Protein AF-0000000085159562 (afdb_homodimer)

Organism: Gracilinema caldarium (strain ATCC 51460 / DSM 7334 / H1) (NCBI:txid744872)

Secondary structure (DSSP, 8-state):
--------------HHHHHHHHHHHHHHHHHHHHHHH-HHHHS-HHHHHHHHHHTHHHHHHHHHHHHHHHTT---TTHHHHHHHHHHHHHHHHHTTS--HHHHHHHHHHHHHHHHHHHHHHHHHH---HHHHHHHHHHHHHHHHHHH-SS-EE---HHHHHHHT-EEEEEEEEEE-TTS-EEEEEEEHHHHHHHHHHHHHHHHHHHSHHHHHHHHHHH-HHHHHHTT--HHHHHHHHHHHHHHHHHHHHHHHHHHH-EE-TTTTTTHHHHHHHHHHHTT--TTSS---TTHHHHHHHHHHHHHHHHHHTT--HHHHHHHHHHHHHHHHHHHHHHHHHHHTTHHHHHHHT-/--------------HHHHHHHHHHHHHHHHHHHHHHH-HHHHS-HHHHHHHHHHTHHHHHHHHHHHHHHHTT---TTHHHHHHHHHHHHHHHHHTTS--HHHHHHHHHHHHHHHHHHHHHHHHHS---HHHHHHHHHHHHHHHHHHH-SS-EE---HHHHHHHT-EEEEEEEEEE-TTS-EEEEEEEHHHHHHHHHHHHHHHHHHHSHHHHHHHHHHH-HHHHHHTT--HHHHHHHHHHHHHHHHHHHHHHHHHHH-EE-TTTTTTHHHHHHHHHHHTT--TTSS---TTHHHHHHHHHHHHHHHHHHTT--HHHHHHHHHHHHHHHHHHHHHHHHHHHTTHHHHHHHT-

Foldseek 3Di:
DDPPVPPPPPPPPDLAVVLQVVLLVVLCVLLVVLCVLQVVQSVAPLNVLCLCLLCLLLLLLLLLQLLLLQLQAGALQLLLLLLLLLQVLLLQQQVVPDDPVNSLVSLQCSLLVLLQVLLQCCLPVVDHSVVSNVVNNVVSLVNNCVSDADKGFRPRPVLLCLLPDWDFPPVRFDQPPVRDTGTRTHRPSSVVSVVCLVVSLCCLPPHPLNVLSLVSLVPVVVSVVVVRSSSVSSSVSSSSSSSSSSVSSSSQCSNPRMRHSCGSPCSSVLSVLLQLSLSRDNSHNHHRSVSNSSSSSSLSSLLVSLVSSVPDPVCSVVSSVVVSVCSNVVSVVVSVCVVVVNVVVVVVVD/DDPPPPPPPPPPPDLAVVLQVVLLVVLCVLLVVLCVVQVVQRVAPLNVLCLCLLCLLLLLLLLLQLLLLQLQAGALQLLLLLLLLLQVLLLQQQVVPDDPVNSLVSLQCSLLVLLQVLLQCCLPVVDHSVVSNVVNNVVSLVNNCVSDADKGFRPRPVLLCLLPDWDFPPVRFDQPPVRDTGTRTHRPSSVVSVVCLVVSLCCLPPHPLNVLSLVNLVPVVVSVVVVRSSSVSSSVSSSSSSSSSSVSSSSQCSNPRMRHSCGSPCSSVLSVLLQLSLSRDNSHNHHRSVSNSSSSSSLSSLLVSLVSSVPDPVCSVVSSVVVSVCSNVVSVVVSVCVVVVNVVVVVVVD

pLDDT: mean 81.41, std 17.66, range [30.0, 98.69]

Solvent-accessible surface area (backbone atoms only — not comparable to full-atom values): 32880 Å² total; per-residue (Å²): 136,78,82,71,74,72,73,71,69,75,72,75,70,51,69,23,56,48,31,24,49,51,33,47,48,50,38,48,53,51,49,49,49,34,28,70,76,36,40,85,61,53,59,31,66,53,43,57,51,46,54,40,34,77,39,23,31,54,33,37,37,9,46,23,43,39,53,23,14,19,39,44,40,50,60,55,18,45,13,31,43,17,18,25,26,18,34,53,33,26,50,38,34,57,67,70,76,40,47,67,67,55,32,51,51,47,15,39,47,54,15,33,48,52,8,47,54,47,12,45,44,30,32,73,63,63,43,62,37,60,59,50,21,46,24,43,22,41,28,26,43,8,45,33,40,26,74,44,71,62,70,37,73,47,71,38,59,73,51,47,52,57,45,68,41,57,48,66,40,73,87,51,47,40,60,42,97,84,62,50,72,40,49,29,66,43,39,63,39,35,54,52,41,53,53,49,50,55,52,51,45,50,40,45,73,73,34,70,62,25,53,47,29,35,38,32,6,60,36,49,68,60,25,43,73,73,68,44,61,56,44,60,50,48,22,49,33,31,29,48,28,16,34,31,18,7,52,18,7,48,41,40,26,47,72,66,41,40,12,34,74,68,39,48,67,62,40,29,58,52,20,50,50,13,15,39,39,4,19,32,38,74,75,19,34,32,47,36,71,75,15,15,52,50,14,36,46,40,60,50,45,47,52,49,46,31,58,67,67,58,43,55,76,41,51,32,33,30,52,38,10,45,49,49,26,50,49,46,49,49,55,50,47,54,52,48,35,53,70,69,54,54,41,59,54,57,55,68,68,97,138,79,82,74,75,72,73,72,69,76,73,75,70,50,70,24,55,49,30,25,49,52,32,48,48,52,38,48,52,53,50,48,49,35,28,71,75,36,41,85,62,53,61,31,66,55,45,58,51,44,53,41,35,76,38,22,32,53,34,36,37,7,46,22,43,39,50,23,13,20,40,43,40,50,58,56,18,46,14,32,43,16,18,25,27,18,34,52,32,26,51,40,35,57,67,69,78,38,48,68,68,54,32,51,50,46,15,39,48,54,15,34,47,51,8,47,55,47,13,45,45,31,33,74,63,63,42,62,38,60,60,50,20,45,23,44,21,41,27,27,44,9,45,33,40,26,76,42,71,64,70,37,70,47,71,38,60,74,51,47,52,59,45,68,42,56,51,66,38,73,85,52,47,42,58,44,98,83,63,50,73,39,50,28,66,42,40,62,40,34,53,54,41,54,53,48,49,55,52,52,45,49,39,46,73,72,34,70,64,25,53,48,28,34,39,32,6,60,35,50,67,61,25,43,73,73,68,45,61,55,43,59,52,49,22,50,34,31,30,47,27,17,33,31,18,6,50,20,7,48,41,41,24,47,70,68,40,40,13,35,75,68,38,49,66,63,39,29,60,51,19,50,50,13,15,38,39,3,20,31,38,74,73,19,35,33,48,35,72,75,14,15,51,51,13,37,47,37,60,50,45,46,53,48,46,32,56,69,66,59,42,54,76,42,49,33,33,29,51,36,9,46,51,48,25,51,49,48,49,48,54,49,48,53,52,47,34,54,68,67,53,52,41,60,55,59,55,69,71,96

Nearest PDB structures (foldseek):
  5b57-assembly1_A  TM=4.483E-01  e=2.493E-02  Burkholderia cenocepacia J2315
  8tth-assembly1_A  TM=2.654E-01  e=2.505E+00  Staphylococcus aureus
  8tth-assembly1_A  TM=2.653E-01  e=2.993E+00  Staphylococcus aureus

Sequence (700 aa):
MQSQNKKKTKEAISNSNLLFIIATIIFIVMYGFAILRFPGSFLQFQTFFDLFSLNAPLIILTLGMSIVMIGGGIDISVGAVTGLVTMGCAVLLESKTGTVGSAMLLALAIGLGFGLLQGFIIAYLEIQPFIITLAGMFLANGLLTTIHKDPINVTYEPFVALRDYNIVIPFLGNHNRLGNFMPLQIKIGAVVVFVLIVILVIMMNWSRLGRNLYAVGGNSQSALMLGINVKKTKFISYLISGLLSGIAGFVYLMTTGAGNVGNAAGFEMKAIAASIIGGTMLTGGVGNLLGSPVGALTLLTINELIRAAGVNSNYQAILSGFLLYIFIVMQSAVVWLRSSGKFKLAILRHMQSQNKKKTKEAISNSNLLFIIATIIFIVMYGFAILRFPGSFLQFQTFFDLFSLNAPLIILTLGMSIVMIGGGIDISVGAVTGLVTMGCAVLLESKTGTVGSAMLLALAIGLGFGLLQGFIIAYLEIQPFIITLAGMFLANGLLTTIHKDPINVTYEPFVALRDYNIVIPFLGNHNRLGNFMPLQIKIGAVVVFVLIVILVIMMNWSRLGRNLYAVGGNSQSALMLGINVKKTKFISYLISGLLSGIAGFVYLMTTGAGNVGNAAGFEMKAIAASIIGGTMLTGGVGNLLGSPVGALTLLTINELIRAAGVNSNYQAILSGFLLYIFIVMQSAVVWLRSSGKFKLAILRH

InterPro domains:
  IPR001851 ABC transporter, permease [PF02653] (50-327)

Structure (mmCIF, N/CA/C/O backbone):
data_AF-0000000085159562-model_v1
#
loop_
_entity.id
_entity.type
_entity.pdbx_description
1 polymer 'ABC-type transporter, integral membrane subunit'
#
loop_
_atom_site.group_PDB
_atom_site.id
_atom_site.type_symbol
_atom_site.label_atom_id
_atom_site.label_alt_id
_atom_site.label_comp_id
_atom_site.label_asym_id
_atom_site.label_entity_id
_atom_site.label_seq_id
_atom_site.pdbx_PDB_ins_code
_atom_site.Cartn_x
_atom_site.Cartn_y
_atom_site.Cartn_z
_atom_site.occupancy
_atom_site.B_iso_or_equiv
_atom_site.auth_seq_id
_atom_site.auth_comp_id
_atom_site.auth_asym_id
_atom_site.auth_atom_id
_atom_site.pdbx_PDB_model_num
ATOM 1 N N . MET A 1 1 ? -48 42.344 4.094 1 30 1 MET A N 1
ATOM 2 C CA . MET A 1 1 ? -47.719 40.938 4.266 1 30 1 MET A CA 1
ATOM 3 C C . MET A 1 1 ? -46.938 40.375 3.076 1 30 1 MET A C 1
ATOM 5 O O . MET A 1 1 ? -47.531 39.875 2.117 1 30 1 MET A O 1
ATOM 9 N N . GLN A 1 2 ? -45.938 41.031 2.543 1 34.12 2 GLN A N 1
ATOM 10 C CA . GLN A 1 2 ? -45.125 40.906 1.352 1 34.12 2 GLN A CA 1
ATOM 11 C C . GLN A 1 2 ? -44.406 39.562 1.316 1 34.12 2 GLN A C 1
ATOM 13 O O . GLN A 1 2 ? -43.812 39.125 2.316 1 34.12 2 GLN A O 1
ATOM 18 N N . SER A 1 3 ? -44.875 38.531 0.499 1 36.22 3 SER A N 1
ATOM 19 C CA . SER A 1 3 ? -44.375 37.188 0.171 1 36.22 3 SER A CA 1
ATOM 20 C C . SER A 1 3 ? -42.875 37.219 -0.082 1 36.22 3 SER A C 1
ATOM 22 O O . SER A 1 3 ? -42.406 37.719 -1.102 1 36.22 3 SER A O 1
ATOM 24 N N . GLN A 1 4 ? -42.031 37.688 0.807 1 32.88 4 GLN A N 1
ATOM 25 C CA . GLN A 1 4 ? -40.562 37.625 0.712 1 32.88 4 GLN A CA 1
ATOM 26 C C . GLN A 1 4 ? -40.125 36.25 0.234 1 32.88 4 GLN A C 1
ATOM 28 O O . GLN A 1 4 ? -40.344 35.25 0.904 1 32.88 4 GLN A O 1
ATOM 33 N N . ASN A 1 5 ? -40.25 36 -1.056 1 35.16 5 ASN A N 1
ATOM 34 C CA . ASN A 1 5 ? -39.719 34.844 -1.774 1 35.16 5 ASN A CA 1
ATOM 35 C C . ASN A 1 5 ? -38.375 34.406 -1.211 1 35.16 5 ASN A C 1
ATOM 37 O O . ASN A 1 5 ? -37.375 35.125 -1.32 1 35.16 5 ASN A O 1
ATOM 41 N N . LYS A 1 6 ? -38.344 33.906 -0.014 1 36.5 6 LYS A N 1
ATOM 42 C CA . LYS A 1 6 ? -37.188 33.219 0.56 1 36.5 6 LYS A CA 1
ATOM 43 C C . LYS A 1 6 ? -36.406 32.5 -0.516 1 36.5 6 LY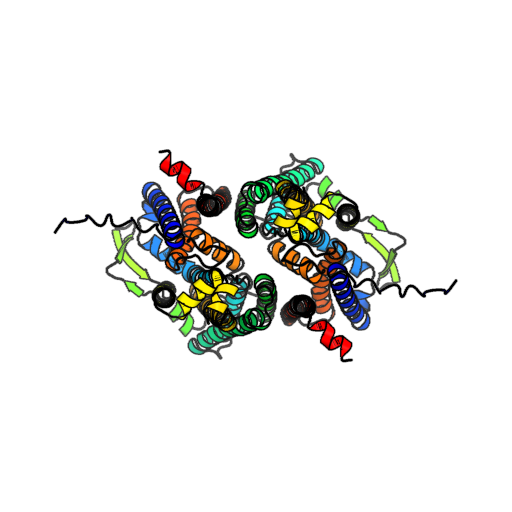S A C 1
ATOM 45 O O . LYS A 1 6 ? -36.875 31.484 -1.063 1 36.5 6 LYS A O 1
ATOM 50 N N . LYS A 1 7 ? -35.781 33.188 -1.397 1 36.56 7 LYS A N 1
ATOM 51 C CA . LYS A 1 7 ? -34.75 32.594 -2.252 1 36.56 7 LYS A CA 1
ATOM 52 C C . LYS A 1 7 ? -33.969 31.5 -1.523 1 36.56 7 LYS A C 1
ATOM 54 O O . LYS A 1 7 ? -33.25 31.766 -0.558 1 36.56 7 LYS A O 1
ATOM 59 N N . LYS A 1 8 ? -34.594 30.422 -1.292 1 38.75 8 LYS A N 1
ATOM 60 C CA . LYS A 1 8 ? -33.969 29.188 -0.816 1 38.75 8 LYS A CA 1
ATOM 61 C C . LYS A 1 8 ? -32.531 29.062 -1.338 1 38.75 8 LYS A C 1
ATOM 63 O O . LYS A 1 8 ? -32.312 28.969 -2.547 1 38.75 8 LYS A O 1
ATOM 68 N N . THR A 1 9 ? -31.578 29.766 -0.862 1 35.31 9 THR A N 1
ATOM 69 C CA . THR A 1 9 ? -30.141 29.609 -1.115 1 35.31 9 THR A CA 1
ATOM 70 C C . THR A 1 9 ? -29.812 28.141 -1.422 1 35.31 9 THR A C 1
ATOM 72 O O . THR A 1 9 ? -30.125 27.25 -0.63 1 35.31 9 THR A O 1
ATOM 75 N N . LYS A 1 10 ? -29.938 27.75 -2.598 1 38.81 10 LYS A N 1
ATOM 76 C CA . LYS A 1 10 ? -29.422 26.469 -3.08 1 38.81 10 LYS A CA 1
ATOM 77 C C . LYS A 1 10 ? -28.297 25.969 -2.186 1 38.81 10 LYS A C 1
ATOM 79 O O . LYS A 1 10 ? -27.234 26.578 -2.109 1 38.81 10 LYS A O 1
ATOM 84 N N . GLU A 1 11 ? -28.547 25.484 -1.052 1 43.12 11 GLU A N 1
ATOM 85 C CA . GLU A 1 11 ? -27.594 24.922 -0.091 1 43.12 11 GLU A CA 1
ATOM 86 C C . GLU A 1 11 ? -26.438 24.234 -0.799 1 43.12 11 GLU A C 1
ATOM 88 O O . GLU A 1 11 ? -26.641 23.422 -1.711 1 43.12 11 GLU A O 1
ATOM 93 N N . ALA A 1 12 ? -25.328 24.891 -1.038 1 47.47 12 ALA A N 1
ATOM 94 C CA . ALA A 1 12 ? -24.047 24.422 -1.568 1 47.47 12 ALA A CA 1
ATOM 95 C C . ALA A 1 12 ? -23.812 22.953 -1.212 1 47.47 12 ALA A C 1
ATOM 97 O O . ALA A 1 12 ? -23.969 22.562 -0.053 1 47.47 12 ALA A O 1
ATOM 98 N N . ILE A 1 13 ? -24.031 22.078 -2.104 1 53.94 13 ILE A N 1
ATOM 99 C CA . ILE A 1 13 ? -23.766 20.641 -1.96 1 53.94 13 ILE A CA 1
ATOM 100 C C . ILE A 1 13 ? -22.453 20.438 -1.206 1 53.94 13 ILE A C 1
ATOM 102 O O . ILE A 1 13 ? -21.438 21.031 -1.562 1 53.94 13 ILE A O 1
ATOM 106 N N . SER A 1 14 ? -22.625 19.766 -0.064 1 69.5 14 SER A N 1
ATOM 107 C CA . SER A 1 14 ? -21.438 19.469 0.747 1 69.5 14 SER A CA 1
ATOM 108 C C . SER A 1 14 ? -20.359 18.766 -0.077 1 69.5 14 SER A C 1
ATOM 110 O O . SER A 1 14 ? -20.656 18.141 -1.096 1 69.5 14 SER A O 1
ATOM 112 N N . ASN A 1 15 ? -19.219 19.047 -0.002 1 71.44 15 ASN A N 1
ATOM 113 C CA . ASN A 1 15 ? -18.094 18.422 -0.679 1 71.44 15 ASN A CA 1
ATOM 114 C C . ASN A 1 15 ? -18.25 16.906 -0.742 1 71.44 15 ASN A C 1
ATOM 116 O O . ASN A 1 15 ? -17.922 16.281 -1.757 1 71.44 15 ASN A O 1
ATOM 120 N N . SER A 1 16 ? -18.906 16.391 0.234 1 75.31 16 SER A N 1
ATOM 121 C CA . SER A 1 16 ? -19.094 14.938 0.278 1 75.31 16 SER A CA 1
ATOM 122 C C . SER A 1 16 ? -20.094 14.477 -0.773 1 75.31 16 SER A C 1
ATOM 124 O O . SER A 1 16 ? -19.859 13.484 -1.467 1 75.31 16 SER A O 1
ATOM 126 N N . ASN A 1 17 ? -21.125 15.18 -0.915 1 77.5 17 ASN A N 1
ATOM 127 C CA . ASN A 1 17 ? -22.172 14.82 -1.869 1 77.5 17 ASN A CA 1
ATOM 128 C C . ASN A 1 17 ? -21.719 15.047 -3.309 1 77.5 17 ASN A C 1
ATOM 130 O O . ASN A 1 17 ? -22.062 14.273 -4.203 1 77.5 17 ASN A O 1
ATOM 134 N N . LEU A 1 18 ? -20.984 16.125 -3.451 1 75.5 18 LEU A N 1
ATOM 135 C CA . LEU A 1 18 ? -20.484 16.422 -4.789 1 75.5 18 LEU A CA 1
ATOM 136 C C . LEU A 1 18 ? -19.578 15.297 -5.289 1 75.5 18 LEU A C 1
ATOM 138 O O . LEU A 1 18 ? -19.734 14.828 -6.422 1 75.5 18 LEU A O 1
ATOM 142 N N . LEU A 1 19 ? -18.719 14.883 -4.441 1 74.06 19 LEU A N 1
ATOM 143 C CA . LEU A 1 19 ? -17.781 13.828 -4.82 1 74.06 19 LEU A CA 1
ATOM 144 C C . LEU A 1 19 ? -18.531 12.523 -5.098 1 74.06 19 LEU A C 1
ATOM 146 O O . LEU A 1 19 ? -18.172 11.789 -6.027 1 74.06 19 LEU A O 1
ATOM 150 N N . PHE A 1 20 ? -19.469 12.312 -4.301 1 76.69 20 PHE A N 1
ATOM 151 C CA . PHE A 1 20 ? -20.297 11.133 -4.5 1 76.69 20 PHE A CA 1
ATOM 152 C C . PHE A 1 20 ? -21.031 11.203 -5.84 1 76.69 20 PHE A C 1
ATOM 154 O O . PHE A 1 20 ? -21.078 10.211 -6.574 1 76.69 20 PHE A O 1
ATOM 161 N N . ILE A 1 21 ? -21.547 12.344 -6.141 1 78.75 21 ILE A N 1
ATOM 162 C CA . ILE A 1 21 ? -22.297 12.523 -7.371 1 78.75 21 ILE A CA 1
ATOM 163 C C . ILE A 1 21 ? -21.391 12.344 -8.578 1 78.75 21 ILE A C 1
ATOM 165 O O . ILE A 1 21 ? -21.75 11.68 -9.547 1 78.75 21 ILE A O 1
ATOM 169 N N . ILE A 1 22 ? -20.266 12.898 -8.477 1 76.38 22 ILE A N 1
ATOM 170 C CA . ILE A 1 22 ? -19.312 12.773 -9.57 1 76.38 22 ILE A CA 1
ATOM 171 C C . ILE A 1 22 ? -18.953 11.305 -9.773 1 76.38 22 ILE A C 1
ATOM 173 O O . ILE A 1 22 ? -18.906 10.82 -10.906 1 76.38 22 ILE A O 1
ATOM 177 N N . ALA A 1 23 ? -18.719 10.617 -8.688 1 76.44 23 ALA A N 1
ATOM 178 C CA . ALA A 1 23 ? -18.391 9.195 -8.766 1 76.44 23 ALA A CA 1
ATOM 179 C C . ALA A 1 23 ? -19.516 8.398 -9.406 1 76.44 23 ALA A C 1
ATOM 181 O O . ALA A 1 23 ? -19.281 7.539 -10.258 1 76.44 23 ALA A O 1
ATOM 182 N N . THR A 1 24 ? -20.688 8.758 -9.039 1 79.19 24 THR A N 1
ATOM 183 C CA . THR A 1 24 ? -21.859 8.047 -9.539 1 79.19 24 THR A CA 1
ATOM 184 C C . THR A 1 24 ? -22.062 8.32 -11.031 1 79.19 24 THR A C 1
ATOM 186 O O . THR A 1 24 ? -22.344 7.406 -11.805 1 79.19 24 THR A O 1
ATOM 189 N N . ILE A 1 25 ? -21.844 9.516 -11.375 1 79.62 25 ILE A N 1
ATOM 190 C CA . ILE A 1 25 ? -22.016 9.891 -12.781 1 79.62 25 ILE A CA 1
ATOM 191 C C . ILE A 1 25 ? -20.969 9.164 -13.633 1 79.62 25 ILE A C 1
ATOM 193 O O . ILE A 1 25 ? -21.297 8.609 -14.68 1 79.62 25 ILE A O 1
ATOM 197 N N . ILE A 1 26 ? -19.797 9.188 -13.148 1 73.19 26 ILE A N 1
ATOM 198 C CA . ILE A 1 26 ? -18.734 8.508 -13.883 1 73.19 26 ILE A CA 1
ATOM 199 C C . ILE A 1 26 ? -19.062 7.023 -14.016 1 73.19 26 ILE A C 1
ATOM 201 O O . ILE A 1 26 ? -18.891 6.438 -15.086 1 73.19 26 ILE A O 1
ATOM 205 N N . PHE A 1 27 ? -19.531 6.453 -12.977 1 76.06 27 PHE A N 1
ATOM 206 C CA . PHE A 1 27 ? -19.906 5.043 -13 1 76.06 27 PHE A CA 1
ATOM 207 C C . PHE A 1 27 ? -21.016 4.785 -14 1 76.06 27 PHE A C 1
ATOM 209 O O . PHE A 1 27 ? -20.953 3.838 -14.789 1 76.06 27 PHE A O 1
ATOM 216 N N . ILE A 1 28 ? -21.984 5.66 -13.945 1 77.31 28 ILE A N 1
ATOM 217 C CA . ILE A 1 28 ? -23.141 5.508 -14.828 1 77.31 28 ILE A CA 1
ATOM 218 C C . ILE A 1 28 ? -22.703 5.664 -16.281 1 77.31 28 ILE A C 1
ATOM 220 O O . ILE A 1 28 ? -23.094 4.883 -17.141 1 77.31 28 ILE A O 1
ATOM 224 N N . VAL A 1 29 ? -21.922 6.656 -16.547 1 75 29 VAL A N 1
ATOM 225 C CA . VAL A 1 29 ? -21.438 6.914 -17.891 1 75 29 VAL A CA 1
ATOM 226 C C . VAL A 1 29 ? -20.609 5.727 -18.391 1 75 29 VAL A C 1
ATOM 228 O O . VAL A 1 29 ? -20.797 5.266 -19.516 1 75 29 VAL A O 1
ATOM 231 N N . MET A 1 30 ? -19.781 5.273 -17.531 1 74.38 30 MET A N 1
ATOM 232 C CA . MET A 1 30 ? -18.938 4.141 -17.906 1 74.38 30 MET A CA 1
ATOM 233 C C . MET A 1 30 ? -19.781 2.889 -18.141 1 74.38 30 MET A C 1
ATOM 235 O O . MET A 1 30 ? -19.578 2.174 -19.125 1 74.38 30 MET A O 1
ATOM 239 N N . TYR A 1 31 ? -20.688 2.645 -17.219 1 72.44 31 TYR A N 1
ATOM 240 C CA . TYR A 1 31 ? -21.547 1.47 -17.344 1 72.44 31 TYR A CA 1
ATOM 241 C C . TYR A 1 31 ? -22.469 1.592 -18.547 1 72.44 31 TYR A C 1
ATOM 243 O O . TYR A 1 31 ? -22.719 0.609 -19.234 1 72.44 31 TYR A O 1
ATOM 251 N N . GLY A 1 32 ? -23 2.779 -18.703 1 73.56 32 GLY A N 1
ATOM 252 C CA . GLY A 1 32 ? -23.812 3.027 -19.891 1 73.56 32 GLY A CA 1
ATOM 253 C C . GLY A 1 32 ? -23.062 2.775 -21.188 1 73.56 32 GLY A C 1
ATOM 254 O O . GLY A 1 32 ? -23.609 2.168 -22.109 1 73.56 32 GLY A O 1
ATOM 255 N N . PHE A 1 33 ? -21.891 3.232 -21.219 1 72.56 33 PHE A N 1
ATOM 256 C CA . PHE A 1 33 ? -21.031 2.979 -22.375 1 72.56 33 PHE A CA 1
ATOM 257 C C . PHE A 1 33 ? -20.828 1.483 -22.578 1 72.56 33 PHE A C 1
ATOM 259 O O . PHE A 1 33 ? -20.844 1.002 -23.719 1 72.56 33 PHE A O 1
ATOM 266 N N . ALA A 1 34 ? -20.656 0.834 -21.469 1 70.88 34 ALA A N 1
ATOM 267 C CA . ALA A 1 34 ? -20.469 -0.611 -21.547 1 70.88 34 ALA A CA 1
ATOM 268 C C . ALA A 1 34 ? -21.703 -1.308 -22.094 1 70.88 34 ALA A C 1
ATOM 270 O O . ALA A 1 34 ? -21.594 -2.256 -22.875 1 70.88 34 ALA A O 1
ATOM 271 N N . ILE A 1 35 ? -22.859 -0.887 -21.719 1 70.69 35 ILE A N 1
ATOM 272 C CA . ILE A 1 35 ? -24.125 -1.456 -22.188 1 70.69 35 ILE A CA 1
ATOM 273 C C . ILE A 1 35 ? -24.297 -1.188 -23.672 1 70.69 35 ILE A C 1
ATOM 275 O O . ILE A 1 35 ? -24.734 -2.064 -24.422 1 70.69 35 ILE A O 1
ATOM 279 N N . LEU A 1 36 ? -23.938 -0.008 -24.047 1 72.06 36 LEU A N 1
ATOM 280 C CA . LEU A 1 36 ? -24.1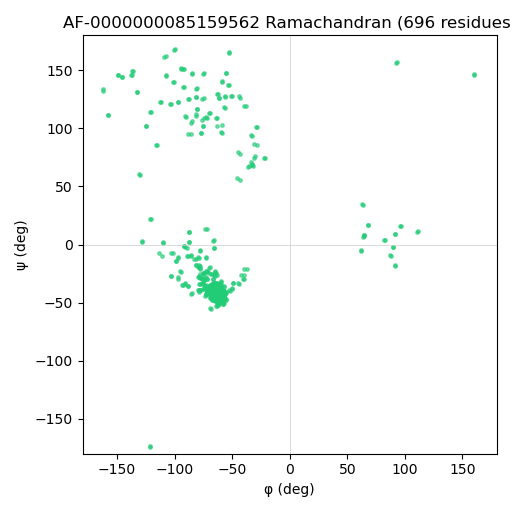25 0.39 -25.438 1 72.06 36 LEU A CA 1
ATOM 281 C C . LEU A 1 36 ? -23.172 -0.371 -26.359 1 72.06 36 LEU A C 1
ATOM 283 O O . LEU A 1 36 ? -23.562 -0.796 -27.453 1 72.06 36 LEU A O 1
ATOM 287 N N . ARG A 1 37 ? -22.031 -0.593 -25.906 1 68.06 37 ARG A N 1
ATOM 288 C CA . ARG A 1 37 ? -21.016 -1.203 -26.766 1 68.06 37 ARG A CA 1
ATOM 289 C C . ARG A 1 37 ? -21.047 -2.723 -26.641 1 68.06 37 ARG A C 1
ATOM 291 O O . ARG A 1 37 ? -20.75 -3.434 -27.609 1 68.06 37 ARG A O 1
ATOM 298 N N . PHE A 1 38 ? -21.359 -3.15 -25.438 1 67 38 PHE A N 1
ATOM 299 C CA . PHE A 1 38 ? -21.344 -4.59 -25.203 1 67 38 PHE A CA 1
ATOM 300 C C . PHE A 1 38 ? -22.641 -5.047 -24.547 1 67 38 PHE A C 1
ATOM 302 O O . PHE A 1 38 ? -22.625 -5.617 -23.453 1 67 38 PHE A O 1
ATOM 309 N N . PRO A 1 39 ? -23.734 -4.828 -25.203 1 61.06 39 PRO A N 1
ATOM 310 C CA . PRO A 1 39 ? -25.047 -5.102 -24.609 1 61.06 39 PRO A CA 1
ATOM 311 C C . PRO A 1 39 ? -25.188 -6.551 -24.156 1 61.06 39 PRO A C 1
ATOM 313 O O . PRO A 1 39 ? -25.891 -6.82 -23.188 1 61.06 39 PRO A O 1
ATOM 316 N N . GLY A 1 40 ? -24.656 -7.434 -24.844 1 57.94 40 GLY A N 1
ATOM 317 C CA . GLY A 1 40 ? -24.797 -8.844 -24.5 1 57.94 40 GLY A CA 1
ATOM 318 C C . GLY A 1 40 ? -24.234 -9.172 -23.125 1 57.94 40 GLY A C 1
ATOM 319 O O . GLY A 1 40 ? -24.766 -10.031 -22.422 1 57.94 40 GLY A O 1
ATOM 320 N N . SER A 1 41 ? -23.188 -8.453 -22.781 1 58.84 41 SER A N 1
ATOM 321 C CA . SER A 1 41 ? -22.5 -8.805 -21.547 1 58.84 41 SER A CA 1
ATOM 322 C C . SER A 1 41 ? -22.969 -7.934 -20.375 1 58.84 41 SER A C 1
ATOM 324 O O . SER A 1 41 ? -23.141 -8.422 -19.266 1 58.84 41 SER A O 1
ATOM 326 N N . PHE A 1 42 ? -23.406 -6.652 -20.688 1 56.31 42 PHE A N 1
ATOM 327 C CA . PHE A 1 42 ? -23.594 -5.727 -19.578 1 56.31 42 PHE A CA 1
ATOM 328 C C . PHE A 1 42 ? -25.062 -5.414 -19.375 1 56.31 42 PHE A C 1
ATOM 330 O O . PHE A 1 42 ? -25.453 -4.82 -18.359 1 56.31 42 PHE A O 1
ATOM 337 N N . LEU A 1 43 ? -25.844 -5.84 -20.312 1 54 43 LEU A N 1
ATOM 338 C CA . LEU A 1 43 ? -27.281 -5.637 -20.125 1 54 43 LEU A CA 1
ATOM 339 C C . LEU A 1 43 ? -27.875 -6.715 -19.219 1 54 43 LEU A C 1
ATOM 341 O O . LEU A 1 43 ? -28.984 -6.562 -18.703 1 54 43 LEU A O 1
ATOM 345 N N . GLN A 1 44 ? -27.078 -7.742 -19 1 54.38 44 GLN A N 1
ATOM 346 C CA . GLN A 1 44 ? -27.625 -8.797 -18.141 1 54.38 44 GLN A CA 1
ATOM 347 C C . GLN A 1 44 ? -27.5 -8.445 -16.672 1 54.38 44 GLN A C 1
ATOM 349 O O . GLN A 1 44 ? -26.422 -8.078 -16.203 1 54.38 44 GLN A O 1
ATOM 354 N N . PHE A 1 45 ? -28.688 -8.188 -16.078 1 56.94 45 PHE A N 1
ATOM 355 C CA . PHE A 1 45 ? -28.75 -7.934 -14.648 1 56.94 45 PHE A CA 1
ATOM 356 C C . PHE A 1 45 ? -27.797 -8.859 -13.898 1 56.94 45 PHE A C 1
ATOM 358 O O . PHE A 1 45 ? -27.234 -8.477 -12.867 1 56.94 45 PHE A O 1
ATOM 365 N N . GLN A 1 46 ? -27.609 -9.906 -14.531 1 58.97 46 GLN A N 1
ATOM 366 C CA . GLN A 1 46 ? -26.766 -10.906 -13.898 1 58.97 46 GLN A CA 1
ATOM 367 C C . GLN A 1 46 ? -25.328 -10.43 -13.805 1 58.97 46 GLN A C 1
ATOM 369 O O . GLN A 1 46 ? -24.641 -10.695 -12.812 1 58.97 46 GLN A O 1
ATOM 374 N N . THR A 1 47 ? -25.016 -9.672 -14.867 1 62.62 47 THR A N 1
ATOM 375 C CA . THR A 1 47 ? -23.641 -9.195 -14.859 1 62.62 47 THR A CA 1
ATOM 376 C C . THR A 1 47 ? -23.406 -8.227 -13.703 1 62.62 47 THR A C 1
ATOM 378 O O . THR A 1 47 ? -22.391 -8.297 -13.016 1 62.62 47 THR A O 1
ATOM 381 N N . PHE A 1 48 ? -24.344 -7.441 -13.469 1 64 48 PHE A N 1
ATOM 382 C CA . PHE A 1 48 ? -24.234 -6.484 -12.375 1 64 48 PHE A CA 1
ATOM 383 C C . PHE A 1 48 ? -24.172 -7.203 -11.031 1 64 48 PHE A C 1
ATOM 385 O O . PHE A 1 48 ? -23.344 -6.863 -10.18 1 64 48 PHE A O 1
ATOM 392 N N . PHE A 1 49 ? -25 -8.148 -10.891 1 64.56 49 PHE A N 1
ATOM 393 C CA . PHE A 1 49 ? -25.031 -8.859 -9.625 1 64.56 49 PHE A CA 1
ATOM 394 C C . PHE A 1 49 ? -23.797 -9.734 -9.461 1 64.56 49 PHE A C 1
ATOM 396 O O . PHE A 1 49 ? -23.297 -9.938 -8.352 1 64.56 49 PHE A O 1
ATOM 403 N N . ASP A 1 50 ? -23.344 -10.141 -10.555 1 66 50 ASP A N 1
ATOM 404 C CA . ASP A 1 50 ? -22.094 -10.906 -10.516 1 66 50 ASP A CA 1
ATOM 405 C C . ASP A 1 50 ? -20.938 -10.031 -10.047 1 66 50 ASP A C 1
ATOM 407 O O . ASP A 1 50 ? -20.062 -10.5 -9.32 1 66 50 ASP A O 1
ATOM 411 N N . LEU A 1 51 ? -21.047 -8.82 -10.43 1 67.69 51 LEU A N 1
ATOM 412 C CA . LEU A 1 51 ? -20.016 -7.891 -9.992 1 67.69 51 LEU A CA 1
ATOM 413 C C . LEU A 1 51 ? -20.031 -7.715 -8.477 1 67.69 51 LEU A C 1
ATOM 415 O O . LEU A 1 51 ? -18.984 -7.66 -7.836 1 67.69 51 LEU A O 1
ATOM 419 N N . PHE A 1 52 ? -21.234 -7.711 -7.934 1 71.56 52 PHE A N 1
ATOM 420 C CA . PHE A 1 52 ? -21.375 -7.555 -6.492 1 71.56 52 PHE A CA 1
ATOM 421 C C . PHE A 1 52 ? -20.953 -8.82 -5.762 1 71.56 52 PHE A C 1
ATOM 423 O O . PHE A 1 52 ? -20.219 -8.766 -4.77 1 71.56 52 PHE A O 1
ATOM 430 N N . SER A 1 53 ? -21.406 -9.898 -6.328 1 67.62 53 SER A N 1
ATOM 431 C CA . SER A 1 53 ? -21.172 -11.164 -5.637 1 67.62 53 SER A CA 1
ATOM 432 C C . SER A 1 53 ? -19.688 -11.531 -5.648 1 67.62 53 SER A C 1
ATOM 434 O O . SER A 1 53 ? -19.125 -11.914 -4.621 1 67.62 53 SER A O 1
ATOM 436 N N . LEU A 1 54 ? -19.094 -11.289 -6.766 1 72.62 54 LEU A N 1
ATOM 437 C CA . LEU A 1 54 ? -17.719 -11.719 -6.918 1 72.62 54 LEU A CA 1
ATOM 438 C C . LEU A 1 54 ? -16.766 -10.75 -6.219 1 72.62 54 LEU A C 1
ATOM 440 O O . LEU A 1 54 ? -15.664 -11.133 -5.812 1 72.62 54 LEU A O 1
ATOM 444 N N . ASN A 1 55 ? -17.281 -9.523 -5.926 1 84.25 55 ASN A N 1
ATOM 445 C CA . ASN A 1 55 ? -16.375 -8.523 -5.355 1 84.25 55 ASN A CA 1
ATOM 446 C C . ASN A 1 55 ? -16.859 -8.047 -3.994 1 84.25 55 ASN A C 1
ATOM 448 O O . ASN A 1 55 ? -16.5 -6.961 -3.545 1 84.25 55 ASN A O 1
ATOM 452 N N . ALA A 1 56 ? -17.672 -8.883 -3.396 1 91.31 56 ALA A N 1
ATOM 453 C CA . ALA A 1 56 ? -18.266 -8.555 -2.102 1 91.31 56 ALA A CA 1
ATOM 454 C C . ALA A 1 56 ? -17.188 -8.258 -1.066 1 91.31 56 ALA A C 1
ATOM 456 O O . ALA A 1 56 ? -17.266 -7.25 -0.354 1 91.31 56 ALA A O 1
ATOM 457 N N . PRO A 1 57 ? -16.109 -9.078 -1.053 1 94 57 PRO A N 1
ATOM 458 C CA . PRO A 1 57 ? -15.094 -8.797 -0.037 1 94 57 PRO A CA 1
ATOM 459 C C . PRO A 1 57 ? -14.461 -7.414 -0.199 1 94 57 PRO A C 1
ATOM 461 O O . PRO A 1 57 ? -14.258 -6.707 0.79 1 94 57 PRO A O 1
ATOM 464 N N . LEU A 1 58 ? -14.234 -7.004 -1.384 1 94.56 58 LEU A N 1
ATOM 465 C CA . LEU A 1 58 ? -13.617 -5.703 -1.633 1 94.56 58 LEU A CA 1
ATOM 466 C C . LEU A 1 58 ? -14.57 -4.57 -1.247 1 94.56 58 LEU A C 1
ATOM 468 O O . LEU A 1 58 ? -14.141 -3.559 -0.691 1 94.56 58 LEU A O 1
ATOM 472 N N . ILE A 1 59 ? -15.805 -4.734 -1.555 1 95.06 59 ILE A N 1
ATOM 473 C CA . ILE A 1 59 ? -16.797 -3.717 -1.211 1 95.06 59 ILE A CA 1
ATOM 474 C C . ILE A 1 59 ? -16.859 -3.561 0.307 1 95.06 59 ILE A C 1
ATOM 476 O O . ILE A 1 59 ? -16.891 -2.439 0.82 1 95.06 59 ILE A O 1
ATOM 480 N N . ILE A 1 60 ? -16.875 -4.664 1.02 1 97.25 60 ILE A N 1
ATOM 481 C CA . ILE A 1 60 ? -16.922 -4.641 2.477 1 97.25 60 ILE A CA 1
ATOM 482 C C . ILE A 1 60 ? -15.688 -3.934 3.027 1 97.25 60 ILE A C 1
ATOM 484 O O . ILE A 1 60 ? -15.797 -3.068 3.9 1 97.25 60 ILE A O 1
ATOM 488 N N . LEU A 1 61 ? -14.539 -4.273 2.461 1 97.75 61 LEU A N 1
ATOM 489 C CA . LEU A 1 61 ? -13.297 -3.645 2.895 1 97.75 61 LEU A CA 1
ATOM 490 C C . LEU A 1 61 ? -13.312 -2.148 2.604 1 97.75 61 LEU A C 1
ATOM 492 O O . LEU A 1 61 ? -12.805 -1.352 3.393 1 97.75 61 LEU A O 1
ATOM 496 N N . THR A 1 62 ? -13.883 -1.788 1.479 1 97.38 62 THR A N 1
ATOM 497 C CA . THR A 1 62 ? -13.945 -0.383 1.093 1 97.38 62 THR A CA 1
ATOM 498 C C . THR A 1 62 ? -14.812 0.406 2.072 1 97.38 62 THR A C 1
ATOM 500 O O . THR A 1 62 ? -14.492 1.55 2.406 1 97.38 62 THR A O 1
ATOM 503 N N . LEU A 1 63 ? -15.883 -0.225 2.531 1 97.75 63 LEU A N 1
ATOM 504 C CA . LEU A 1 63 ? -16.734 0.414 3.535 1 97.75 63 LEU A CA 1
ATOM 505 C C . LEU A 1 63 ? -15.938 0.705 4.805 1 97.75 63 LEU A C 1
ATOM 507 O O . LEU A 1 63 ? -15.992 1.816 5.336 1 97.75 63 LEU A O 1
ATOM 511 N N . GLY A 1 64 ? -15.219 -0.291 5.27 1 98.19 64 GLY A N 1
ATOM 512 C CA . GLY A 1 64 ? -14.391 -0.103 6.449 1 98.19 64 GLY A CA 1
ATOM 513 C C . GLY A 1 64 ? -13.312 0.944 6.258 1 98.19 64 GLY A C 1
ATOM 514 O O . GLY A 1 64 ? -13.094 1.783 7.133 1 98.19 64 GLY A O 1
ATOM 515 N N . MET A 1 65 ? -12.664 0.923 5.141 1 97.94 65 MET A N 1
ATOM 516 C CA . MET A 1 65 ? -11.617 1.886 4.812 1 97.94 65 MET A CA 1
ATOM 517 C C . MET A 1 65 ? -12.172 3.307 4.785 1 97.94 65 MET A C 1
ATOM 519 O O . MET A 1 65 ? -11.539 4.234 5.289 1 97.94 65 MET A O 1
ATOM 523 N N . SER A 1 66 ? -13.352 3.461 4.215 1 97.19 66 SER A N 1
ATOM 524 C CA . SER A 1 66 ? -13.977 4.773 4.133 1 97.19 66 SER A CA 1
ATOM 525 C C . SER A 1 66 ? -14.242 5.348 5.52 1 97.19 66 SER A C 1
ATOM 527 O O . SER A 1 66 ? -14.047 6.543 5.75 1 97.19 66 SER A O 1
ATOM 529 N N . ILE A 1 67 ? -14.648 4.512 6.402 1 98.06 67 ILE A N 1
ATOM 530 C CA . ILE A 1 67 ? -14.953 4.961 7.758 1 98.06 67 ILE A CA 1
ATOM 531 C C . ILE A 1 67 ? -13.68 5.465 8.43 1 98.06 67 ILE A C 1
ATOM 533 O O . ILE A 1 67 ? -13.672 6.535 9.039 1 98.06 67 ILE A O 1
ATOM 537 N N . VAL A 1 68 ? -12.617 4.699 8.289 1 98.19 68 VAL A N 1
ATOM 538 C CA . VAL A 1 68 ? -11.352 5.094 8.891 1 98.19 68 VAL A CA 1
ATOM 539 C C . VAL A 1 68 ? -10.828 6.363 8.219 1 98.19 68 VAL A C 1
ATOM 541 O O . VAL A 1 68 ? -10.32 7.262 8.891 1 98.19 68 VAL A O 1
ATOM 544 N N . MET A 1 69 ? -10.992 6.457 6.949 1 96.81 69 MET A N 1
ATOM 545 C CA . MET A 1 69 ? -10.523 7.617 6.203 1 96.81 69 MET A CA 1
ATOM 546 C C . MET A 1 69 ? -11.32 8.867 6.574 1 96.81 69 MET A C 1
ATOM 548 O O . MET A 1 69 ? -10.75 9.953 6.715 1 96.81 69 MET A O 1
ATOM 552 N N . ILE A 1 70 ? -12.578 8.742 6.738 1 96.19 70 ILE A N 1
ATOM 553 C CA . ILE A 1 70 ? -13.414 9.867 7.164 1 96.19 70 ILE A CA 1
ATOM 554 C C . ILE A 1 70 ? -12.93 10.375 8.523 1 96.19 70 ILE A C 1
ATOM 556 O O . ILE A 1 70 ? -12.953 11.586 8.781 1 96.19 70 ILE A O 1
ATOM 560 N N . GLY A 1 71 ? -12.477 9.469 9.352 1 96.81 71 GLY A N 1
ATOM 561 C CA . GLY A 1 71 ? -11.961 9.828 10.656 1 96.81 71 GLY A CA 1
ATOM 562 C C . GLY A 1 71 ? -10.555 10.391 10.602 1 96.81 71 GLY A C 1
ATOM 563 O O . GLY A 1 71 ? -10 10.805 11.633 1 96.81 71 GLY A O 1
ATOM 564 N N . GLY A 1 72 ? -9.977 10.391 9.445 1 95.12 72 GLY A N 1
ATOM 565 C CA . GLY A 1 72 ? -8.656 10.977 9.273 1 95.12 72 GLY A CA 1
ATOM 566 C C . GLY A 1 72 ? -7.539 9.953 9.359 1 95.12 72 GLY A C 1
ATOM 567 O O . GLY A 1 72 ? -6.379 10.305 9.578 1 95.12 72 GLY A O 1
ATOM 568 N N . GLY A 1 73 ? -7.875 8.703 9.25 1 95.69 73 GLY A N 1
ATOM 569 C CA . GLY A 1 73 ? -6.883 7.641 9.328 1 95.69 73 GLY A CA 1
ATOM 570 C C . GLY A 1 73 ? -6.836 6.777 8.086 1 95.69 73 GLY A C 1
ATOM 571 O O . GLY A 1 73 ? -7.383 7.148 7.039 1 95.69 73 GLY A O 1
ATOM 572 N N . ILE A 1 74 ? -6.102 5.75 8.078 1 95.88 74 ILE A N 1
ATOM 573 C CA . ILE A 1 74 ? -5.965 4.762 7.02 1 95.88 74 ILE A CA 1
ATOM 574 C C . ILE A 1 74 ? -5.637 3.396 7.621 1 95.88 74 ILE A C 1
ATOM 576 O O . ILE A 1 74 ? -5.062 3.314 8.711 1 95.88 74 ILE A O 1
ATOM 580 N N . ASP A 1 75 ? -6.086 2.42 7.059 1 97.81 75 ASP A N 1
ATOM 581 C CA . ASP A 1 75 ? -5.785 1.066 7.512 1 97.81 75 ASP A CA 1
ATOM 582 C C . ASP A 1 75 ? -5.199 0.224 6.383 1 97.81 75 ASP A C 1
ATOM 584 O O . ASP A 1 75 ? -5.938 -0.355 5.586 1 97.81 75 ASP A O 1
ATOM 588 N N . ILE A 1 76 ? -3.914 0.037 6.398 1 96.31 76 ILE A N 1
ATOM 589 C CA . ILE A 1 76 ? -3.203 -0.648 5.328 1 96.31 76 ILE A CA 1
ATOM 590 C C . ILE A 1 76 ? -3.225 -2.154 5.574 1 96.31 76 ILE A C 1
ATOM 592 O O . ILE A 1 76 ? -2.953 -2.943 4.664 1 96.31 76 ILE A O 1
ATOM 596 N N . SER A 1 77 ? -3.639 -2.594 6.656 1 97.88 77 SER A N 1
ATOM 597 C CA . SER A 1 77 ? -3.512 -3.996 7.035 1 97.88 77 SER A CA 1
ATOM 598 C C . SER A 1 77 ? -4.711 -4.809 6.559 1 97.88 77 SER A C 1
ATOM 600 O O . SER A 1 77 ? -4.684 -6.039 6.59 1 97.88 77 SER A O 1
ATOM 602 N N . VAL A 1 78 ? -5.738 -4.148 6.082 1 98 78 VAL A N 1
ATOM 603 C CA . VAL A 1 78 ? -7.031 -4.793 5.879 1 98 78 VAL A CA 1
ATOM 604 C C . VAL A 1 78 ? -6.883 -5.945 4.887 1 98 78 VAL A C 1
ATOM 606 O O . VAL A 1 78 ? -7.516 -6.992 5.047 1 98 78 VAL A O 1
ATOM 609 N N . GLY A 1 79 ? -6.109 -5.777 3.863 1 96.88 79 GLY A N 1
ATOM 610 C CA . GLY A 1 79 ? -5.898 -6.863 2.918 1 96.88 79 GLY A CA 1
ATOM 611 C C . GLY A 1 79 ? -5.25 -8.086 3.545 1 96.88 79 GLY A C 1
ATOM 612 O O . GLY A 1 79 ? -5.73 -9.203 3.377 1 96.88 79 GLY A O 1
ATOM 613 N N . ALA A 1 80 ? -4.164 -7.871 4.227 1 96.62 80 ALA A N 1
ATOM 614 C CA . ALA A 1 80 ? -3.434 -8.953 4.879 1 96.62 80 ALA A CA 1
ATOM 615 C C . ALA A 1 80 ? -4.301 -9.648 5.93 1 96.62 80 ALA A C 1
ATOM 617 O O . ALA A 1 80 ? -4.25 -10.867 6.07 1 96.62 80 ALA A O 1
ATOM 618 N N . VAL A 1 81 ? -5.094 -8.875 6.668 1 97.94 81 VAL A N 1
ATOM 619 C CA . VAL A 1 81 ? -5.977 -9.438 7.684 1 97.94 81 VAL A CA 1
ATOM 620 C C . VAL A 1 81 ? -7.035 -10.32 7.023 1 97.94 81 VAL A C 1
ATOM 622 O O . VAL A 1 81 ? -7.34 -11.406 7.512 1 97.94 81 VAL A O 1
ATOM 625 N N . THR A 1 82 ? -7.574 -9.836 5.93 1 97.94 82 THR A N 1
ATOM 626 C CA . THR A 1 82 ? -8.531 -10.633 5.164 1 97.94 82 THR A CA 1
ATOM 627 C C . THR A 1 82 ? -7.902 -11.945 4.719 1 97.94 82 THR A C 1
ATOM 629 O O . THR A 1 82 ? -8.523 -13.008 4.84 1 97.94 82 THR A O 1
ATOM 632 N N . GLY A 1 83 ? -6.691 -11.836 4.188 1 96.38 83 GLY A N 1
ATOM 633 C CA . GLY A 1 83 ? -5.984 -13.047 3.811 1 96.38 83 GLY A CA 1
ATOM 634 C C . GLY A 1 83 ? -5.781 -14 4.969 1 96.38 83 GLY A C 1
ATOM 635 O O . GLY A 1 83 ? -5.961 -15.211 4.824 1 96.38 83 GLY A O 1
ATOM 636 N N . LEU A 1 84 ? -5.402 -13.484 6.074 1 96.12 84 LEU A N 1
ATOM 637 C CA . LEU A 1 84 ? -5.199 -14.281 7.281 1 96.12 84 LEU A CA 1
ATOM 638 C C . LEU A 1 84 ? -6.484 -14.992 7.684 1 96.12 84 LEU A C 1
ATOM 640 O O . LEU A 1 84 ? -6.461 -16.172 8.047 1 96.12 84 LEU A O 1
ATOM 644 N N . VAL A 1 85 ? -7.578 -14.281 7.629 1 97.69 85 VAL A N 1
ATOM 645 C CA . VAL A 1 85 ? -8.875 -14.844 7.984 1 97.69 85 VAL A CA 1
ATOM 646 C C . VAL A 1 85 ? -9.211 -16 7.043 1 97.69 85 VAL A C 1
ATOM 648 O O . VAL A 1 85 ? -9.664 -17.062 7.484 1 97.69 85 VAL A O 1
ATOM 651 N N . THR A 1 86 ? -9 -15.82 5.715 1 96 86 THR A N 1
ATOM 652 C CA . THR A 1 86 ? -9.305 -16.875 4.758 1 96 86 THR A CA 1
ATOM 653 C C . THR A 1 86 ? -8.508 -18.141 5.082 1 96 86 THR A C 1
ATOM 655 O O . THR A 1 86 ? -9.07 -19.234 5.145 1 96 86 THR A O 1
ATOM 658 N N . MET A 1 87 ? -7.238 -17.969 5.316 1 93.75 87 MET A N 1
ATOM 659 C CA . MET A 1 87 ? -6.379 -19.109 5.602 1 93.75 87 MET A CA 1
ATOM 660 C C . MET A 1 87 ? -6.73 -19.734 6.945 1 93.75 87 MET A C 1
ATOM 662 O O . MET A 1 87 ? -6.844 -20.969 7.059 1 93.75 87 MET A O 1
ATOM 666 N N . GLY A 1 88 ? -6.898 -18.938 7.969 1 94.12 88 GLY A N 1
ATOM 667 C CA . GLY A 1 88 ? -7.258 -19.453 9.281 1 94.12 88 GLY A CA 1
ATOM 668 C C . GLY A 1 88 ? -8.547 -20.234 9.289 1 94.12 88 GLY A C 1
ATOM 669 O O . GLY A 1 88 ? -8.625 -21.312 9.883 1 94.12 88 GLY A O 1
ATOM 670 N N . CYS A 1 89 ? -9.523 -19.734 8.648 1 95.06 89 CYS A N 1
ATOM 671 C CA . CYS A 1 89 ? -10.805 -20.422 8.57 1 95.06 89 CYS A CA 1
ATOM 672 C C . CYS A 1 89 ? -10.688 -21.703 7.754 1 95.06 89 CYS A C 1
ATOM 674 O O . CYS A 1 89 ? -11.289 -22.719 8.094 1 95.06 89 CYS A O 1
ATOM 676 N N . ALA A 1 90 ? -9.969 -21.625 6.641 1 93.12 90 ALA A N 1
ATOM 677 C CA . ALA A 1 90 ? -9.781 -22.812 5.812 1 93.12 90 ALA A CA 1
ATOM 678 C C . ALA A 1 90 ? -9.133 -23.953 6.609 1 93.12 90 ALA A C 1
ATOM 680 O O . ALA A 1 90 ? -9.57 -25.094 6.539 1 93.12 90 ALA A O 1
ATOM 681 N N . VAL A 1 91 ? -8.109 -23.594 7.363 1 91.12 91 VAL A N 1
ATOM 682 C CA . VAL A 1 91 ? -7.402 -24.594 8.164 1 91.12 91 VAL A CA 1
ATOM 683 C C . VAL A 1 91 ? -8.336 -25.156 9.227 1 91.12 91 VAL A C 1
ATOM 685 O O . VAL A 1 91 ? -8.375 -26.375 9.453 1 91.12 91 VAL A O 1
ATOM 688 N N . LEU A 1 92 ? -9.07 -24.266 9.883 1 92.31 92 LEU A N 1
ATOM 689 C CA . LEU A 1 92 ? -9.992 -24.703 10.922 1 92.31 92 LEU A CA 1
ATOM 690 C C . LEU A 1 92 ? -11.055 -25.641 10.359 1 92.31 92 LEU A C 1
ATOM 692 O O . LEU A 1 92 ? -11.367 -26.672 10.953 1 92.31 92 LEU A O 1
ATOM 696 N N . LEU A 1 93 ? -11.586 -25.375 9.242 1 91.75 93 LEU A N 1
ATOM 697 C CA . LEU A 1 93 ? -12.664 -26.156 8.641 1 91.75 93 LEU A CA 1
ATOM 698 C C . LEU A 1 93 ? -12.133 -27.484 8.117 1 91.75 93 LEU A C 1
ATOM 700 O O . LEU A 1 93 ? -12.844 -28.484 8.156 1 91.75 93 LEU A O 1
ATOM 704 N N . GLU A 1 94 ? -10.961 -27.453 7.609 1 89.69 94 GLU A N 1
ATOM 705 C CA . GLU A 1 94 ? -10.391 -28.688 7.055 1 89.69 94 GLU A CA 1
ATOM 706 C C . GLU A 1 94 ? -9.852 -29.594 8.156 1 89.69 94 GLU A C 1
ATOM 708 O O . GLU A 1 94 ? -9.688 -30.797 7.953 1 89.69 94 GLU A O 1
ATOM 713 N N . SER A 1 95 ? -9.438 -29.016 9.273 1 85.5 95 SER A N 1
ATOM 714 C CA . SER A 1 95 ? -8.977 -29.844 10.391 1 85.5 95 SER A CA 1
ATOM 715 C C . SER A 1 95 ? -10.109 -30.672 10.961 1 85.5 95 SER A C 1
ATOM 717 O O . SER A 1 95 ? -9.875 -31.578 11.773 1 85.5 95 SER A O 1
ATOM 719 N N . LYS A 1 96 ? -11.344 -30.609 10.547 1 76.75 96 LYS A N 1
ATOM 720 C CA . LYS A 1 96 ? -12.531 -31.359 10.938 1 76.75 96 LYS A CA 1
ATOM 721 C C . LYS A 1 96 ? -12.906 -31.094 12.383 1 76.75 96 LYS A C 1
ATOM 723 O O . LYS A 1 96 ? -13.711 -31.812 12.977 1 76.75 96 LYS A O 1
ATOM 728 N N . THR A 1 97 ? -12.273 -30.188 12.977 1 82.19 97 THR A N 1
ATOM 729 C CA . THR A 1 97 ? -12.641 -29.812 14.336 1 82.19 97 THR A CA 1
ATOM 730 C C . THR A 1 97 ? -13.523 -28.562 14.336 1 82.19 97 THR A C 1
ATOM 732 O O . THR A 1 97 ? -14.18 -28.266 15.336 1 82.19 97 THR A O 1
ATOM 735 N N . GLY A 1 98 ? -13.531 -27.953 13.258 1 83.19 98 GLY A N 1
ATOM 736 C CA . GLY A 1 98 ? -14.258 -26.688 13.258 1 83.19 98 GLY A CA 1
ATOM 737 C C . GLY A 1 98 ? -15.57 -26.75 12.5 1 83.19 98 GLY A C 1
ATOM 738 O O . GLY A 1 98 ? -15.797 -27.688 11.727 1 83.19 98 GLY A O 1
ATOM 739 N N . THR A 1 99 ? -16.562 -26.031 12.969 1 91.12 99 THR A N 1
ATOM 740 C CA . THR A 1 99 ? -17.828 -25.844 12.273 1 91.12 99 THR A CA 1
ATOM 741 C C . THR A 1 99 ? -17.859 -24.5 11.555 1 91.12 99 THR A C 1
ATOM 743 O O . THR A 1 99 ? -16.922 -23.703 11.688 1 91.12 99 THR A O 1
ATOM 746 N N . VAL A 1 100 ? -18.844 -24.359 10.711 1 91.62 100 VAL A N 1
ATOM 747 C CA . VAL A 1 100 ? -19.016 -23.094 10.008 1 91.62 100 VAL A CA 1
ATOM 748 C C . VAL A 1 100 ? -19.156 -21.953 11.016 1 91.62 100 VAL A C 1
ATOM 750 O O . VAL A 1 100 ? -18.594 -20.875 10.828 1 91.62 100 VAL A O 1
ATOM 753 N N . GLY A 1 101 ? -19.875 -22.203 12.086 1 93.88 101 GLY A N 1
ATOM 754 C CA . GLY A 1 101 ? -20.047 -21.203 13.141 1 93.88 101 GLY A CA 1
ATOM 755 C C . GLY A 1 101 ? -18.734 -20.828 13.805 1 93.88 101 GLY A C 1
ATOM 756 O O . GLY A 1 101 ? -18.484 -19.641 14.055 1 93.88 101 GLY A O 1
ATOM 757 N N . SER A 1 102 ? -17.953 -21.875 14.125 1 94.88 102 SER A N 1
ATOM 758 C CA . SER A 1 102 ? -16.656 -21.594 14.742 1 94.88 102 SER A CA 1
ATOM 759 C C . SER A 1 102 ? -15.75 -20.812 13.789 1 94.88 102 SER A C 1
ATOM 761 O O . SER A 1 102 ? -14.945 -19.984 14.227 1 94.88 102 SER A O 1
ATOM 763 N N . ALA A 1 103 ? -15.836 -21.109 12.484 1 95 103 ALA A N 1
ATOM 764 C CA . ALA A 1 103 ? -15.047 -20.375 11.5 1 95 103 ALA A CA 1
ATOM 765 C C . ALA A 1 103 ? -15.469 -18.906 11.43 1 95 103 ALA A C 1
ATOM 767 O O . ALA A 1 103 ? -14.617 -18.016 11.32 1 95 103 ALA A O 1
ATOM 768 N N . MET A 1 104 ? -16.75 -18.719 11.492 1 96.25 104 MET A N 1
ATOM 769 C CA . MET A 1 104 ? -17.266 -17.344 11.508 1 96.25 104 MET A CA 1
ATOM 770 C C . MET A 1 104 ? -16.781 -16.594 12.742 1 96.25 104 MET A C 1
ATOM 772 O O . MET A 1 104 ? -16.375 -15.438 12.648 1 96.25 104 MET A O 1
ATOM 776 N N . LEU A 1 105 ? -16.797 -17.234 13.875 1 97.44 105 LEU A N 1
ATOM 777 C CA . LEU A 1 105 ? -16.328 -16.625 15.109 1 97.44 105 LEU A CA 1
ATOM 778 C C . LEU A 1 105 ? -14.828 -16.328 15.039 1 97.44 105 LEU A C 1
ATOM 780 O O . LEU A 1 105 ? -14.367 -15.305 15.555 1 97.44 105 LEU A O 1
ATOM 784 N N . LEU A 1 106 ? -14.125 -17.266 14.445 1 97.06 106 LEU A N 1
ATOM 785 C CA . LEU A 1 106 ? -12.688 -17.062 14.273 1 97.06 106 LEU A CA 1
ATOM 786 C C . LEU A 1 106 ? -12.422 -15.844 13.391 1 97.06 106 LEU A C 1
ATOM 788 O O . LEU A 1 106 ? -11.523 -15.047 13.672 1 97.06 106 LEU A O 1
ATOM 792 N N . ALA A 1 107 ? -13.156 -15.797 12.305 1 98.06 107 ALA A N 1
ATOM 793 C CA . ALA A 1 107 ? -13.023 -14.664 11.391 1 98.06 107 ALA A CA 1
ATOM 794 C C . ALA A 1 107 ? -13.234 -13.344 12.117 1 98.06 107 ALA A C 1
ATOM 796 O O . ALA A 1 107 ? -12.422 -12.414 11.984 1 98.06 107 ALA A O 1
ATOM 797 N N . LEU A 1 108 ? -14.281 -13.289 12.906 1 98.44 108 LEU A N 1
ATOM 798 C CA . LEU A 1 108 ? -14.594 -12.078 13.664 1 98.44 108 LEU A CA 1
ATOM 799 C C . LEU A 1 108 ? -13.523 -11.812 14.719 1 98.44 108 LEU A C 1
ATOM 801 O O . LEU A 1 108 ? -13.148 -10.656 14.953 1 98.44 108 LEU A O 1
ATOM 805 N N . ALA A 1 109 ? -13.047 -12.82 15.336 1 98.5 109 ALA A N 1
ATOM 806 C CA . ALA A 1 109 ? -12.039 -12.688 16.391 1 98.5 109 ALA A CA 1
ATOM 807 C C . ALA A 1 109 ? -10.734 -12.117 15.828 1 98.5 109 ALA A C 1
ATOM 809 O O . ALA A 1 109 ? -10.125 -11.234 16.438 1 98.5 109 ALA A O 1
ATOM 810 N N . ILE A 1 110 ? -10.312 -12.648 14.695 1 98.19 110 ILE A N 1
ATOM 811 C CA . ILE A 1 110 ? -9.086 -12.172 14.07 1 98.19 110 ILE A CA 1
ATOM 812 C C . ILE A 1 110 ? -9.242 -10.703 13.688 1 98.19 110 ILE A C 1
ATOM 814 O O . ILE A 1 110 ? -8.391 -9.875 14.008 1 98.19 110 ILE A O 1
ATOM 818 N N . GLY A 1 111 ? -10.352 -10.406 12.961 1 98.62 111 GLY A N 1
ATOM 819 C CA . GLY A 1 111 ? -10.609 -9.031 12.562 1 98.62 111 GLY A CA 1
ATOM 820 C C . GLY A 1 111 ? -10.68 -8.07 13.734 1 98.62 111 GLY A C 1
ATOM 821 O O . GLY A 1 111 ? -10.031 -7.023 13.727 1 98.62 111 GLY A O 1
ATOM 822 N N . LEU A 1 112 ? -11.422 -8.445 14.734 1 98.5 112 LEU A N 1
ATOM 823 C CA . LEU A 1 112 ? -11.562 -7.617 15.93 1 98.5 112 LEU A CA 1
ATOM 824 C C . LEU A 1 112 ? -10.242 -7.508 16.688 1 98.5 112 LEU A C 1
ATOM 826 O O . LEU A 1 112 ? -9.945 -6.465 17.266 1 98.5 112 LEU A O 1
ATOM 830 N N . GLY A 1 113 ? -9.516 -8.57 16.734 1 98.5 113 GLY A N 1
ATOM 831 C CA . GLY A 1 113 ? -8.211 -8.539 17.391 1 98.5 113 GLY A CA 1
ATOM 832 C C . GLY A 1 113 ? -7.277 -7.5 16.781 1 98.5 113 GLY A C 1
ATOM 833 O O . GLY A 1 113 ? -6.672 -6.707 17.516 1 98.5 113 GLY A O 1
ATOM 834 N N . PHE A 1 114 ? -7.141 -7.516 15.508 1 98.31 114 PHE A N 1
ATOM 835 C CA . PHE A 1 114 ? -6.289 -6.539 14.836 1 98.31 114 PHE A CA 1
ATOM 836 C C . PHE A 1 114 ? -6.852 -5.133 14.992 1 98.31 114 PHE A C 1
ATOM 838 O O . PHE A 1 114 ? -6.094 -4.176 15.188 1 98.31 114 PHE A O 1
ATOM 845 N N . GLY A 1 115 ? -8.203 -5.023 14.867 1 98.44 115 GLY A N 1
ATOM 846 C CA . GLY A 1 115 ? -8.812 -3.723 15.094 1 98.44 115 GLY A CA 1
ATOM 847 C C . GLY A 1 115 ? -8.555 -3.172 16.484 1 98.44 115 GLY A C 1
ATOM 848 O O . GLY A 1 115 ? -8.281 -1.98 16.641 1 98.44 115 GLY A O 1
ATOM 849 N N . LEU A 1 116 ? -8.633 -4.02 17.438 1 98.31 116 LEU A N 1
ATOM 850 C CA . LEU A 1 116 ? -8.391 -3.637 18.828 1 98.31 116 LEU A CA 1
ATOM 851 C C . LEU A 1 116 ? -6.938 -3.232 19.031 1 98.31 116 LEU A C 1
ATOM 853 O O . LEU A 1 116 ? -6.66 -2.195 19.641 1 98.31 116 LEU A O 1
ATOM 857 N N . LEU A 1 117 ? -6.09 -4.016 18.562 1 96.88 117 LEU A N 1
ATOM 858 C CA . LEU A 1 117 ? -4.66 -3.777 18.75 1 96.88 117 LEU A CA 1
ATOM 859 C C . LEU A 1 117 ? -4.234 -2.486 18.062 1 96.88 117 LEU A C 1
ATOM 861 O O . LEU A 1 117 ? -3.639 -1.607 18.688 1 96.88 117 LEU A O 1
ATOM 865 N N . GLN A 1 118 ? -4.555 -2.379 16.828 1 97.31 118 GLN A N 1
ATOM 866 C CA . GLN A 1 118 ? -4.133 -1.222 16.047 1 97.31 118 GLN A CA 1
ATOM 867 C C . GLN A 1 118 ? -4.883 0.036 16.469 1 97.31 118 GLN A C 1
ATOM 869 O O . GLN A 1 118 ? -4.289 1.111 16.578 1 97.31 118 GLN A O 1
ATOM 874 N N . GLY A 1 119 ? -6.184 -0.178 16.719 1 98 119 GLY A N 1
ATOM 875 C CA . GLY A 1 119 ? -6.965 0.96 17.172 1 98 119 GLY A CA 1
ATOM 876 C C . GLY A 1 119 ? -6.477 1.532 18.5 1 98 119 GLY A C 1
ATOM 877 O O . GLY A 1 119 ? -6.426 2.752 18.672 1 98 119 GLY A O 1
ATOM 878 N N . PHE A 1 120 ? -6.078 0.699 19.359 1 97.25 120 PHE A N 1
ATOM 879 C CA . PHE A 1 120 ? -5.605 1.145 20.656 1 97.25 120 PHE A CA 1
ATOM 880 C C . PHE A 1 120 ? -4.297 1.913 20.531 1 97.25 120 PHE A C 1
ATOM 882 O O . PHE A 1 120 ? -4.152 3.008 21.078 1 97.25 120 PHE A O 1
ATOM 889 N N . ILE A 1 121 ? -3.387 1.41 19.812 1 95.38 121 ILE A N 1
ATOM 890 C CA . ILE A 1 121 ? -2.07 2.025 19.672 1 95.38 121 ILE A CA 1
ATOM 891 C C . ILE A 1 121 ? -2.197 3.363 18.953 1 95.38 121 ILE A C 1
ATOM 893 O O . ILE A 1 121 ? -1.589 4.355 19.359 1 95.38 121 ILE A O 1
ATOM 897 N N . ILE A 1 122 ? -3.037 3.396 17.922 1 96.25 122 ILE A N 1
ATOM 898 C CA . ILE A 1 122 ? -3.203 4.605 17.109 1 96.25 122 ILE A CA 1
ATOM 899 C C . ILE A 1 122 ? -3.908 5.68 17.938 1 96.25 122 ILE A C 1
ATOM 901 O O . ILE A 1 122 ? -3.473 6.832 17.969 1 96.25 122 ILE A O 1
ATOM 905 N N . ALA A 1 123 ? -4.957 5.289 18.625 1 96.38 123 ALA A N 1
ATOM 906 C CA . ALA A 1 123 ? -5.805 6.262 19.312 1 96.38 123 ALA A CA 1
ATOM 907 C C . ALA A 1 123 ? -5.172 6.719 20.625 1 96.38 123 ALA A C 1
ATOM 909 O O . ALA A 1 123 ? -5.148 7.914 20.922 1 96.38 123 ALA A O 1
ATOM 910 N N . TYR A 1 124 ? -4.578 5.859 21.328 1 93.25 124 TYR A N 1
ATOM 911 C CA . TYR A 1 124 ? -4.188 6.207 22.688 1 93.25 124 TYR A CA 1
ATOM 912 C C . TYR A 1 124 ? -2.693 6.5 22.766 1 93.25 124 TYR A C 1
ATOM 914 O O . TYR A 1 124 ? -2.25 7.281 23.609 1 93.25 124 TYR A O 1
ATOM 922 N N . LEU A 1 125 ? -1.942 5.91 21.875 1 89.75 125 LEU A N 1
ATOM 923 C CA . LEU A 1 125 ? -0.517 6.219 21.875 1 89.75 125 LEU A CA 1
ATOM 924 C C . LEU A 1 125 ? -0.2 7.293 20.828 1 89.75 125 LEU A C 1
ATOM 926 O O . LEU A 1 125 ? 0.935 7.77 20.75 1 89.75 125 LEU A O 1
ATOM 930 N N . GLU A 1 126 ? -1.218 7.539 20 1 91.12 126 GLU A N 1
ATOM 931 C CA . GLU A 1 126 ? -1.16 8.648 19.047 1 91.12 126 GLU A CA 1
ATOM 932 C C . GLU A 1 126 ? -0.026 8.453 18.047 1 91.12 126 GLU A C 1
ATOM 934 O O . GLU A 1 126 ? 0.723 9.391 17.766 1 91.12 126 GLU A O 1
ATOM 939 N N . ILE A 1 127 ? 0.196 7.203 17.719 1 89.88 127 ILE A N 1
ATOM 940 C CA . ILE A 1 127 ? 1.147 6.898 16.656 1 89.88 127 ILE A CA 1
ATOM 941 C C . ILE A 1 127 ? 0.449 6.977 15.297 1 89.88 127 ILE A C 1
ATOM 943 O O . ILE A 1 127 ? -0.744 6.684 15.188 1 89.88 127 ILE A O 1
ATOM 947 N N . GLN A 1 128 ? 1.137 7.387 14.273 1 90.38 128 GLN A N 1
ATOM 948 C CA . GLN A 1 128 ? 0.581 7.582 12.938 1 90.38 128 GLN A CA 1
ATOM 949 C C . GLN A 1 128 ? -0.076 6.301 12.43 1 90.38 128 GLN A C 1
ATOM 951 O O . GLN A 1 128 ? 0.535 5.23 12.445 1 90.38 128 GLN A O 1
ATOM 956 N N . PRO A 1 129 ? -1.318 6.395 11.992 1 95.12 129 PRO A N 1
ATOM 957 C CA . PRO A 1 129 ? -2.082 5.223 11.555 1 95.12 129 PRO A CA 1
ATOM 958 C C . PRO A 1 129 ? -1.37 4.426 10.469 1 95.12 129 PRO A C 1
ATOM 960 O O . PRO A 1 129 ? -1.371 3.193 10.5 1 95.12 129 PRO A O 1
ATOM 963 N N . PHE A 1 130 ? -0.809 5.16 9.57 1 93.25 130 PHE A N 1
ATOM 964 C CA . PHE A 1 130 ? -0.153 4.492 8.453 1 93.25 130 PHE A CA 1
ATOM 965 C C . PHE A 1 130 ? 0.925 3.535 8.945 1 93.25 130 PHE A C 1
ATOM 967 O O . PHE A 1 130 ? 1.008 2.393 8.492 1 93.25 130 PHE A O 1
ATOM 974 N N . ILE A 1 131 ? 1.725 3.875 9.852 1 91.88 131 ILE A N 1
ATOM 975 C CA . ILE A 1 131 ? 2.859 3.115 10.359 1 91.88 131 ILE A CA 1
ATOM 976 C C . ILE A 1 131 ? 2.359 1.876 11.102 1 91.88 131 ILE A C 1
ATOM 978 O O . ILE A 1 131 ? 2.838 0.765 10.859 1 91.88 131 ILE A O 1
ATOM 982 N N . ILE A 1 132 ? 1.381 2.068 11.961 1 94.44 132 ILE A N 1
ATOM 983 C CA . ILE A 1 132 ? 0.884 0.987 12.805 1 94.44 132 ILE A CA 1
ATOM 984 C C . ILE A 1 132 ? 0.192 -0.065 11.938 1 94.44 132 ILE A C 1
ATOM 986 O O . ILE A 1 132 ? 0.377 -1.267 12.148 1 94.44 132 ILE A O 1
ATOM 990 N N . THR A 1 133 ? -0.556 0.396 10.992 1 97.06 133 THR A N 1
ATOM 991 C CA . THR A 1 133 ? -1.298 -0.562 10.18 1 97.06 133 THR A CA 1
ATOM 992 C C . THR A 1 133 ? -0.38 -1.234 9.164 1 97.06 133 THR A C 1
ATOM 994 O O . THR A 1 133 ? -0.633 -2.365 8.742 1 97.06 133 THR A O 1
ATOM 997 N N . LEU A 1 134 ? 0.666 -0.512 8.75 1 93.94 134 LEU A N 1
ATOM 998 C CA . LEU A 1 134 ? 1.706 -1.165 7.957 1 93.94 134 LEU A CA 1
ATOM 999 C C . LEU A 1 134 ? 2.354 -2.299 8.742 1 93.94 134 LEU A C 1
ATOM 1001 O O . LEU A 1 134 ? 2.52 -3.404 8.227 1 93.94 134 LEU A O 1
ATOM 1005 N N . ALA A 1 135 ? 2.723 -1.983 9.969 1 93.31 135 ALA A N 1
ATOM 1006 C CA . ALA A 1 135 ? 3.254 -3.021 10.852 1 93.31 135 ALA A CA 1
ATOM 1007 C C . ALA A 1 135 ? 2.266 -4.176 11 1 93.31 135 ALA A C 1
ATOM 1009 O O . ALA A 1 135 ? 2.66 -5.344 10.992 1 93.31 135 ALA A O 1
ATOM 1010 N N . GLY A 1 136 ? 1.002 -3.832 11.141 1 95.81 136 GLY A N 1
ATOM 1011 C CA . GLY A 1 136 ? -0.044 -4.84 11.234 1 95.81 136 GLY A CA 1
ATOM 1012 C C . GLY A 1 136 ? -0.133 -5.719 10 1 95.81 136 GLY A C 1
ATOM 1013 O O . GLY A 1 136 ? -0.414 -6.914 10.102 1 95.81 136 GLY A O 1
ATOM 1014 N N . MET A 1 137 ? 0.079 -5.094 8.852 1 95.56 137 MET A N 1
ATOM 1015 C CA . MET A 1 137 ? 0.095 -5.852 7.602 1 95.56 137 MET A CA 1
ATOM 1016 C C . MET A 1 137 ? 1.191 -6.91 7.617 1 95.56 137 MET A C 1
ATOM 1018 O O . MET A 1 137 ? 0.962 -8.055 7.223 1 95.56 137 MET A O 1
ATOM 1022 N N . PHE A 1 138 ? 2.373 -6.535 8.086 1 90.62 138 PHE A N 1
ATOM 1023 C CA . PHE A 1 138 ? 3.477 -7.484 8.156 1 90.62 138 PHE A CA 1
ATOM 1024 C C . PHE A 1 138 ? 3.164 -8.602 9.148 1 90.62 138 PHE A C 1
ATOM 1026 O O . PHE A 1 138 ? 3.469 -9.766 8.898 1 90.62 138 PHE A O 1
ATOM 1033 N N . LEU A 1 139 ? 2.584 -8.203 10.242 1 92.25 139 LEU A N 1
ATOM 1034 C CA . LEU A 1 139 ? 2.213 -9.188 11.242 1 92.25 139 LEU A CA 1
ATOM 1035 C C . LEU A 1 139 ? 1.189 -10.172 10.688 1 92.25 139 LEU A C 1
ATOM 1037 O O . LEU A 1 139 ? 1.349 -11.391 10.836 1 92.25 139 LEU A O 1
ATOM 1041 N N . ALA A 1 140 ? 0.167 -9.641 10.094 1 94.81 140 ALA A N 1
ATOM 1042 C CA . ALA A 1 140 ? -0.875 -10.492 9.523 1 94.81 140 ALA A CA 1
ATOM 1043 C C . ALA A 1 140 ? -0.303 -11.414 8.453 1 94.81 140 ALA A C 1
ATOM 1045 O O . ALA A 1 140 ? -0.646 -12.602 8.398 1 94.81 140 ALA A O 1
ATOM 1046 N N . ASN A 1 141 ? 0.533 -10.898 7.602 1 90.62 141 ASN A N 1
ATOM 1047 C CA . ASN A 1 141 ? 1.159 -11.719 6.566 1 90.62 141 ASN A CA 1
ATOM 1048 C C . ASN A 1 141 ? 2.043 -12.805 7.172 1 90.62 141 ASN A C 1
ATOM 1050 O O . ASN A 1 141 ? 2.08 -13.93 6.672 1 90.62 141 ASN A O 1
ATOM 1054 N N . GLY A 1 142 ? 2.805 -12.453 8.172 1 85.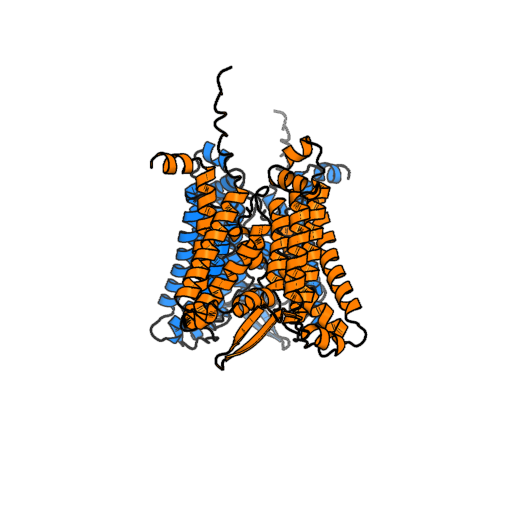81 142 GLY A N 1
ATOM 1055 C CA . GLY A 1 142 ? 3.602 -13.445 8.875 1 85.81 142 GLY A CA 1
ATOM 1056 C C . GLY A 1 142 ? 2.771 -14.57 9.461 1 85.81 142 GLY A C 1
ATOM 1057 O O . GLY A 1 142 ? 3.123 -15.742 9.336 1 85.81 142 GLY A O 1
ATOM 1058 N N . LEU A 1 143 ? 1.678 -14.219 10.078 1 89 143 LEU A N 1
ATOM 1059 C CA . LEU A 1 143 ? 0.775 -15.211 10.656 1 89 143 LEU A CA 1
ATOM 1060 C C . LEU A 1 143 ? 0.152 -16.078 9.57 1 89 143 LEU A C 1
ATOM 1062 O O . LEU A 1 143 ? 0.039 -17.297 9.734 1 89 143 LEU A O 1
ATOM 1066 N N . LEU A 1 144 ? -0.226 -15.414 8.5 1 88.62 144 LEU A N 1
ATOM 1067 C CA . LEU A 1 144 ? -0.852 -16.094 7.371 1 88.62 144 LEU A CA 1
ATOM 1068 C C . LEU A 1 144 ? 0.073 -17.156 6.797 1 88.62 144 LEU A C 1
ATOM 1070 O O . LEU A 1 144 ? -0.339 -18.312 6.605 1 88.62 144 LEU A O 1
ATOM 1074 N N . THR A 1 145 ? 1.306 -16.875 6.609 1 80.31 145 THR A N 1
ATOM 1075 C CA . THR A 1 145 ? 2.26 -17.781 5.977 1 80.31 145 THR A CA 1
ATOM 1076 C C . THR A 1 145 ? 2.66 -18.906 6.938 1 80.31 145 THR A C 1
ATOM 1078 O O . THR A 1 145 ? 3.029 -20 6.5 1 80.31 145 THR A O 1
ATOM 1081 N N . THR A 1 146 ? 2.555 -18.656 8.203 1 77.75 146 THR A N 1
ATOM 1082 C CA . THR A 1 146 ? 2.939 -19.641 9.211 1 77.75 146 THR A CA 1
ATOM 1083 C C . THR A 1 146 ? 1.858 -20.703 9.367 1 77.75 146 THR A C 1
ATOM 1085 O O . THR A 1 146 ? 2.158 -21.859 9.656 1 77.75 146 THR A O 1
ATOM 1088 N N . ILE A 1 147 ? 0.638 -20.25 9.203 1 74.5 147 ILE A N 1
ATOM 1089 C CA . ILE A 1 147 ? -0.453 -21.203 9.367 1 74.5 147 ILE A CA 1
ATOM 1090 C C . ILE A 1 147 ? -0.369 -22.266 8.281 1 74.5 147 ILE A C 1
ATOM 1092 O O . ILE A 1 147 ? -0.428 -23.469 8.57 1 74.5 147 ILE A O 1
ATOM 1096 N N . HIS A 1 148 ? -0.22 -21.844 7.031 1 72.75 148 HIS A N 1
ATOM 1097 C CA . HIS A 1 148 ? -0.1 -22.797 5.934 1 72.75 148 HIS A CA 1
ATOM 1098 C C . HIS A 1 148 ? 0.484 -22.125 4.691 1 72.75 148 HIS A C 1
ATOM 1100 O O . HIS A 1 148 ? 0.021 -21.062 4.273 1 72.75 148 HIS A O 1
ATOM 1106 N N . LYS A 1 149 ? 1.406 -22.766 4.117 1 69.5 149 LYS A N 1
ATOM 1107 C CA . LYS A 1 149 ? 2.094 -22.188 2.971 1 69.5 149 LYS A CA 1
ATOM 1108 C C . LYS A 1 149 ? 1.386 -22.531 1.667 1 69.5 149 LYS A C 1
ATOM 1110 O O . LYS A 1 149 ? 1.232 -21.688 0.785 1 69.5 149 LYS A O 1
ATOM 1115 N N . ASP A 1 150 ? 0.848 -23.75 1.658 1 76.06 150 ASP A N 1
ATOM 1116 C CA . ASP A 1 150 ? 0.201 -24.219 0.438 1 76.06 150 ASP A CA 1
ATOM 1117 C C . ASP A 1 150 ? -1.292 -23.906 0.45 1 76.06 150 ASP A C 1
ATOM 1119 O O . ASP A 1 150 ? -1.897 -23.781 1.518 1 76.06 150 ASP A O 1
ATOM 1123 N N . PRO A 1 151 ? -1.826 -23.734 -0.681 1 82.62 151 PRO A N 1
ATOM 1124 C CA . PRO A 1 151 ? -3.273 -23.516 -0.749 1 82.62 151 PRO A CA 1
ATOM 1125 C C . PRO A 1 151 ? -4.074 -24.672 -0.155 1 82.62 151 PRO A C 1
ATOM 1127 O O . PRO A 1 151 ? -3.672 -25.828 -0.273 1 82.62 151 PRO A O 1
ATOM 1130 N N . ILE A 1 152 ? -5.188 -24.312 0.568 1 85.88 152 ILE A N 1
ATOM 1131 C CA . ILE A 1 152 ? -6.07 -25.297 1.176 1 85.88 152 ILE A CA 1
ATOM 1132 C C . ILE A 1 152 ? -7.484 -25.125 0.625 1 85.88 152 ILE A C 1
ATOM 1134 O O . ILE A 1 152 ? -8.141 -24.109 0.872 1 85.88 152 ILE A O 1
ATOM 1138 N N . ASN A 1 153 ? -7.906 -26.094 -0.076 1 86.69 153 ASN A N 1
ATOM 1139 C CA . ASN A 1 153 ? -9.297 -26.109 -0.513 1 86.69 153 ASN A CA 1
ATOM 1140 C C . ASN A 1 153 ? -10.227 -26.625 0.584 1 86.69 153 ASN A C 1
ATOM 1142 O O . ASN A 1 153 ? -9.977 -27.672 1.172 1 86.69 153 ASN A O 1
ATOM 1146 N N . VAL A 1 154 ? -11.164 -25.906 0.867 1 86.44 154 VAL A N 1
ATOM 1147 C CA . VAL A 1 154 ? -12.094 -26.312 1.921 1 86.44 154 VAL A CA 1
ATOM 1148 C C . VAL A 1 154 ? -13.102 -27.328 1.366 1 86.44 154 VAL A C 1
ATOM 1150 O O . VAL A 1 154 ? -13.859 -27 0.449 1 86.44 154 VAL A O 1
ATOM 1153 N N . THR A 1 155 ? -13.047 -28.5 1.913 1 84.81 155 THR A N 1
ATOM 1154 C CA . THR A 1 155 ? -13.938 -29.547 1.441 1 84.81 155 THR A CA 1
ATOM 1155 C C . THR A 1 155 ? -14.992 -29.875 2.494 1 84.81 155 THR A C 1
ATOM 1157 O O . THR A 1 155 ? -15.797 -30.797 2.311 1 84.81 155 THR A O 1
ATOM 1160 N N . TYR A 1 156 ? -14.961 -29.172 3.596 1 84.94 156 TYR A N 1
ATOM 1161 C CA . TYR A 1 156 ? -15.938 -29.375 4.66 1 84.94 156 TYR A CA 1
ATOM 1162 C C . TYR A 1 156 ? -17.359 -29.188 4.141 1 84.94 156 TYR A C 1
ATOM 1164 O O . TYR A 1 156 ? -17.734 -28.094 3.715 1 84.94 156 TYR A O 1
ATOM 1172 N N . GLU A 1 157 ? -18.172 -30.203 4.191 1 84.19 157 GLU A N 1
ATOM 1173 C CA . GLU A 1 157 ? -19.453 -30.312 3.482 1 84.19 157 GLU A CA 1
ATOM 1174 C C . GLU A 1 157 ? -20.391 -29.172 3.857 1 84.19 157 GLU A C 1
ATOM 1176 O O . GLU A 1 157 ? -20.969 -28.531 2.98 1 84.19 157 GLU A O 1
ATOM 1181 N N . PRO A 1 158 ? -20.547 -29 5.16 1 82.19 158 PRO A N 1
ATOM 1182 C CA . PRO A 1 158 ? -21.469 -27.922 5.504 1 82.19 158 PRO A CA 1
ATOM 1183 C C . PRO A 1 158 ? -21.031 -26.562 4.957 1 82.19 158 PRO A C 1
ATOM 1185 O O . PRO A 1 158 ? -21.875 -25.734 4.602 1 82.19 158 PRO A O 1
ATOM 1188 N N . PHE A 1 159 ? -19.812 -26.328 4.852 1 85.56 159 PHE A N 1
ATOM 1189 C CA . PHE A 1 159 ? -19.297 -25.078 4.297 1 85.56 159 PHE A CA 1
ATOM 1190 C C . PHE A 1 159 ? -19.516 -25.031 2.791 1 85.56 159 PHE A C 1
ATOM 1192 O O . PHE A 1 159 ? -19.891 -23.984 2.252 1 85.56 159 PHE A O 1
ATOM 1199 N N . VAL A 1 160 ? -19.281 -26.109 2.152 1 82.94 160 VAL A N 1
ATOM 1200 C CA . VAL A 1 160 ? -19.469 -26.172 0.706 1 82.94 160 VAL A CA 1
ATOM 1201 C C . VAL A 1 160 ? -20.938 -25.938 0.361 1 82.94 160 VAL A C 1
ATOM 1203 O O . VAL A 1 160 ? -21.25 -25.25 -0.614 1 82.94 160 VAL A O 1
ATOM 1206 N N . ALA A 1 161 ? -21.781 -26.484 1.199 1 82 161 ALA A N 1
ATOM 1207 C CA . ALA A 1 161 ? -23.219 -26.281 0.996 1 82 161 ALA A CA 1
ATOM 1208 C C . ALA A 1 161 ? -23.594 -24.812 1.135 1 82 161 ALA A C 1
ATOM 1210 O O . ALA A 1 161 ? -24.406 -24.297 0.367 1 82 161 ALA A O 1
ATOM 1211 N N . LEU A 1 162 ? -23.016 -24.219 2.09 1 80.31 162 LEU A N 1
ATOM 1212 C CA . LEU A 1 162 ? -23.25 -22.797 2.309 1 80.31 162 LEU A CA 1
ATOM 1213 C C . LEU A 1 162 ? -22.688 -21.953 1.158 1 80.31 162 LEU A C 1
ATOM 1215 O O . LEU A 1 162 ? -23.344 -21.016 0.699 1 80.31 162 LEU A O 1
ATOM 1219 N N . ARG A 1 163 ? -21.547 -22.266 0.74 1 76.69 163 ARG A N 1
ATOM 1220 C CA . ARG A 1 163 ? -20.875 -21.562 -0.342 1 76.69 163 ARG A CA 1
ATOM 1221 C C . ARG A 1 163 ? -21.672 -21.641 -1.64 1 76.69 163 ARG A C 1
ATOM 1223 O O . ARG A 1 163 ? -21.797 -20.656 -2.363 1 76.69 163 ARG A O 1
ATOM 1230 N N . ASP A 1 164 ? -22.203 -22.75 -1.899 1 73.19 164 ASP A N 1
ATOM 1231 C CA . ASP A 1 164 ? -22.875 -23.016 -3.172 1 73.19 164 ASP A CA 1
ATOM 1232 C C . ASP A 1 164 ? -24.359 -22.641 -3.102 1 73.19 164 ASP A C 1
ATOM 1234 O O . ASP A 1 164 ? -25.078 -22.766 -4.094 1 73.19 164 ASP A O 1
ATOM 1238 N N . TYR A 1 165 ? -24.703 -22.234 -1.902 1 71.06 165 TYR A N 1
ATOM 1239 C CA . TYR A 1 165 ? -26.094 -21.844 -1.754 1 71.06 165 TYR A CA 1
ATOM 1240 C C . TYR A 1 165 ? -26.391 -20.547 -2.514 1 71.06 165 TYR A C 1
ATOM 1242 O O . TYR A 1 165 ? -25.656 -19.578 -2.383 1 71.06 165 TYR A O 1
ATOM 1250 N N . ASN A 1 166 ? -27.219 -20.578 -3.578 1 67.31 166 ASN A N 1
ATOM 1251 C CA . ASN A 1 166 ? -27.656 -19.422 -4.348 1 67.31 166 ASN A CA 1
ATOM 1252 C C . ASN A 1 166 ? -29.094 -19.031 -4.012 1 67.31 166 ASN A C 1
ATOM 1254 O O . ASN A 1 166 ? -29.969 -19.891 -3.922 1 67.31 166 ASN A O 1
ATOM 1258 N N . ILE A 1 167 ? -29.234 -17.797 -3.553 1 61.62 167 ILE A N 1
ATOM 1259 C CA . ILE A 1 167 ? -30.594 -17.297 -3.379 1 61.62 167 ILE A CA 1
ATOM 1260 C C . ILE A 1 167 ? -31.188 -16.953 -4.738 1 61.62 167 ILE A C 1
ATOM 1262 O O . ILE A 1 167 ? -30.656 -16.109 -5.465 1 61.62 167 ILE A O 1
ATOM 1266 N N . VAL A 1 168 ? -31.984 -17.766 -5.223 1 57.28 168 VAL A N 1
ATOM 1267 C CA . VAL A 1 168 ? -32.656 -17.578 -6.512 1 57.28 168 VAL A CA 1
ATOM 1268 C C . VAL A 1 168 ? -33.75 -16.547 -6.375 1 57.28 168 VAL A C 1
ATOM 1270 O O . VAL A 1 168 ? -34.625 -16.672 -5.5 1 57.28 168 VAL A O 1
ATOM 1273 N N . ILE A 1 169 ? -33.531 -15.367 -6.953 1 53.47 169 ILE A N 1
ATOM 1274 C CA . ILE A 1 169 ? -34.625 -14.406 -7.043 1 53.47 169 ILE A CA 1
ATOM 1275 C C . ILE A 1 169 ? -35.406 -14.641 -8.32 1 53.47 169 ILE A C 1
ATOM 1277 O O . ILE A 1 169 ? -34.938 -14.312 -9.422 1 53.47 169 ILE A O 1
ATOM 1281 N N . PRO A 1 170 ? -36.438 -15.391 -8.18 1 51 170 PRO A N 1
ATOM 1282 C CA . PRO A 1 170 ? -37.188 -15.82 -9.352 1 51 170 PRO A CA 1
ATOM 1283 C C . PRO A 1 170 ? -37.562 -14.656 -10.281 1 51 170 PRO A C 1
ATOM 1285 O O . PRO A 1 170 ? -37.656 -14.844 -11.492 1 51 170 PRO A O 1
ATOM 1288 N N . PHE A 1 171 ? -37.875 -13.586 -9.688 1 49.88 171 PHE A N 1
ATOM 1289 C CA . PHE A 1 171 ? -38.5 -12.562 -10.523 1 49.88 171 PHE A CA 1
ATOM 1290 C C . PHE A 1 171 ? -37.406 -11.781 -11.281 1 49.88 171 PHE A C 1
ATOM 1292 O O . PHE A 1 171 ? -37.719 -11.039 -12.211 1 49.88 171 PHE A O 1
ATOM 1299 N N . LEU A 1 172 ? -36.156 -11.836 -10.875 1 50.44 172 LEU A N 1
ATOM 1300 C CA . LEU A 1 172 ? -35.094 -11.055 -11.523 1 50.44 172 LEU A CA 1
ATOM 1301 C C . LEU A 1 172 ? -34.062 -11.969 -12.188 1 50.44 172 LEU A C 1
ATOM 1303 O O . LEU A 1 172 ? -33.438 -12.789 -11.516 1 50.44 172 LEU A O 1
ATOM 1307 N N . GLY A 1 173 ? -34.344 -12.414 -13.516 1 53.53 173 GLY A N 1
ATOM 1308 C CA . GLY A 1 173 ? -33.531 -13.352 -14.242 1 53.53 173 GLY A CA 1
ATOM 1309 C C . GLY A 1 173 ? -33.281 -12.953 -15.688 1 53.53 173 GLY A C 1
ATOM 1310 O O . GLY A 1 173 ? -33.719 -11.883 -16.125 1 53.53 173 GLY A O 1
ATOM 1311 N N . ASN A 1 174 ? -32.156 -13.32 -16.219 1 53.28 174 ASN A N 1
ATOM 1312 C CA . ASN A 1 174 ? -31.906 -13.047 -17.625 1 53.28 174 ASN A CA 1
ATOM 1313 C C . ASN A 1 174 ? -32.125 -14.297 -18.484 1 53.28 174 ASN A C 1
ATOM 1315 O O . ASN A 1 174 ? -32.094 -15.414 -17.969 1 53.28 174 ASN A O 1
ATOM 1319 N N . HIS A 1 175 ? -32.75 -14.008 -19.656 1 48.34 175 HIS A N 1
ATOM 1320 C CA . HIS A 1 175 ? -32.938 -15.086 -20.609 1 48.34 175 HIS A CA 1
ATOM 1321 C C . HIS A 1 175 ? -31.609 -15.461 -21.266 1 48.34 175 HIS A C 1
ATOM 1323 O O . HIS A 1 175 ? -30.844 -14.586 -21.672 1 48.34 175 HIS A O 1
ATOM 1329 N N . ASN A 1 176 ? -31.125 -16.594 -20.938 1 43.72 176 ASN A N 1
ATOM 1330 C CA . ASN A 1 176 ? -29.922 -17.078 -21.609 1 43.72 176 ASN A CA 1
ATOM 1331 C C . ASN A 1 176 ? -30.078 -17.047 -23.125 1 43.72 176 ASN A C 1
ATOM 1333 O O . ASN A 1 176 ? -31.156 -16.734 -23.641 1 43.72 176 ASN A O 1
ATOM 1337 N N . ARG A 1 177 ? -28.922 -17.172 -23.781 1 43.19 177 ARG A N 1
ATOM 1338 C CA . ARG A 1 177 ? -28.953 -17.172 -25.25 1 43.19 177 ARG A CA 1
ATOM 1339 C C . ARG A 1 177 ? -30.078 -18.062 -25.766 1 43.19 177 ARG A C 1
ATOM 1341 O O . ARG A 1 177 ? -30.562 -17.859 -26.891 1 43.19 177 ARG A O 1
ATOM 1348 N N . LEU A 1 178 ? -30.328 -19.078 -25.062 1 44.88 178 LEU A N 1
ATOM 1349 C CA . LEU A 1 178 ? -31.328 -20.016 -25.578 1 44.88 178 LEU A CA 1
ATOM 1350 C C . LEU A 1 178 ? -32.719 -19.625 -25.156 1 44.88 178 LEU A C 1
ATOM 1352 O O . LEU A 1 178 ? -33.688 -20.344 -25.422 1 44.88 178 LEU A O 1
ATOM 1356 N N . GLY A 1 179 ? -32.938 -18.422 -24.578 1 47.81 179 GLY A N 1
ATOM 1357 C CA . GLY A 1 179 ? -34.281 -17.984 -24.266 1 47.81 179 GLY A CA 1
ATOM 1358 C C . GLY A 1 179 ? -34.719 -18.359 -22.859 1 47.81 179 GLY A C 1
ATOM 1359 O O . GLY A 1 179 ? -35.844 -18.047 -22.453 1 47.81 179 GLY A O 1
ATOM 1360 N N . ASN A 1 180 ? -34 -19.344 -22.234 1 48.44 180 ASN A N 1
ATOM 1361 C CA . ASN A 1 180 ? -34.469 -19.828 -20.953 1 48.44 180 ASN A CA 1
ATOM 1362 C C . ASN A 1 180 ? -34.156 -18.828 -19.828 1 48.44 180 ASN A C 1
ATOM 1364 O O . ASN A 1 180 ? -33.094 -18.25 -19.797 1 48.44 180 ASN A O 1
ATOM 1368 N N . PHE A 1 181 ? -35.25 -18.5 -19.156 1 48.72 181 PHE A N 1
ATOM 1369 C CA . PHE A 1 181 ? -35.188 -17.562 -18.047 1 48.72 181 PHE A CA 1
ATOM 1370 C C . PHE A 1 181 ? -34.25 -18.062 -16.953 1 48.72 181 PHE A C 1
ATOM 1372 O O . PHE A 1 181 ? -34.438 -19.172 -16.422 1 48.72 181 PHE A O 1
ATOM 1379 N N . MET A 1 182 ? -33.094 -17.672 -16.938 1 51.81 182 MET A N 1
ATOM 1380 C CA . MET A 1 182 ? -32.219 -18 -15.836 1 51.81 182 MET A CA 1
ATOM 1381 C C . MET A 1 182 ? -32.375 -17.016 -14.68 1 51.81 182 MET A C 1
ATOM 1383 O O . MET A 1 182 ? -32.094 -15.82 -14.844 1 51.81 182 MET A O 1
ATOM 1387 N N . PRO A 1 183 ? -33.031 -17.453 -13.594 1 51.09 183 PRO A N 1
ATOM 1388 C CA . PRO A 1 183 ? -33.25 -16.578 -12.445 1 51.09 183 PRO A CA 1
ATOM 1389 C C . PRO A 1 183 ? -31.969 -15.984 -11.883 1 51.09 183 PRO A C 1
ATOM 1391 O O . PRO A 1 183 ? -30.891 -16.547 -12.102 1 51.09 183 PRO A O 1
ATOM 1394 N N . LEU A 1 184 ? -32.156 -14.789 -11.391 1 55.56 184 LEU A N 1
ATOM 1395 C CA . LEU A 1 184 ? -31.016 -14.086 -10.781 1 55.56 184 LEU A CA 1
ATOM 1396 C C . LEU A 1 184 ? -30.516 -14.836 -9.555 1 55.56 184 LEU A C 1
ATOM 1398 O O . LEU A 1 184 ? -31.297 -15.273 -8.719 1 55.56 184 LEU A O 1
ATOM 1402 N N . GLN A 1 185 ? -29.406 -15.453 -9.578 1 60.81 185 GLN A N 1
ATOM 1403 C CA . GLN A 1 185 ? -28.781 -16.109 -8.43 1 60.81 185 GLN A CA 1
ATOM 1404 C C . GLN A 1 185 ? -27.859 -15.148 -7.684 1 60.81 185 GLN A C 1
ATOM 1406 O O . GLN A 1 185 ? -26.969 -14.547 -8.281 1 60.81 185 GLN A O 1
ATOM 1411 N N . ILE A 1 186 ? -28.438 -14.828 -6.43 1 63.56 186 ILE A N 1
ATOM 1412 C CA . ILE A 1 186 ? -27.641 -13.945 -5.59 1 63.56 186 ILE A CA 1
ATOM 1413 C C . ILE A 1 186 ? -26.844 -14.773 -4.59 1 63.56 186 ILE A C 1
ATOM 1415 O O . ILE A 1 186 ? -27.406 -15.602 -3.869 1 63.56 186 ILE A O 1
ATOM 1419 N N . LYS A 1 187 ? -25.562 -14.625 -4.621 1 75.25 187 LYS A N 1
ATOM 1420 C CA . LYS A 1 187 ? -24.703 -15.312 -3.662 1 75.25 187 LYS A CA 1
ATOM 1421 C C . LYS A 1 187 ? -24.781 -14.664 -2.285 1 75.25 187 LYS A C 1
ATOM 1423 O O . LYS A 1 187 ? -25.156 -13.492 -2.166 1 75.25 187 LYS A O 1
ATOM 1428 N N . ILE A 1 188 ? -24.656 -15.375 -1.233 1 78.94 188 ILE A N 1
ATOM 1429 C CA . ILE A 1 188 ? -24.734 -14.961 0.162 1 78.94 188 ILE A CA 1
ATOM 1430 C C . ILE A 1 188 ? -23.844 -13.742 0.392 1 78.94 188 ILE A C 1
ATOM 1432 O O . ILE A 1 188 ? -24.188 -12.859 1.178 1 78.94 188 ILE A O 1
ATOM 1436 N N . GLY A 1 189 ? -22.766 -13.711 -0.345 1 81.06 189 GLY A N 1
ATOM 1437 C CA . GLY A 1 189 ? -21.859 -12.586 -0.208 1 81.06 189 GLY A CA 1
ATOM 1438 C C . GLY A 1 189 ? -22.5 -11.258 -0.549 1 81.06 189 GLY A C 1
ATOM 1439 O O . GLY A 1 189 ? -22.266 -10.258 0.129 1 81.06 189 GLY A O 1
ATOM 1440 N N . ALA A 1 190 ? -23.328 -11.258 -1.521 1 82.5 190 ALA A N 1
ATOM 1441 C CA . ALA A 1 190 ? -24.016 -10.039 -1.943 1 82.5 190 ALA A CA 1
ATOM 1442 C C . ALA A 1 190 ? -25.016 -9.57 -0.887 1 82.5 190 ALA A C 1
ATOM 1444 O O . ALA A 1 190 ? -25.156 -8.367 -0.647 1 82.5 190 ALA A O 1
ATOM 1445 N N . VAL A 1 191 ? -25.656 -10.461 -0.247 1 86.5 191 VAL A N 1
ATOM 1446 C CA . VAL A 1 191 ? -26.609 -10.133 0.794 1 86.5 191 VAL A CA 1
ATOM 1447 C C . VAL A 1 191 ? -25.906 -9.492 1.981 1 86.5 191 VAL A C 1
ATOM 1449 O O . VAL A 1 191 ? -26.375 -8.5 2.535 1 86.5 191 VAL A O 1
ATOM 1452 N N . VAL A 1 192 ? -24.766 -10.062 2.336 1 91.12 192 VAL A N 1
ATOM 1453 C CA . VAL A 1 192 ? -23.984 -9.531 3.451 1 91.12 192 VAL A CA 1
ATOM 1454 C C . VAL A 1 192 ? -23.578 -8.094 3.154 1 91.12 192 VAL A C 1
ATOM 1456 O O . VAL A 1 192 ? -23.672 -7.223 4.023 1 91.12 192 VAL A O 1
ATOM 1459 N N . VAL A 1 193 ? -23.203 -7.852 1.955 1 91 193 VAL A N 1
ATOM 1460 C CA . VAL A 1 193 ? -22.766 -6.516 1.551 1 91 193 VAL A CA 1
ATOM 1461 C C . VAL A 1 193 ? -23.938 -5.535 1.691 1 91 193 VAL A C 1
ATOM 1463 O O . VAL A 1 193 ? -23.766 -4.449 2.256 1 91 193 VAL A O 1
ATOM 1466 N N . PHE A 1 194 ? -25.078 -5.91 1.203 1 91 194 PHE A N 1
ATOM 1467 C CA . PHE A 1 194 ? -26.234 -5.031 1.245 1 91 194 PHE A CA 1
ATOM 1468 C C . PHE A 1 194 ? -26.641 -4.723 2.686 1 91 194 PHE A C 1
ATOM 1470 O O . PHE A 1 194 ? -26.938 -3.578 3.02 1 91 194 PHE A O 1
ATOM 1477 N N . VAL A 1 195 ? -26.641 -5.715 3.469 1 94.94 195 VAL A N 1
ATOM 1478 C CA . VAL A 1 195 ? -27 -5.543 4.871 1 94.94 195 VAL A CA 1
ATOM 1479 C C . VAL A 1 195 ? -26 -4.605 5.547 1 94.94 195 VAL A C 1
ATOM 1481 O O . VAL A 1 195 ? -26.391 -3.699 6.289 1 94.94 195 VAL A O 1
ATOM 1484 N N . LEU A 1 196 ? -24.719 -4.789 5.258 1 96.19 196 LEU A N 1
ATOM 1485 C CA . LEU A 1 196 ? -23.672 -3.967 5.859 1 96.19 196 LEU A CA 1
ATOM 1486 C C . LEU A 1 196 ? -23.766 -2.525 5.371 1 96.19 196 LEU A C 1
ATOM 1488 O O . LEU A 1 196 ? -23.547 -1.589 6.141 1 96.19 196 LEU A O 1
ATOM 1492 N N . ILE A 1 197 ? -24.094 -2.369 4.086 1 95.38 197 ILE A N 1
ATOM 1493 C CA . ILE A 1 197 ? -24.234 -1.026 3.537 1 95.38 197 ILE A CA 1
ATOM 1494 C C . ILE A 1 197 ? -25.344 -0.286 4.289 1 95.38 197 ILE A C 1
ATOM 1496 O O . ILE A 1 197 ? -25.141 0.844 4.742 1 95.38 197 ILE A O 1
ATOM 1500 N N . VAL A 1 198 ? -26.469 -0.933 4.477 1 95.56 198 VAL A N 1
ATOM 1501 C CA . VAL A 1 198 ? -27.609 -0.316 5.133 1 95.56 198 VAL A CA 1
ATOM 1502 C C . VAL A 1 198 ? -27.266 0.012 6.582 1 95.56 198 VAL A C 1
ATOM 1504 O O . VAL A 1 198 ? -27.469 1.141 7.039 1 95.56 198 VAL A O 1
ATOM 1507 N N . ILE A 1 199 ? -26.625 -0.899 7.27 1 97.19 199 ILE A N 1
ATOM 1508 C CA . ILE A 1 199 ? -26.312 -0.725 8.68 1 97.19 199 ILE A CA 1
ATOM 1509 C C . ILE A 1 199 ? -25.297 0.406 8.844 1 97.19 199 ILE A C 1
ATOM 1511 O O . ILE A 1 199 ? -25.484 1.301 9.672 1 97.19 199 ILE A O 1
ATOM 1515 N N . LEU A 1 200 ? -24.266 0.398 8.055 1 97.5 200 LEU A N 1
ATOM 1516 C CA . LEU A 1 200 ? -23.172 1.346 8.227 1 97.5 200 LEU A CA 1
ATOM 1517 C C . LEU A 1 200 ? -23.562 2.732 7.73 1 97.5 200 LEU A C 1
ATOM 1519 O O . LEU A 1 200 ? -23.141 3.742 8.297 1 97.5 200 LEU A O 1
ATOM 1523 N N . VAL A 1 201 ? -24.406 2.777 6.703 1 94.25 201 VAL A N 1
ATOM 1524 C CA . VAL A 1 201 ? -24.891 4.066 6.223 1 94.25 201 VAL A CA 1
ATOM 1525 C C . VAL A 1 201 ? -25.781 4.711 7.277 1 94.25 201 VAL A C 1
ATOM 1527 O O . VAL A 1 201 ? -25.672 5.91 7.547 1 94.25 201 VAL A O 1
ATOM 1530 N N . ILE A 1 202 ? -26.672 3.951 7.852 1 94.88 202 ILE A N 1
ATOM 1531 C CA . ILE A 1 202 ? -27.531 4.449 8.906 1 94.88 202 ILE A CA 1
ATOM 1532 C C . ILE A 1 202 ? -26.703 4.895 10.102 1 94.88 202 ILE A C 1
ATOM 1534 O O . ILE A 1 202 ? -26.938 5.965 10.672 1 94.88 202 ILE A O 1
ATOM 1538 N N . MET A 1 203 ? -25.688 4.121 10.414 1 95.69 203 MET A N 1
ATOM 1539 C CA . MET A 1 203 ? -24.812 4.453 11.531 1 95.69 203 MET A CA 1
ATOM 1540 C C . MET A 1 203 ? -24.078 5.766 11.273 1 95.69 203 MET A C 1
ATOM 1542 O O . MET A 1 203 ? -24 6.617 12.156 1 95.69 203 MET A O 1
ATOM 1546 N N . MET A 1 204 ? -23.594 5.992 10.109 1 94.69 204 MET A N 1
ATOM 1547 C CA . MET A 1 204 ? -22.781 7.164 9.781 1 94.69 204 MET A CA 1
ATOM 1548 C C . MET A 1 204 ? -23.656 8.414 9.68 1 94.69 204 MET A C 1
ATOM 1550 O O . MET A 1 204 ? -23.203 9.516 10.008 1 94.69 204 MET A O 1
ATOM 1554 N N . ASN A 1 205 ? -24.938 8.273 9.266 1 92.12 205 ASN A N 1
ATOM 1555 C CA . ASN A 1 205 ? -25.781 9.438 9.016 1 92.12 205 ASN A CA 1
ATOM 1556 C C . ASN A 1 205 ? -26.625 9.789 10.234 1 92.12 205 ASN A C 1
ATOM 1558 O O . ASN A 1 205 ? -26.984 10.953 10.422 1 92.12 205 ASN A O 1
ATOM 1562 N N . TRP A 1 206 ? -26.859 8.797 11.102 1 94.44 206 TRP A N 1
ATOM 1563 C CA . TRP A 1 206 ? -27.875 9.086 12.117 1 94.44 206 TRP A CA 1
ATOM 1564 C C . TRP A 1 206 ? -27.344 8.797 13.516 1 94.44 206 TRP A C 1
ATOM 1566 O O . TRP A 1 206 ? -28.047 9 14.508 1 94.44 206 TRP A O 1
ATOM 1576 N N . SER A 1 207 ? -26.141 8.414 13.672 1 95.56 207 SER A N 1
ATOM 1577 C CA . SER A 1 207 ? -25.625 8.109 14.992 1 95.56 207 SER A CA 1
ATOM 1578 C C . SER A 1 207 ? -24.625 9.172 15.453 1 95.56 207 SER A C 1
ATOM 1580 O O . SER A 1 207 ? -24.125 9.953 14.648 1 95.56 207 SER A O 1
ATOM 1582 N N . ARG A 1 208 ? -24.422 9.164 16.734 1 96.06 208 ARG A N 1
ATOM 1583 C CA . ARG A 1 208 ? -23.422 10.047 17.328 1 96.06 208 ARG A CA 1
ATOM 1584 C C . ARG A 1 208 ? -22.016 9.695 16.844 1 96.06 208 ARG A C 1
ATOM 1586 O O . ARG A 1 208 ? -21.188 10.578 16.656 1 96.06 208 ARG A O 1
ATOM 1593 N N . LEU A 1 209 ? -21.828 8.477 16.625 1 95.94 209 LEU A N 1
ATOM 1594 C CA . LEU A 1 209 ? -20.516 8.023 16.156 1 95.94 209 LEU A CA 1
ATOM 1595 C C . LEU A 1 209 ? -20.188 8.617 14.789 1 95.94 209 LEU A C 1
ATOM 1597 O O . LEU A 1 209 ? -19.062 9.086 14.57 1 95.94 209 LEU A O 1
ATOM 1601 N N . GLY A 1 210 ? -21.141 8.508 13.945 1 96.44 210 GLY A N 1
ATOM 1602 C CA . GLY A 1 210 ? -20.922 9.086 12.625 1 96.44 210 GLY A CA 1
ATOM 1603 C C . GLY A 1 210 ? -20.594 10.562 12.672 1 96.44 210 GLY A C 1
ATOM 1604 O O . GLY A 1 210 ? -19.609 11.008 12.062 1 96.44 210 GLY A O 1
ATOM 1605 N N . ARG A 1 211 ? -21.297 11.312 13.445 1 95.88 211 ARG A N 1
ATOM 1606 C CA . ARG A 1 211 ? -21.062 12.742 13.586 1 95.88 211 ARG A CA 1
ATOM 1607 C C . ARG A 1 211 ? -19.688 13.016 14.203 1 95.88 211 ARG A C 1
ATOM 1609 O O . ARG A 1 211 ? -18.984 13.922 13.766 1 95.88 211 ARG A O 1
ATOM 1616 N N . ASN A 1 212 ? -19.422 12.234 15.18 1 97.69 212 ASN A N 1
ATOM 1617 C CA . ASN A 1 212 ? -18.125 12.391 15.836 1 97.69 212 ASN A CA 1
ATOM 1618 C C . ASN A 1 212 ? -16.969 12.094 14.875 1 97.69 212 ASN A C 1
ATOM 1620 O O . ASN A 1 212 ? -15.938 12.758 14.914 1 97.69 212 ASN A O 1
ATOM 1624 N N . LEU A 1 213 ? -17.156 11.141 14.039 1 97.19 213 LEU A N 1
ATOM 1625 C CA . LEU A 1 213 ? -16.109 10.75 13.094 1 97.19 213 LEU A CA 1
ATOM 1626 C C . LEU A 1 213 ? -15.828 11.867 12.102 1 97.19 213 LEU A C 1
ATOM 1628 O O . LEU A 1 213 ? -14.672 12.18 11.82 1 97.19 213 LEU A O 1
ATOM 1632 N N . TYR A 1 214 ? -16.891 12.484 11.57 1 96.25 214 TYR A N 1
ATOM 1633 C CA . TYR A 1 214 ? -16.719 13.578 10.625 1 96.25 214 TYR A CA 1
ATOM 1634 C C . TYR A 1 214 ? -16.031 14.773 11.297 1 96.25 214 TYR A C 1
ATOM 1636 O O . TYR A 1 214 ? -15.164 15.406 10.695 1 96.25 214 TYR A O 1
ATOM 1644 N N . ALA A 1 215 ? -16.375 15.008 12.508 1 96.75 215 ALA A N 1
ATOM 1645 C CA . ALA A 1 215 ? -15.781 16.125 13.242 1 96.75 215 ALA A CA 1
ATOM 1646 C C . ALA A 1 215 ? -14.305 15.883 13.523 1 96.75 215 ALA A C 1
ATOM 1648 O O . ALA A 1 215 ? -13.469 16.766 13.289 1 96.75 215 ALA A O 1
ATOM 1649 N N . VAL A 1 216 ? -14.023 14.664 13.984 1 97.31 216 VAL A N 1
ATOM 1650 C CA . VAL A 1 216 ? -12.648 14.312 14.305 1 97.31 216 VAL A CA 1
ATOM 1651 C C . VAL A 1 216 ? -11.797 14.328 13.039 1 97.31 216 VAL A C 1
ATOM 1653 O O . VAL A 1 216 ? -10.656 14.805 13.055 1 97.31 216 VAL A O 1
ATOM 1656 N N . GLY A 1 217 ? -12.375 13.789 11.977 1 96.06 217 GLY A N 1
ATOM 1657 C CA . GLY A 1 217 ? -11.664 13.773 10.711 1 96.06 217 GLY A CA 1
ATOM 1658 C C . GLY A 1 217 ? -11.414 15.164 10.148 1 96.06 217 GLY A C 1
ATOM 1659 O O . GLY A 1 217 ? -10.422 15.391 9.453 1 96.06 217 GLY A O 1
ATOM 1660 N N . GLY A 1 218 ? -12.297 16.062 10.375 1 93.31 218 GLY A N 1
ATOM 1661 C CA . GLY A 1 218 ? -12.117 17.438 9.93 1 93.31 218 GLY A CA 1
ATOM 1662 C C . GLY A 1 218 ? -11.023 18.156 10.688 1 93.31 218 GLY A C 1
ATOM 1663 O O . GLY A 1 218 ? -10.086 18.688 10.078 1 93.31 218 GLY A O 1
ATOM 1664 N N . ASN A 1 219 ? -11.156 18.156 11.992 1 95.06 219 ASN A N 1
ATOM 1665 C CA . ASN A 1 219 ? -10.18 18.766 12.891 1 95.06 219 ASN A CA 1
ATOM 1666 C C . ASN A 1 219 ? -10.273 18.188 14.297 1 95.06 219 ASN A C 1
ATOM 1668 O O . ASN A 1 219 ? -11.18 18.547 15.062 1 95.06 219 ASN A O 1
ATOM 1672 N N . SER A 1 220 ? -9.234 17.469 14.625 1 94.69 220 SER A N 1
ATOM 1673 C CA . SER A 1 220 ? -9.266 16.766 15.898 1 94.69 220 SER A CA 1
ATOM 1674 C C . SER A 1 220 ? -9.242 17.734 17.078 1 94.69 220 SER A C 1
ATOM 1676 O O . SER A 1 220 ? -9.859 17.484 18.109 1 94.69 220 SER A O 1
ATOM 1678 N N . GLN A 1 221 ? -8.508 18.781 16.922 1 93.56 221 GLN A N 1
ATOM 1679 C CA . GLN A 1 221 ? -8.422 19.781 17.984 1 93.56 221 GLN A CA 1
ATOM 1680 C C . GLN A 1 221 ? -9.758 20.469 18.203 1 93.56 221 GLN A C 1
ATOM 1682 O O . GLN A 1 221 ? -10.195 20.656 19.344 1 93.56 221 GLN A O 1
ATOM 1687 N N . SER A 1 222 ? -10.328 20.859 17.109 1 94.94 222 SER A N 1
ATOM 1688 C CA . SER A 1 222 ? -11.641 21.484 17.203 1 94.94 222 SER A CA 1
ATOM 1689 C C . SER A 1 222 ? -12.68 20.531 17.766 1 94.94 222 SER A C 1
ATOM 1691 O O . SER A 1 222 ? -13.539 20.922 18.547 1 94.94 222 SER A O 1
ATOM 1693 N N . ALA A 1 223 ? -12.57 19.312 17.375 1 96.5 223 ALA A N 1
ATOM 1694 C CA . ALA A 1 223 ? -13.492 18.297 17.891 1 96.5 223 ALA A CA 1
ATOM 1695 C C . ALA A 1 223 ? -13.336 18.141 19.391 1 96.5 223 ALA A C 1
ATOM 1697 O O . ALA A 1 223 ? -14.328 18.031 20.109 1 96.5 223 ALA A O 1
ATOM 1698 N N . LEU A 1 224 ? -12.117 18.141 19.828 1 94.88 224 LEU A N 1
ATOM 1699 C CA . LEU A 1 224 ? -11.836 18.031 21.266 1 94.88 224 LEU A CA 1
ATOM 1700 C C . LEU A 1 224 ? -12.43 19.203 22.031 1 94.88 224 LEU A C 1
ATOM 1702 O O . LEU A 1 224 ? -12.977 19.031 23.125 1 94.88 224 LEU A O 1
ATOM 1706 N N . MET A 1 225 ? -12.367 20.297 21.438 1 95.75 225 MET A N 1
ATOM 1707 C CA . MET A 1 225 ? -12.898 21.516 22.062 1 95.75 225 MET A CA 1
ATOM 1708 C C . MET A 1 225 ? -14.414 21.453 22.156 1 95.75 225 MET A C 1
ATOM 1710 O O . MET A 1 225 ? -15.016 22.094 23.031 1 95.75 225 MET A O 1
ATOM 1714 N N . LEU A 1 226 ? -15.062 20.719 21.328 1 95.69 226 LEU A N 1
ATOM 1715 C CA . LEU A 1 226 ? -16.516 20.562 21.328 1 95.69 226 LEU A CA 1
ATOM 1716 C C . LEU A 1 226 ? -16.938 19.438 22.266 1 95.69 226 LEU A C 1
ATOM 1718 O O . LEU A 1 226 ? -18.125 19.109 22.328 1 95.69 226 LEU A O 1
ATOM 1722 N N . GLY A 1 227 ? -15.945 18.844 22.938 1 96 227 GLY A N 1
ATOM 1723 C CA . GLY A 1 227 ? -16.25 17.844 23.938 1 96 227 GLY A CA 1
ATOM 1724 C C . GLY A 1 227 ? -16.281 16.422 23.391 1 96 227 GLY A C 1
ATOM 1725 O O . GLY A 1 227 ? -16.719 15.492 24.078 1 96 227 GLY A O 1
ATOM 1726 N N . ILE A 1 228 ? -15.883 16.281 22.234 1 97.25 228 ILE A N 1
ATOM 1727 C CA . ILE A 1 228 ? -15.875 14.953 21.609 1 97.25 228 ILE A CA 1
ATOM 1728 C C . ILE A 1 228 ? -14.633 14.188 22.062 1 97.25 228 ILE A C 1
ATOM 1730 O O . ILE A 1 228 ? -13.539 14.742 22.125 1 97.25 228 ILE A O 1
ATOM 1734 N N . ASN A 1 229 ? -14.805 12.914 22.453 1 98 229 ASN A N 1
ATOM 1735 C CA . ASN A 1 229 ? -13.672 12.055 22.781 1 98 229 ASN A CA 1
ATOM 1736 C C . ASN A 1 229 ? -12.961 11.555 21.516 1 98 229 ASN A C 1
ATOM 1738 O O . ASN A 1 229 ? -13.336 10.523 20.953 1 98 229 ASN A O 1
ATOM 1742 N N . VAL A 1 230 ? -11.977 12.227 21.188 1 97.88 230 VAL A N 1
ATOM 1743 C CA . VAL A 1 230 ? -11.258 11.969 19.953 1 97.88 230 VAL A CA 1
ATOM 1744 C C . VAL A 1 230 ? -10.633 10.578 19.984 1 97.88 230 VAL A C 1
ATOM 1746 O O . VAL A 1 230 ? -10.727 9.82 19.016 1 97.88 230 VAL A O 1
ATOM 1749 N N . LYS A 1 231 ? -10.047 10.188 21.109 1 97.69 231 LYS A N 1
ATOM 1750 C CA . LYS A 1 231 ? -9.359 8.906 21.234 1 97.69 231 LYS A CA 1
ATOM 1751 C C . LYS A 1 231 ? -10.336 7.746 21.062 1 97.69 231 LYS A C 1
ATOM 1753 O O . LYS A 1 231 ? -10.07 6.812 20.297 1 97.69 231 LYS A O 1
ATOM 1758 N N . LYS A 1 232 ? -11.383 7.84 21.688 1 98.19 232 LYS A N 1
ATOM 1759 C CA . LYS A 1 232 ? -12.391 6.781 21.594 1 98.19 232 LYS A CA 1
ATOM 1760 C C . LYS A 1 232 ? -12.961 6.688 20.188 1 98.19 232 LYS A C 1
ATOM 1762 O O . LYS A 1 232 ? -13.188 5.59 19.672 1 98.19 232 LYS A O 1
ATOM 1767 N N . THR A 1 233 ? -13.242 7.824 19.609 1 98.31 233 THR A N 1
ATOM 1768 C CA . THR A 1 233 ? -13.805 7.863 18.266 1 98.31 233 THR A CA 1
ATOM 1769 C C . THR A 1 233 ? -12.867 7.203 17.25 1 98.31 233 THR A C 1
ATOM 1771 O O . THR A 1 233 ? -13.289 6.391 16.438 1 98.31 233 THR A O 1
ATOM 1774 N N . LYS A 1 234 ? -11.578 7.543 17.328 1 98.19 234 LYS A N 1
ATOM 1775 C CA . LYS A 1 234 ? -10.586 6.914 16.469 1 98.19 234 LYS A CA 1
ATOM 1776 C C . LYS A 1 234 ? -10.508 5.41 16.719 1 98.19 234 LYS A C 1
ATOM 1778 O O . LYS A 1 234 ? -10.484 4.617 15.773 1 98.19 234 LYS A O 1
ATOM 1783 N N . PHE A 1 235 ? -10.516 5.113 18 1 98.5 235 PHE A N 1
ATOM 1784 C CA . PHE A 1 235 ? -10.414 3.715 18.406 1 98.5 235 PHE A CA 1
ATOM 1785 C C . PHE A 1 235 ? -11.547 2.896 17.797 1 98.5 235 PHE A C 1
ATOM 1787 O O . PHE A 1 235 ? -11.312 1.837 17.219 1 98.5 235 PHE A O 1
ATOM 1794 N N . ILE A 1 236 ? -12.711 3.371 17.859 1 98.38 236 ILE A N 1
ATOM 1795 C CA . ILE A 1 236 ? -13.898 2.658 17.391 1 98.38 236 ILE A CA 1
ATOM 1796 C C . ILE A 1 236 ? -13.844 2.52 15.867 1 98.38 236 ILE A C 1
ATOM 1798 O O . ILE A 1 236 ? -14.266 1.502 15.312 1 98.38 236 ILE A O 1
ATOM 1802 N N . SER A 1 237 ? -13.344 3.553 15.172 1 98.44 237 SER A N 1
ATOM 1803 C CA . SER A 1 237 ? -13.258 3.471 13.719 1 98.44 237 SER A CA 1
ATOM 1804 C C . SER A 1 237 ? -12.375 2.307 13.281 1 98.44 237 SER A C 1
ATOM 1806 O O . SER A 1 237 ? -12.703 1.588 12.336 1 98.44 237 SER A O 1
ATOM 1808 N N . TYR A 1 238 ? -11.258 2.059 13.984 1 98.69 238 TYR A N 1
ATOM 1809 C CA . TYR A 1 238 ? -10.367 0.958 13.641 1 98.69 238 TYR A CA 1
ATOM 1810 C C . TYR A 1 238 ? -10.945 -0.378 14.086 1 98.69 238 TYR A C 1
ATOM 1812 O O . TYR A 1 238 ? -10.688 -1.413 13.469 1 98.69 238 TYR A O 1
ATOM 1820 N N . LEU A 1 239 ? -11.742 -0.337 15.148 1 98.62 239 LEU A N 1
ATOM 1821 C CA . LEU A 1 239 ? -12.461 -1.539 15.555 1 98.62 239 LEU A CA 1
ATOM 1822 C C . LEU A 1 239 ? -13.43 -1.986 14.469 1 98.62 239 LEU A C 1
ATOM 1824 O O . LEU A 1 239 ? -13.492 -3.172 14.133 1 98.62 239 LEU A O 1
ATOM 1828 N N . ILE A 1 240 ? -14.133 -1.021 13.938 1 98.56 240 ILE A N 1
ATOM 1829 C CA . ILE A 1 240 ? -15.094 -1.302 12.883 1 98.56 240 ILE A CA 1
ATOM 1830 C C . ILE A 1 240 ? -14.367 -1.799 11.641 1 98.56 240 ILE A C 1
ATOM 1832 O O . ILE A 1 240 ? -14.797 -2.766 11 1 98.56 240 ILE A O 1
ATOM 1836 N N . SER A 1 241 ? -13.281 -1.133 11.266 1 98.56 241 SER A N 1
ATOM 1837 C CA . SER A 1 241 ? -12.492 -1.554 10.109 1 98.56 241 SER A CA 1
ATOM 1838 C C . SER A 1 241 ? -12 -2.99 10.266 1 98.56 241 SER A C 1
ATOM 1840 O O . SER A 1 241 ? -12.07 -3.783 9.328 1 98.56 241 SER A O 1
ATOM 1842 N N . GLY A 1 242 ? -11.516 -3.305 11.492 1 98.62 242 GLY A N 1
ATOM 1843 C CA . GLY A 1 242 ? -11.086 -4.664 11.773 1 98.62 242 GLY A CA 1
ATOM 1844 C C . GLY A 1 242 ? -12.203 -5.68 11.68 1 98.62 242 GLY A C 1
ATOM 1845 O O . GLY A 1 242 ? -12.039 -6.75 11.086 1 98.62 242 GLY A O 1
ATOM 1846 N N . LEU A 1 243 ? -13.328 -5.336 12.242 1 98.56 243 LEU A N 1
ATOM 1847 C CA . LEU A 1 243 ? -14.492 -6.207 12.188 1 98.56 243 LEU A CA 1
ATOM 1848 C C . LEU A 1 243 ? -14.891 -6.488 10.742 1 98.56 243 LEU A C 1
ATOM 1850 O O . LEU A 1 243 ? -15.148 -7.637 10.375 1 98.56 243 LEU A O 1
ATOM 1854 N N . LEU A 1 244 ? -14.93 -5.457 9.969 1 98.62 244 LEU A N 1
ATOM 1855 C CA . LEU A 1 244 ? -15.32 -5.594 8.57 1 98.62 244 LEU A CA 1
ATOM 1856 C C . LEU A 1 244 ? -14.281 -6.398 7.793 1 98.62 244 LEU A C 1
ATOM 1858 O O . LEU A 1 244 ? -14.617 -7.133 6.863 1 98.62 244 LEU A O 1
ATOM 1862 N N . SER A 1 245 ? -13 -6.281 8.156 1 98.62 245 SER A N 1
ATOM 1863 C CA . SER A 1 245 ? -11.977 -7.109 7.531 1 98.62 245 SER A CA 1
ATOM 1864 C C . SER A 1 245 ? -12.195 -8.586 7.844 1 98.62 245 SER A C 1
ATOM 1866 O O . SER A 1 245 ? -11.961 -9.445 6.992 1 98.62 245 SER A O 1
ATOM 1868 N N . GLY A 1 246 ? -12.625 -8.859 9.078 1 98.62 246 GLY A N 1
ATOM 1869 C CA . GLY A 1 246 ? -12.977 -10.227 9.43 1 98.62 246 GLY A CA 1
ATOM 1870 C C . GLY A 1 246 ? -14.133 -10.773 8.617 1 98.62 246 GLY A C 1
ATOM 1871 O O . GLY A 1 246 ? -14.055 -11.891 8.086 1 98.62 246 GLY A O 1
ATOM 1872 N N . ILE A 1 247 ? -15.141 -9.969 8.469 1 98.12 247 ILE A N 1
ATOM 1873 C CA . ILE A 1 247 ? -16.312 -10.375 7.691 1 98.12 247 ILE A CA 1
ATOM 1874 C C . ILE A 1 247 ? -15.922 -10.547 6.227 1 98.12 247 ILE A C 1
ATOM 1876 O O . ILE A 1 247 ? -16.297 -11.531 5.59 1 98.12 247 ILE A O 1
ATOM 1880 N N . ALA A 1 248 ? -15.164 -9.594 5.699 1 97.75 248 ALA A N 1
ATOM 1881 C CA . ALA A 1 248 ? -14.703 -9.656 4.312 1 97.75 248 ALA A CA 1
ATOM 1882 C C . ALA A 1 248 ? -13.898 -10.93 4.059 1 97.75 248 ALA A C 1
ATOM 1884 O O . ALA A 1 248 ? -14.016 -11.547 2.998 1 97.75 248 ALA A O 1
ATOM 1885 N N . GLY A 1 249 ? -13.078 -11.281 5.035 1 97.5 249 GLY A N 1
ATOM 1886 C CA . GLY A 1 249 ? -12.289 -12.492 4.891 1 97.5 249 GLY A CA 1
ATOM 1887 C C . GLY A 1 249 ? -13.133 -13.742 4.781 1 97.5 249 GLY A C 1
ATOM 1888 O O . GLY A 1 249 ? -12.859 -14.609 3.947 1 97.5 249 GLY A O 1
ATOM 1889 N N . PHE A 1 250 ? -14.094 -13.844 5.613 1 96.31 250 PHE A N 1
ATOM 1890 C CA . PHE A 1 250 ? -14.961 -15.016 5.57 1 96.31 250 PHE A CA 1
ATOM 1891 C C . PHE A 1 250 ? -15.742 -15.055 4.262 1 96.31 250 PHE A C 1
ATOM 1893 O O . PHE A 1 250 ? -15.883 -16.125 3.65 1 96.31 250 PHE A O 1
ATOM 1900 N N . VAL A 1 251 ? -16.25 -13.938 3.846 1 94.38 251 VAL A N 1
ATOM 1901 C CA . VAL A 1 251 ? -16.984 -13.852 2.584 1 94.38 251 VAL A CA 1
ATOM 1902 C C . VAL A 1 251 ? -16.062 -14.219 1.426 1 94.38 251 VAL A C 1
ATOM 1904 O O . VAL A 1 251 ? -16.484 -14.875 0.469 1 94.38 251 VAL A O 1
ATOM 1907 N N . TYR A 1 252 ? -14.844 -13.75 1.516 1 94.06 252 TYR A N 1
ATOM 1908 C CA . TYR A 1 252 ? -13.852 -14.086 0.505 1 94.06 252 TYR A CA 1
ATOM 1909 C C . TYR A 1 252 ? -13.656 -15.602 0.423 1 94.06 252 TYR A C 1
ATOM 1911 O O . TYR A 1 252 ? -13.578 -16.156 -0.671 1 94.06 252 TYR A O 1
ATOM 1919 N N . LEU A 1 253 ? -13.602 -16.188 1.544 1 92.75 253 LEU A N 1
ATOM 1920 C CA . LEU A 1 253 ? -13.453 -17.641 1.593 1 92.75 253 LEU A CA 1
ATOM 1921 C C . LEU A 1 253 ? -14.664 -18.328 0.971 1 92.75 253 LEU A C 1
ATOM 1923 O O . LEU A 1 253 ? -14.516 -19.344 0.28 1 92.75 253 LEU A O 1
ATOM 1927 N N . MET A 1 254 ? -15.812 -17.812 1.201 1 89.81 254 MET A N 1
ATOM 1928 C CA . MET A 1 254 ? -17.031 -18.375 0.641 1 89.81 254 MET A CA 1
ATOM 1929 C C . MET A 1 254 ? -17.047 -18.25 -0.88 1 89.81 254 MET A C 1
ATOM 1931 O O . MET A 1 254 ? -17.656 -19.078 -1.569 1 89.81 254 MET A O 1
ATOM 1935 N N . THR A 1 255 ? -16.375 -17.328 -1.361 1 85.56 255 THR A N 1
ATOM 1936 C CA . THR A 1 255 ? -16.344 -17.078 -2.801 1 85.56 255 THR A CA 1
ATOM 1937 C C . THR A 1 255 ? -15.281 -17.953 -3.473 1 85.56 255 THR A C 1
ATOM 1939 O O . THR A 1 255 ? -15.523 -18.516 -4.539 1 85.56 255 THR A O 1
ATOM 1942 N N . THR A 1 256 ? -14.133 -18.078 -2.881 1 85.88 256 THR A N 1
ATOM 1943 C CA . THR A 1 256 ? -13.016 -18.781 -3.52 1 85.88 256 THR A CA 1
ATOM 1944 C C . THR A 1 256 ? -13 -20.25 -3.115 1 85.88 256 THR A C 1
ATOM 1946 O O . THR A 1 256 ? -12.516 -21.094 -3.867 1 85.88 256 THR A O 1
ATOM 1949 N N . GLY A 1 257 ? -13.375 -20.5 -1.913 1 89.25 257 GLY A N 1
ATOM 1950 C CA . GLY A 1 257 ? -13.414 -21.875 -1.408 1 89.25 257 GLY A CA 1
ATOM 1951 C C . GLY A 1 257 ? -12.062 -22.375 -0.933 1 89.25 257 GLY A C 1
ATOM 1952 O O . GLY A 1 257 ? -11.914 -23.547 -0.603 1 89.25 257 GLY A O 1
ATOM 1953 N N . ALA A 1 258 ? -11.094 -21.484 -0.98 1 90.38 258 ALA A N 1
ATOM 1954 C CA . ALA A 1 258 ? -9.758 -21.938 -0.618 1 90.38 258 ALA A CA 1
ATOM 1955 C C . ALA A 1 258 ? -8.977 -20.844 0.085 1 90.38 258 ALA A C 1
ATOM 1957 O O . ALA A 1 258 ? -9.188 -19.656 -0.176 1 90.38 258 ALA A O 1
ATOM 1958 N N . GLY A 1 259 ? -8.203 -21.312 1.025 1 89.44 259 GLY A N 1
ATOM 1959 C CA . GLY A 1 259 ? -7.211 -20.438 1.624 1 89.44 259 GLY A CA 1
ATOM 1960 C C . GLY A 1 259 ? -5.887 -20.438 0.882 1 89.44 259 GLY A C 1
ATOM 1961 O O . GLY A 1 259 ? -5.363 -21.5 0.535 1 89.44 259 GLY A O 1
ATOM 1962 N N . ASN A 1 260 ? -5.461 -19.281 0.508 1 90.44 260 ASN A N 1
ATOM 1963 C CA . ASN A 1 260 ? -4.203 -19.078 -0.208 1 90.44 260 ASN A CA 1
ATOM 1964 C C . ASN A 1 260 ? -3.436 -17.875 0.325 1 90.44 260 ASN A C 1
ATOM 1966 O O . ASN A 1 260 ? -4.039 -16.859 0.696 1 90.44 260 ASN A O 1
ATOM 1970 N N . VAL A 1 261 ? -2.115 -17.953 0.31 1 86.75 261 VAL A N 1
ATOM 1971 C CA . VAL A 1 261 ? -1.271 -16.891 0.828 1 86.75 261 VAL A CA 1
ATOM 1972 C C . VAL A 1 261 ? -1.453 -15.633 -0.02 1 86.75 261 VAL A C 1
ATOM 1974 O O . VAL A 1 261 ? -1.292 -14.516 0.475 1 86.75 261 VAL A O 1
ATOM 1977 N N . GLY A 1 262 ? -1.872 -15.711 -1.217 1 87.81 262 GLY A N 1
ATOM 1978 C CA . GLY A 1 262 ? -2.039 -14.578 -2.109 1 87.81 262 GLY A CA 1
ATOM 1979 C C . GLY A 1 262 ? -3.432 -13.977 -2.053 1 87.81 262 GLY A C 1
ATOM 1980 O O . GLY A 1 262 ? -3.691 -12.938 -2.672 1 87.81 262 GLY A O 1
ATOM 1981 N N . ASN A 1 263 ? -4.285 -14.648 -1.167 1 92.12 263 ASN A N 1
ATOM 1982 C CA . ASN A 1 263 ? -5.652 -14.141 -1.093 1 92.12 263 ASN A CA 1
ATOM 1983 C C . ASN A 1 263 ? -5.695 -12.703 -0.579 1 92.12 263 ASN A C 1
ATOM 1985 O O . ASN A 1 263 ? -5.07 -12.391 0.433 1 92.12 263 ASN A O 1
ATOM 1989 N N . ALA A 1 264 ? -6.379 -11.852 -1.28 1 93.38 264 ALA A N 1
ATOM 1990 C CA . ALA A 1 264 ? -6.688 -10.477 -0.914 1 93.38 264 ALA A CA 1
ATOM 1991 C C . ALA A 1 264 ? -5.43 -9.617 -0.91 1 93.38 264 ALA A C 1
ATOM 1993 O O . ALA A 1 264 ? -5.402 -8.547 -0.292 1 93.38 264 ALA A O 1
ATOM 1994 N N . ALA A 1 265 ? -4.363 -10.133 -1.553 1 90.69 265 ALA A N 1
ATOM 1995 C CA . ALA A 1 265 ? -3.17 -9.312 -1.715 1 90.69 265 ALA A CA 1
ATOM 1996 C C . ALA A 1 265 ? -3.473 -8.055 -2.535 1 90.69 265 ALA A C 1
ATOM 1998 O O . ALA A 1 265 ? -4.078 -8.141 -3.607 1 90.69 265 ALA A O 1
ATOM 1999 N N . GLY A 1 266 ? -3.146 -6.879 -1.983 1 90.75 266 GLY A N 1
ATOM 2000 C CA . GLY A 1 266 ? -3.357 -5.641 -2.717 1 90.75 266 GLY A CA 1
ATOM 2001 C C . GLY A 1 266 ? -4.727 -5.035 -2.482 1 90.75 266 GLY A C 1
ATOM 2002 O O . GLY A 1 266 ? -5.004 -3.918 -2.924 1 90.75 266 GLY A O 1
ATOM 2003 N N . PHE A 1 267 ? -5.555 -5.711 -1.694 1 94.06 267 PHE A N 1
ATOM 2004 C CA . PHE A 1 267 ? -6.91 -5.223 -1.475 1 94.06 267 PHE A CA 1
ATOM 2005 C C . PHE A 1 267 ? -6.891 -3.914 -0.691 1 94.06 267 PHE A C 1
ATOM 2007 O O . PHE A 1 267 ? -7.812 -3.102 -0.807 1 94.06 267 PHE A O 1
ATOM 2014 N N . GLU A 1 268 ? -5.883 -3.77 0.132 1 95.88 268 GLU A N 1
ATOM 2015 C CA . GLU A 1 268 ? -5.785 -2.506 0.858 1 95.88 268 GLU A CA 1
ATOM 2016 C C . GLU A 1 268 ? -5.676 -1.326 -0.103 1 95.88 268 GLU A C 1
ATOM 2018 O O . GLU A 1 268 ? -6.336 -0.302 0.088 1 95.88 268 GLU A O 1
ATOM 2023 N N . MET A 1 269 ? -4.879 -1.469 -1.141 1 93.69 269 MET A N 1
ATOM 2024 C CA . MET A 1 269 ? -4.699 -0.394 -2.111 1 93.69 269 MET A CA 1
ATOM 2025 C C . MET A 1 269 ? -5.961 -0.203 -2.951 1 93.69 269 MET A C 1
ATOM 2027 O O . MET A 1 269 ? -6.352 0.928 -3.242 1 93.69 269 MET A O 1
ATOM 2031 N N . LYS A 1 270 ? -6.574 -1.289 -3.322 1 92.81 270 LYS A N 1
ATOM 2032 C CA . LYS A 1 270 ? -7.812 -1.209 -4.094 1 92.81 270 LYS A CA 1
ATOM 2033 C C . LYS A 1 270 ? -8.93 -0.562 -3.277 1 92.81 270 LYS A C 1
ATOM 2035 O O . LYS A 1 270 ? -9.711 0.23 -3.807 1 92.81 270 LYS A O 1
ATOM 2040 N N . ALA A 1 271 ? -8.953 -0.934 -2.021 1 95.81 271 ALA A N 1
ATOM 2041 C CA . ALA A 1 271 ? -9.977 -0.361 -1.147 1 95.81 271 ALA A CA 1
ATOM 2042 C C . ALA A 1 271 ? -9.773 1.143 -0.98 1 95.81 271 ALA A C 1
ATOM 2044 O O . ALA A 1 271 ? -10.742 1.907 -0.97 1 95.81 271 ALA A O 1
ATOM 2045 N N . ILE A 1 272 ? -8.578 1.533 -0.817 1 94.94 272 ILE A N 1
ATOM 2046 C CA . ILE A 1 272 ? -8.273 2.955 -0.701 1 94.94 272 ILE A CA 1
ATOM 2047 C C . ILE A 1 272 ? -8.672 3.674 -1.989 1 94.94 272 ILE A C 1
ATOM 2049 O O . ILE A 1 272 ? -9.352 4.699 -1.95 1 94.94 272 ILE A O 1
ATOM 2053 N N . ALA A 1 273 ? -8.258 3.115 -3.094 1 91.75 273 ALA A N 1
ATOM 2054 C CA . ALA A 1 273 ? -8.586 3.705 -4.391 1 91.75 273 ALA A CA 1
ATOM 2055 C C . ALA A 1 273 ? -10.102 3.814 -4.574 1 91.75 273 ALA A C 1
ATOM 2057 O O . ALA A 1 273 ? -10.602 4.855 -5 1 91.75 273 ALA A O 1
ATOM 2058 N N . ALA A 1 274 ? -10.734 2.752 -4.238 1 91.75 274 ALA A N 1
ATOM 2059 C CA . ALA A 1 274 ? -12.188 2.729 -4.363 1 91.75 274 ALA A CA 1
ATOM 2060 C C . ALA A 1 274 ? -12.836 3.795 -3.482 1 91.75 274 ALA A C 1
ATOM 2062 O O . ALA A 1 274 ? -13.797 4.449 -3.893 1 91.75 274 ALA A O 1
ATOM 2063 N N . SER A 1 275 ? -12.359 3.938 -2.285 1 93.75 275 SER A N 1
ATOM 2064 C CA . SER A 1 275 ? -12.883 4.949 -1.376 1 93.75 275 SER A CA 1
ATOM 2065 C C . SER A 1 275 ? -12.68 6.355 -1.938 1 93.75 275 SER A C 1
ATOM 2067 O O . SER A 1 275 ? -13.586 7.191 -1.861 1 93.75 275 SER A O 1
ATOM 2069 N N . ILE A 1 276 ? -11.539 6.555 -2.527 1 90.06 276 ILE A N 1
ATOM 2070 C CA . ILE A 1 276 ? -11.219 7.859 -3.096 1 90.06 276 ILE A CA 1
ATOM 2071 C C . ILE A 1 276 ? -12.125 8.133 -4.297 1 90.06 276 ILE A C 1
ATOM 2073 O O . ILE A 1 276 ? -12.719 9.211 -4.402 1 90.06 276 ILE A O 1
ATOM 2077 N N . ILE A 1 277 ? -12.211 7.152 -5.113 1 87.5 277 ILE A N 1
ATOM 2078 C CA . ILE A 1 277 ? -13.07 7.27 -6.281 1 87.5 277 ILE A CA 1
ATOM 2079 C C . ILE A 1 277 ? -14.516 7.512 -5.84 1 87.5 277 ILE A C 1
ATOM 2081 O O . ILE A 1 277 ? -15.25 8.273 -6.48 1 87.5 277 ILE A O 1
ATOM 2085 N N . GLY A 1 278 ? -14.883 6.887 -4.754 1 89.25 278 GLY A N 1
ATOM 2086 C CA . GLY A 1 278 ? -16.219 7.023 -4.219 1 89.25 278 GLY A CA 1
ATOM 2087 C C . GLY A 1 278 ? -16.484 8.375 -3.578 1 89.25 278 GLY A C 1
ATOM 2088 O O . GLY A 1 278 ? -17.609 8.68 -3.186 1 89.25 278 GLY A O 1
ATOM 2089 N N . GLY A 1 279 ? -15.414 9.164 -3.375 1 87.31 279 GLY A N 1
ATOM 2090 C CA . GLY A 1 279 ? -15.625 10.531 -2.906 1 87.31 279 GLY A CA 1
ATOM 2091 C C . GLY A 1 279 ? -15.141 10.75 -1.486 1 87.31 279 GLY A C 1
ATOM 2092 O O . GLY A 1 279 ? -15.5 11.75 -0.856 1 87.31 279 GLY A O 1
ATOM 2093 N N . THR A 1 280 ? -14.438 9.852 -0.959 1 90.88 280 THR A N 1
ATOM 2094 C CA . THR A 1 280 ? -13.875 10.023 0.375 1 90.88 280 THR A CA 1
ATOM 2095 C C . THR A 1 280 ? -12.477 10.625 0.294 1 90.88 280 THR A C 1
ATOM 2097 O O . THR A 1 280 ? -11.68 10.25 -0.567 1 90.88 280 THR A O 1
ATOM 2100 N N . MET A 1 281 ? -12.203 11.578 1.121 1 88.19 281 MET A N 1
ATOM 2101 C CA . MET A 1 281 ? -10.898 12.242 1.089 1 88.19 281 MET A CA 1
ATOM 2102 C C . MET A 1 281 ? -9.938 11.602 2.09 1 88.19 281 MET A C 1
ATOM 2104 O O . MET A 1 281 ? -10.352 11.188 3.176 1 88.19 281 MET A O 1
ATOM 2108 N N . LEU A 1 282 ? -8.719 11.688 1.727 1 87.25 282 LEU A N 1
ATOM 2109 C CA . LEU A 1 282 ? -7.688 11.125 2.586 1 87.25 282 LEU A CA 1
ATOM 2110 C C . LEU A 1 282 ? -7.406 12.047 3.77 1 87.25 282 LEU A C 1
ATOM 2112 O O . LEU A 1 282 ? -6.879 11.609 4.793 1 87.25 282 LEU A O 1
ATOM 2116 N N . THR A 1 283 ? -7.738 13.297 3.684 1 86.69 283 THR A N 1
ATOM 2117 C CA . THR A 1 283 ? -7.441 14.289 4.707 1 86.69 283 THR A CA 1
ATOM 2118 C C . THR A 1 283 ? -8.43 14.188 5.863 1 86.69 283 THR A C 1
ATOM 2120 O O . THR A 1 283 ? -8.234 14.805 6.914 1 86.69 283 THR A O 1
ATOM 2123 N N . GLY A 1 284 ? -9.461 13.438 5.652 1 91.25 284 GLY A N 1
ATOM 2124 C CA . GLY A 1 284 ? -10.422 13.234 6.727 1 91.25 284 GLY A CA 1
ATOM 2125 C C . GLY A 1 284 ? -11.57 14.219 6.695 1 91.25 284 GLY A C 1
ATOM 2126 O O . GLY A 1 284 ? -11.484 15.266 6.051 1 91.25 284 GLY A O 1
ATOM 2127 N N . GLY A 1 285 ? -12.664 13.867 7.27 1 93.06 285 GLY A N 1
ATOM 2128 C CA . GLY A 1 285 ? -13.789 14.75 7.523 1 93.06 285 GLY A CA 1
ATOM 2129 C C . GLY A 1 285 ? -14.766 14.836 6.363 1 93.06 285 GLY A C 1
ATOM 2130 O O . GLY A 1 285 ? -15.844 15.414 6.492 1 93.06 285 GLY A O 1
ATOM 2131 N N . VAL A 1 286 ? -14.422 14.289 5.262 1 90.44 286 VAL A N 1
ATOM 2132 C CA . VAL A 1 286 ? -15.281 14.391 4.09 1 90.44 286 VAL A CA 1
ATOM 2133 C C . VAL A 1 286 ? -15.445 13.016 3.445 1 90.44 286 VAL A C 1
ATOM 2135 O O . VAL A 1 286 ? -14.461 12.312 3.209 1 90.44 286 VAL A O 1
ATOM 2138 N N . GLY A 1 287 ? -16.688 12.656 3.162 1 90.5 287 GLY A N 1
ATOM 2139 C CA . GLY A 1 287 ? -16.969 11.406 2.486 1 90.5 287 GLY A CA 1
ATOM 2140 C C . GLY A 1 287 ? -18.406 10.93 2.68 1 90.5 287 GLY A C 1
ATOM 2141 O O . GLY A 1 287 ? -19.031 11.234 3.693 1 90.5 287 GLY A O 1
ATOM 2142 N N . ASN A 1 288 ? -18.906 10.305 1.645 1 90.19 288 ASN A N 1
ATOM 2143 C CA . ASN A 1 288 ? -20.203 9.633 1.709 1 90.19 288 ASN A CA 1
ATOM 2144 C C . ASN A 1 288 ? -20.047 8.117 1.616 1 90.19 288 ASN A C 1
ATOM 2146 O O . ASN A 1 288 ? -19.484 7.605 0.644 1 90.19 288 ASN A O 1
ATOM 2150 N N . LEU A 1 289 ? -20.562 7.477 2.631 1 92.38 289 LEU A N 1
ATOM 2151 C CA . LEU A 1 289 ? -20.344 6.035 2.701 1 92.38 289 LEU A CA 1
ATOM 2152 C C . LEU A 1 289 ? -21.016 5.328 1.525 1 92.38 289 LEU A C 1
ATOM 2154 O O . LEU A 1 289 ? -20.578 4.246 1.122 1 92.38 289 LEU A O 1
ATOM 2158 N N . LEU A 1 290 ? -22.031 5.914 0.947 1 91.31 290 LEU A N 1
ATOM 2159 C CA . LEU A 1 290 ? -22.688 5.328 -0.215 1 91.31 290 LEU A CA 1
ATOM 2160 C C . LEU A 1 290 ? -21.781 5.387 -1.439 1 91.31 290 LEU A C 1
ATOM 2162 O O . LEU A 1 290 ? -22 4.66 -2.412 1 91.31 290 LEU A O 1
ATOM 2166 N N . GLY A 1 291 ? -20.844 6.238 -1.367 1 90.25 291 GLY A N 1
ATOM 2167 C CA . GLY A 1 291 ? -19.875 6.336 -2.457 1 90.25 291 GLY A CA 1
ATOM 2168 C C . GLY A 1 291 ? -18.922 5.164 -2.508 1 90.25 291 GLY A C 1
ATOM 2169 O O . GLY A 1 291 ? -18.344 4.867 -3.562 1 90.25 291 GLY A O 1
ATOM 2170 N N . SER A 1 292 ? -18.734 4.496 -1.379 1 91.19 292 SER A N 1
ATOM 2171 C CA . SER A 1 292 ? -17.766 3.414 -1.273 1 91.19 292 SER A CA 1
ATOM 2172 C C . SER A 1 292 ? -18.109 2.264 -2.211 1 91.19 292 SER A C 1
ATOM 2174 O O . SER A 1 292 ? -17.281 1.829 -3.008 1 91.19 292 SER A O 1
ATOM 2176 N N . PRO A 1 293 ? -19.359 1.789 -2.141 1 90.25 293 PRO A N 1
ATOM 2177 C CA . PRO A 1 293 ? -19.703 0.726 -3.088 1 90.25 293 PRO A CA 1
ATOM 2178 C C . PRO A 1 293 ? -19.625 1.18 -4.543 1 90.25 293 PRO A C 1
ATOM 2180 O O . PRO A 1 293 ? -19.234 0.399 -5.414 1 90.25 293 PRO A O 1
ATOM 2183 N N . VAL A 1 294 ? -19.922 2.373 -4.809 1 87.12 294 VAL A N 1
ATOM 2184 C CA . VAL A 1 294 ? -19.844 2.918 -6.16 1 87.12 294 VAL A CA 1
ATOM 2185 C C . VAL A 1 294 ? -18.406 2.936 -6.633 1 87.12 294 VAL A C 1
ATOM 2187 O O . VAL A 1 294 ? -18.109 2.572 -7.777 1 87.12 294 VAL A O 1
ATOM 2190 N N . GLY A 1 295 ? -17.594 3.402 -5.75 1 88.69 295 GLY A N 1
ATOM 2191 C CA . GLY A 1 295 ? -16.172 3.404 -6.086 1 88.69 295 GLY A CA 1
ATOM 2192 C C . GLY A 1 295 ? -15.625 2.018 -6.359 1 88.69 295 GLY A C 1
ATOM 2193 O O . GLY A 1 295 ? -14.883 1.817 -7.324 1 88.69 295 GLY A O 1
ATOM 2194 N N . ALA A 1 296 ? -15.961 1.101 -5.512 1 89.5 296 ALA A N 1
ATOM 2195 C CA . ALA A 1 296 ? -15.523 -0.28 -5.691 1 89.5 296 ALA A CA 1
ATOM 2196 C C . ALA A 1 296 ? -16.047 -0.861 -6.996 1 89.5 296 ALA A C 1
ATOM 2198 O O . ALA A 1 296 ? -15.312 -1.534 -7.727 1 89.5 296 ALA A O 1
ATOM 2199 N N . LEU A 1 297 ? -17.266 -0.588 -7.27 1 84.44 297 LEU A N 1
ATOM 2200 C CA . LEU A 1 297 ? -17.875 -1.096 -8.492 1 84.44 297 LEU A CA 1
ATOM 2201 C C . LEU A 1 297 ? -17.25 -0.451 -9.727 1 84.44 297 LEU A C 1
ATOM 2203 O O . LEU A 1 297 ? -17.141 -1.091 -10.773 1 84.44 297 LEU A O 1
ATOM 2207 N N . THR A 1 298 ? -16.906 0.788 -9.578 1 80.44 298 THR A N 1
ATOM 2208 C CA . THR A 1 298 ? -16.219 1.461 -10.68 1 80.44 298 THR A CA 1
ATOM 2209 C C . THR A 1 298 ? -14.906 0.758 -11.016 1 80.44 298 THR A C 1
ATOM 2211 O O . THR A 1 298 ? -14.617 0.512 -12.188 1 80.44 298 THR A O 1
ATOM 2214 N N . LEU A 1 299 ? -14.211 0.473 -10.016 1 78.88 299 LEU A N 1
ATOM 2215 C CA . LEU A 1 299 ? -12.953 -0.247 -10.203 1 78.88 299 LEU A CA 1
ATOM 2216 C C . LEU A 1 299 ? -13.195 -1.577 -10.906 1 78.88 299 LEU A C 1
ATOM 2218 O O . LEU A 1 299 ? -12.453 -1.937 -11.828 1 78.88 299 LEU A O 1
ATOM 2222 N N . LEU A 1 300 ? -14.195 -2.217 -10.57 1 74.75 300 LEU A N 1
ATOM 2223 C CA . LEU A 1 300 ? -14.492 -3.545 -11.094 1 74.75 300 LEU A CA 1
ATOM 2224 C C . LEU A 1 300 ? -15.062 -3.457 -12.508 1 74.75 300 LEU A C 1
ATOM 2226 O O . LEU A 1 300 ? -14.789 -4.32 -13.344 1 74.75 300 LEU A O 1
ATOM 2230 N N . THR A 1 301 ? -15.891 -2.445 -12.695 1 72.75 301 THR A N 1
ATOM 2231 C CA . THR A 1 301 ? -16.484 -2.23 -14.016 1 72.75 301 THR A CA 1
ATOM 2232 C C . THR A 1 301 ? -15.391 -1.958 -15.047 1 72.75 301 THR A C 1
ATOM 2234 O O . THR A 1 301 ? -15.477 -2.416 -16.188 1 72.75 301 THR A O 1
ATOM 2237 N N . ILE A 1 302 ? -14.406 -1.206 -14.602 1 72.25 302 ILE A N 1
ATOM 2238 C CA . ILE A 1 302 ? -13.289 -0.918 -15.5 1 72.25 302 ILE A CA 1
ATOM 2239 C C . ILE A 1 302 ? -12.68 -2.227 -15.992 1 72.25 302 ILE A C 1
ATOM 2241 O O . ILE A 1 302 ? -12.461 -2.402 -17.203 1 72.25 302 ILE A O 1
ATOM 2245 N N . ASN A 1 303 ? -12.461 -3.143 -15.125 1 67.06 303 ASN A N 1
ATOM 2246 C CA . ASN A 1 303 ? -11.867 -4.422 -15.492 1 67.06 303 ASN A CA 1
ATOM 2247 C C . ASN A 1 303 ? -12.789 -5.242 -16.391 1 67.06 303 ASN A C 1
ATOM 2249 O O . ASN A 1 303 ? -12.344 -5.848 -17.359 1 67.06 303 ASN A O 1
ATOM 2253 N N . GLU A 1 304 ? -14.078 -5.211 -16.078 1 65.12 304 GLU A N 1
ATOM 2254 C CA . GLU A 1 304 ? -15.047 -5.984 -16.844 1 65.12 304 GLU A CA 1
ATOM 2255 C C . GLU A 1 304 ? -15.266 -5.375 -18.234 1 65.12 304 GLU A C 1
ATOM 2257 O O . GLU A 1 304 ? -15.477 -6.094 -19.203 1 65.12 304 GLU A O 1
ATOM 2262 N N . LEU A 1 305 ? -15.289 -4.047 -18.266 1 64.75 305 LEU A N 1
ATOM 2263 C CA . LEU A 1 305 ? -15.461 -3.35 -19.547 1 64.75 305 LEU A CA 1
ATOM 2264 C C . LEU A 1 305 ? -14.344 -3.703 -20.516 1 64.75 305 LEU A C 1
ATOM 2266 O O . LEU A 1 305 ? -14.594 -3.926 -21.703 1 64.75 305 LEU A O 1
ATOM 2270 N N . ILE A 1 306 ? -13.227 -3.801 -20.047 1 65.69 306 ILE A N 1
ATOM 2271 C CA . ILE A 1 306 ? -12.078 -4.094 -20.891 1 65.69 306 ILE A CA 1
ATOM 2272 C C . ILE A 1 306 ? -12.133 -5.547 -21.359 1 65.69 306 ILE A C 1
ATOM 2274 O O . ILE A 1 306 ? -11.859 -5.836 -22.531 1 65.69 306 ILE A O 1
ATOM 2278 N N . ARG A 1 307 ? -12.531 -6.406 -20.453 1 64 307 ARG A N 1
ATOM 2279 C CA . ARG A 1 307 ? -12.688 -7.812 -20.812 1 64 307 ARG A CA 1
ATOM 2280 C C . ARG A 1 307 ? -13.766 -7.988 -21.875 1 64 307 ARG A C 1
ATOM 2282 O O . ARG A 1 307 ? -13.578 -8.734 -22.844 1 64 307 ARG A O 1
ATOM 2289 N N . ALA A 1 308 ? -14.828 -7.316 -21.734 1 62.41 308 ALA A N 1
ATOM 2290 C CA . ALA A 1 308 ? -15.953 -7.426 -22.656 1 62.41 308 ALA A CA 1
ATOM 2291 C C . ALA A 1 308 ? -15.602 -6.84 -24.016 1 62.41 308 ALA A C 1
ATOM 2293 O O . ALA A 1 308 ? -16.094 -7.305 -25.047 1 62.41 308 ALA A O 1
ATOM 2294 N N . ALA A 1 309 ? -14.812 -5.75 -24.016 1 61.53 309 ALA A N 1
ATOM 2295 C CA . ALA A 1 309 ? -14.422 -5.098 -25.266 1 61.53 309 ALA A CA 1
ATOM 2296 C C . ALA A 1 309 ? -13.523 -6.004 -26.109 1 61.53 309 ALA A C 1
ATOM 2298 O O . ALA A 1 309 ? -13.188 -5.676 -27.25 1 61.53 309 ALA A O 1
ATOM 2299 N N . GLY A 1 310 ? -13.367 -7.137 -25.594 1 58.53 310 GLY A N 1
ATOM 2300 C CA . GLY A 1 310 ? -12.57 -8.086 -26.359 1 58.53 310 GLY A CA 1
ATOM 2301 C C . GLY A 1 310 ? -11.133 -7.645 -26.547 1 58.53 310 GLY A C 1
ATOM 2302 O O . GLY A 1 310 ? -10.5 -8.008 -27.547 1 58.53 310 GLY A O 1
ATOM 2303 N N . VAL A 1 311 ? -10.867 -6.594 -25.891 1 58.31 311 VAL A N 1
ATOM 2304 C CA . VAL A 1 311 ? -9.484 -6.145 -26.016 1 58.31 311 VAL A CA 1
ATOM 2305 C C . VAL A 1 311 ? -8.531 -7.305 -25.734 1 58.31 311 VAL A C 1
ATOM 2307 O O . VAL A 1 311 ? -8.82 -8.156 -24.891 1 58.31 311 VAL A O 1
ATOM 2310 N N . ASN A 1 312 ? -7.668 -7.438 -26.688 1 61.31 312 ASN A N 1
ATOM 2311 C CA . ASN A 1 312 ? -6.66 -8.469 -26.469 1 61.31 312 ASN A CA 1
ATOM 2312 C C . ASN A 1 312 ? -6.133 -8.43 -25.031 1 61.31 312 ASN A C 1
ATOM 2314 O O . ASN A 1 312 ? -6.012 -7.355 -24.438 1 61.31 312 ASN A O 1
ATOM 2318 N N . SER A 1 313 ? -6.203 -9.523 -24.422 1 58.94 313 SER A N 1
ATOM 2319 C CA . SER A 1 313 ? -5.812 -9.719 -23.031 1 58.94 313 SER A CA 1
ATOM 2320 C C . SER A 1 313 ? -4.582 -8.891 -22.672 1 58.94 313 SER A C 1
ATOM 2322 O O . SER A 1 313 ? -4.461 -8.391 -21.562 1 58.94 313 SER A O 1
ATOM 2324 N N . ASN A 1 314 ? -3.832 -8.523 -23.797 1 60.31 314 ASN A N 1
ATOM 2325 C CA . ASN A 1 314 ? -2.559 -7.863 -23.531 1 60.31 314 ASN A CA 1
ATOM 2326 C C . ASN A 1 314 ? -2.752 -6.395 -23.172 1 60.31 314 ASN A C 1
ATOM 2328 O O . ASN A 1 314 ? -1.99 -5.836 -22.391 1 60.31 314 ASN A O 1
ATOM 2332 N N . TYR A 1 315 ? -3.861 -5.887 -23.719 1 66.19 315 TYR A N 1
ATOM 2333 C CA . TYR A 1 315 ? -4.008 -4.449 -23.531 1 66.19 315 TYR A CA 1
ATOM 2334 C C . TYR A 1 315 ? -4.992 -4.141 -22.406 1 66.19 315 TYR A C 1
ATOM 2336 O O . TYR A 1 315 ? -5.125 -2.986 -22 1 66.19 315 TYR A O 1
ATOM 2344 N N . GLN A 1 316 ? -5.602 -5.168 -21.953 1 66.81 316 GLN A N 1
ATOM 2345 C CA . GLN A 1 316 ? -6.629 -4.965 -20.938 1 66.81 316 GLN A CA 1
ATOM 2346 C C . GLN A 1 316 ? -6.039 -4.348 -19.672 1 66.81 316 GLN A C 1
ATOM 2348 O O . GLN A 1 316 ? -6.617 -3.42 -19.109 1 66.81 316 GLN A O 1
ATOM 2353 N N . ALA A 1 317 ? -4.875 -4.797 -19.375 1 69.31 317 ALA A N 1
ATOM 2354 C CA . ALA A 1 317 ? -4.266 -4.348 -18.125 1 69.31 317 ALA A CA 1
ATOM 2355 C C . ALA A 1 317 ? -3.809 -2.896 -18.234 1 69.31 317 ALA A C 1
ATOM 2357 O O . ALA A 1 317 ? -3.957 -2.123 -17.281 1 69.31 317 ALA A O 1
ATOM 2358 N N . ILE A 1 318 ? -3.35 -2.508 -19.391 1 75.62 318 ILE A N 1
ATOM 2359 C CA . ILE A 1 318 ? -2.869 -1.145 -19.594 1 75.62 318 ILE A CA 1
ATOM 2360 C C . ILE A 1 318 ? -4.043 -0.17 -19.531 1 75.62 318 ILE A C 1
ATOM 2362 O O . ILE A 1 318 ? -3.957 0.876 -18.891 1 75.62 318 ILE A O 1
ATOM 2366 N N . LEU A 1 319 ? -5.055 -0.564 -20.156 1 73.75 319 LEU A N 1
ATOM 2367 C CA . LEU A 1 319 ? -6.223 0.31 -20.188 1 73.75 319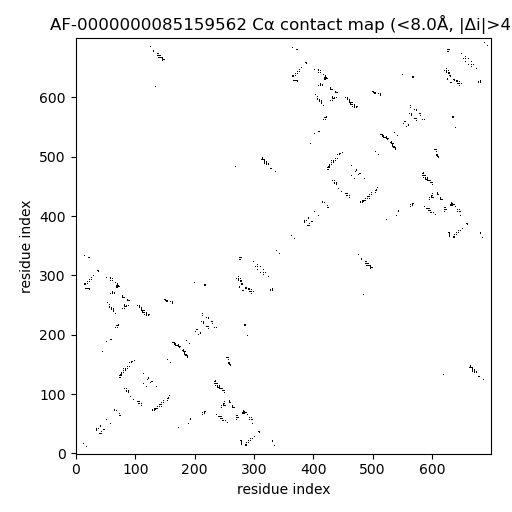 LEU A CA 1
ATOM 2368 C C . LEU A 1 319 ? -6.836 0.456 -18.797 1 73.75 319 LEU A C 1
ATOM 2370 O O . LEU A 1 319 ? -7.219 1.558 -18.406 1 73.75 319 LEU A O 1
ATOM 2374 N N . SER A 1 320 ? -6.82 -0.632 -18.094 1 73.81 320 SER A N 1
ATOM 2375 C CA . SER A 1 320 ? -7.355 -0.587 -16.734 1 73.81 320 SER A CA 1
ATOM 2376 C C . SER A 1 320 ? -6.527 0.331 -15.852 1 73.81 320 SER A C 1
ATOM 2378 O O . SER A 1 320 ? -7.074 1.161 -15.125 1 73.81 320 SER A O 1
ATOM 2380 N N . GLY A 1 321 ? -5.242 0.115 -15.969 1 77.75 321 GLY A N 1
ATOM 2381 C CA . GLY A 1 321 ? -4.363 0.953 -15.172 1 77.75 321 GLY A CA 1
ATOM 2382 C C . GLY A 1 321 ? -4.449 2.424 -15.531 1 77.75 321 GLY A C 1
ATOM 2383 O O . GLY A 1 321 ? -4.473 3.283 -14.648 1 77.75 321 GLY A O 1
ATOM 2384 N N . PHE A 1 322 ? -4.551 2.641 -16.781 1 83.69 322 PHE A N 1
ATOM 2385 C CA . PHE A 1 322 ? -4.633 4.012 -17.266 1 83.69 322 PHE A CA 1
ATOM 2386 C C . PHE A 1 322 ? -5.941 4.664 -16.828 1 83.69 322 PHE A C 1
ATOM 2388 O O . PHE A 1 322 ? -5.945 5.812 -16.375 1 83.69 322 PHE A O 1
ATOM 2395 N N . LEU A 1 323 ? -7 3.979 -16.953 1 77.56 323 LEU A N 1
ATOM 2396 C CA . LEU A 1 323 ? -8.297 4.516 -16.562 1 77.56 323 LEU A CA 1
ATOM 2397 C C . LEU A 1 323 ? -8.352 4.773 -15.062 1 77.56 323 LEU A C 1
ATOM 2399 O O . LEU A 1 323 ? -8.883 5.793 -14.625 1 77.56 323 LEU A O 1
ATOM 2403 N N . LEU A 1 324 ? -7.797 3.85 -14.336 1 80.88 324 LEU A N 1
ATOM 2404 C CA . LEU A 1 324 ? -7.766 4.043 -12.891 1 80.88 324 LEU A CA 1
ATOM 2405 C C . LEU A 1 324 ? -6.953 5.281 -12.523 1 80.88 324 LEU A C 1
ATOM 2407 O O . LEU A 1 324 ? -7.352 6.055 -11.656 1 80.88 324 LEU A O 1
ATOM 2411 N N . TYR A 1 325 ? -5.852 5.422 -13.234 1 86.75 325 TYR A N 1
ATOM 2412 C CA . TYR A 1 325 ? -5.012 6.59 -12.992 1 86.75 325 TYR A CA 1
ATOM 2413 C C . TYR A 1 325 ? -5.781 7.879 -13.258 1 86.75 325 TYR A C 1
ATOM 2415 O O . TYR A 1 325 ? -5.801 8.781 -12.414 1 86.75 325 TYR A O 1
ATOM 2423 N N . ILE A 1 326 ? -6.445 7.938 -14.328 1 83.75 326 ILE A N 1
ATOM 2424 C CA . ILE A 1 326 ? -7.164 9.141 -14.734 1 83.75 326 ILE A CA 1
ATOM 2425 C C . ILE A 1 326 ? -8.305 9.414 -13.758 1 83.75 326 ILE A C 1
ATOM 2427 O O . ILE A 1 326 ? -8.508 10.562 -13.344 1 83.75 326 ILE A O 1
ATOM 2431 N N . PHE A 1 327 ? -9 8.383 -13.336 1 78.44 327 PHE A N 1
ATOM 2432 C CA . PHE A 1 327 ? -10.141 8.555 -12.445 1 78.44 327 PHE A CA 1
ATOM 2433 C C . PHE A 1 327 ? -9.695 9.062 -11.086 1 78.44 327 PHE A C 1
ATOM 2435 O O . PHE A 1 327 ? -10.305 9.977 -10.523 1 78.44 327 PHE A O 1
ATOM 2442 N N . ILE A 1 328 ? -8.648 8.531 -10.609 1 82.88 328 ILE A N 1
ATOM 2443 C CA . ILE A 1 328 ? -8.156 8.922 -9.297 1 82.88 328 ILE A CA 1
ATOM 2444 C C . ILE A 1 328 ? -7.648 10.359 -9.344 1 82.88 328 ILE A C 1
ATOM 2446 O O . ILE A 1 328 ? -7.988 11.172 -8.477 1 82.88 328 ILE A O 1
ATOM 2450 N N . VAL A 1 329 ? -6.953 10.664 -10.422 1 84.5 329 VAL A N 1
ATOM 2451 C CA . VAL A 1 329 ? -6.371 12 -10.555 1 84.5 329 VAL A CA 1
ATOM 2452 C C . VAL A 1 329 ? -7.477 13.023 -10.789 1 84.5 329 VAL A C 1
ATOM 2454 O O . VAL A 1 329 ? -7.449 14.117 -10.211 1 84.5 329 VAL A O 1
ATOM 2457 N N . MET A 1 330 ? -8.422 12.648 -11.555 1 81.88 330 MET A N 1
ATOM 2458 C CA . MET A 1 330 ? -9.523 13.562 -11.844 1 81.88 330 MET A CA 1
ATOM 2459 C C . MET A 1 330 ? -10.336 13.852 -10.586 1 81.88 330 MET A C 1
ATOM 2461 O O . MET A 1 330 ? -10.688 15.008 -10.328 1 81.88 330 MET A O 1
ATOM 2465 N N . GLN A 1 331 ? -10.625 12.836 -9.852 1 76.94 331 GLN A N 1
ATOM 2466 C CA . GLN A 1 331 ? -11.383 13.008 -8.609 1 76.94 331 GLN A CA 1
ATOM 2467 C C . GLN A 1 331 ? -10.648 13.922 -7.641 1 76.94 331 GLN A C 1
ATOM 2469 O O . GLN A 1 331 ? -11.266 14.758 -6.977 1 76.94 331 GLN A O 1
ATOM 2474 N N . SER A 1 332 ? -9.398 13.758 -7.641 1 78.88 332 SER A N 1
ATOM 2475 C CA . SER A 1 332 ? -8.586 14.539 -6.715 1 78.88 332 SER A CA 1
ATOM 2476 C C . SER A 1 332 ? -8.438 15.977 -7.199 1 78.88 332 SER A C 1
ATOM 2478 O O . SER A 1 332 ? -8.375 16.906 -6.391 1 78.88 332 SER A O 1
ATOM 2480 N N . ALA A 1 333 ? -8.398 16.125 -8.469 1 80 333 ALA A N 1
ATOM 2481 C CA . ALA A 1 333 ? -8.25 17.453 -9.055 1 80 333 ALA A CA 1
ATOM 2482 C C . ALA A 1 333 ? -9.508 18.281 -8.844 1 80 333 ALA A C 1
ATOM 2484 O O . ALA A 1 333 ? -9.43 19.5 -8.633 1 80 333 ALA A O 1
ATOM 2485 N N . VAL A 1 334 ? -10.633 17.656 -8.867 1 75.62 334 VAL A N 1
ATOM 2486 C CA . VAL A 1 334 ? -11.898 18.344 -8.672 1 75.62 334 VAL A CA 1
ATOM 2487 C C . VAL A 1 334 ? -11.969 18.906 -7.258 1 75.62 334 VAL A C 1
ATOM 2489 O O . VAL A 1 334 ? -12.398 20.047 -7.055 1 75.62 334 VAL A O 1
ATOM 2492 N N . VAL A 1 335 ? -11.492 18.219 -6.301 1 71.12 335 VAL A N 1
ATOM 2493 C CA . VAL A 1 335 ? -11.508 18.641 -4.906 1 71.12 335 VAL A CA 1
ATOM 2494 C C . VAL A 1 335 ? -10.555 19.812 -4.719 1 71.12 335 VAL A C 1
ATOM 2496 O O . VAL A 1 335 ? -10.883 20.781 -4.004 1 71.12 335 VAL A O 1
ATOM 2499 N N . TRP A 1 336 ? -9.461 19.578 -5.367 1 72.12 336 TRP A N 1
ATOM 2500 C CA . TRP A 1 336 ? -8.461 20.641 -5.273 1 72.12 336 TRP A CA 1
ATOM 2501 C C . TRP A 1 336 ? -9 21.953 -5.848 1 72.12 336 TRP A C 1
ATOM 2503 O O . TRP A 1 336 ? -8.797 23.016 -5.266 1 72.12 336 TRP A O 1
ATOM 2513 N N . LEU A 1 337 ? -9.648 21.891 -6.969 1 72.25 337 LEU A N 1
ATOM 2514 C CA . LEU A 1 337 ? -10.172 23.062 -7.645 1 72.25 337 LEU A CA 1
ATOM 2515 C C . LEU A 1 337 ? -11.266 23.719 -6.812 1 72.25 337 LEU A C 1
ATOM 2517 O O . LEU A 1 337 ? -11.367 24.953 -6.781 1 72.25 337 LEU A O 1
ATOM 2521 N N . ARG A 1 338 ? -11.992 22.969 -6.16 1 68.5 338 ARG A N 1
ATOM 2522 C CA . ARG A 1 338 ? -13.078 23.5 -5.352 1 68.5 338 ARG A CA 1
ATOM 2523 C C . ARG A 1 338 ? -12.555 24.141 -4.07 1 68.5 338 ARG A C 1
ATOM 2525 O O . ARG A 1 338 ? -13.086 25.141 -3.602 1 68.5 338 ARG A O 1
ATOM 2532 N N . SER A 1 339 ? -11.578 23.469 -3.592 1 63.59 339 SER A N 1
ATOM 2533 C CA . SER A 1 339 ? -11.023 23.984 -2.348 1 63.59 339 SER A CA 1
ATOM 2534 C C . SER A 1 339 ? -10.234 25.266 -2.586 1 63.59 339 SER A C 1
ATOM 2536 O O . SER A 1 339 ? -10.141 26.125 -1.701 1 63.59 339 SER A O 1
ATOM 2538 N N . SER A 1 340 ? -9.547 25.312 -3.678 1 59.62 340 SER A N 1
ATOM 2539 C CA . SER A 1 340 ? -8.75 26.5 -3.98 1 59.62 340 SER A CA 1
ATOM 2540 C C . SER A 1 340 ? -9.633 27.656 -4.402 1 59.62 340 SER A C 1
ATOM 2542 O O . SER A 1 340 ? -9.148 28.781 -4.578 1 59.62 340 SER A O 1
ATOM 2544 N N . GLY A 1 341 ? -10.938 27.562 -4.195 1 55.06 341 GLY A N 1
ATOM 2545 C CA . GLY A 1 341 ? -11.828 28.625 -4.613 1 55.06 341 GLY A CA 1
ATOM 2546 C C . GLY A 1 341 ? -11.828 28.859 -6.113 1 55.06 341 GLY A C 1
ATOM 2547 O O . GLY A 1 341 ? -12.461 29.781 -6.605 1 55.06 341 GLY A O 1
ATOM 2548 N N . LYS A 1 342 ? -11.023 28.203 -6.77 1 49.97 342 LYS A N 1
ATOM 2549 C CA . LYS A 1 342 ? -10.883 28.484 -8.195 1 49.97 342 LYS A CA 1
ATOM 2550 C C . LYS A 1 342 ? -12.062 27.938 -8.984 1 49.97 342 LYS A C 1
ATOM 2552 O O . LYS A 1 342 ? -12.258 28.297 -10.148 1 49.97 342 LYS A O 1
ATOM 2557 N N . PHE A 1 343 ? -12.711 27 -8.523 1 46 343 PHE A N 1
ATOM 2558 C CA . PHE A 1 343 ? -13.898 26.5 -9.203 1 46 343 PHE A CA 1
ATOM 2559 C C . PHE A 1 343 ? -14.945 27.594 -9.336 1 46 343 PHE A C 1
ATOM 2561 O O . PHE A 1 343 ? -15.68 27.656 -10.32 1 46 343 PHE A O 1
ATOM 2568 N N . LYS A 1 344 ? -15.164 28.422 -8.289 1 40.62 344 LYS A N 1
ATOM 2569 C CA . LYS A 1 344 ? -16.172 29.469 -8.414 1 40.62 344 LYS A CA 1
ATOM 2570 C C . LYS A 1 344 ? -15.922 30.312 -9.664 1 40.62 344 LYS A C 1
ATOM 2572 O O . LYS A 1 344 ? -16.859 30.734 -10.336 1 40.62 344 LYS A O 1
ATOM 2577 N N . LEU A 1 345 ? -14.719 30.547 -9.891 1 37.53 345 LEU A N 1
ATOM 2578 C CA . LEU A 1 345 ? -14.531 31.5 -10.984 1 37.53 345 LEU A CA 1
ATOM 2579 C C . LEU A 1 345 ? -14.828 30.844 -12.328 1 37.53 345 LEU A C 1
ATOM 2581 O O . LEU A 1 345 ? -15.266 31.516 -13.266 1 37.53 345 LEU A O 1
ATOM 2585 N N . ALA A 1 346 ? -14.633 29.594 -12.406 1 39.53 346 ALA A N 1
ATOM 2586 C CA . ALA A 1 346 ? -14.812 29.016 -13.742 1 39.53 346 ALA A CA 1
ATOM 2587 C C . ALA A 1 346 ? -16.281 28.812 -14.055 1 39.53 346 ALA A C 1
ATOM 2589 O O . ALA A 1 346 ? -16.703 28.891 -15.219 1 39.53 346 ALA A O 1
ATOM 2590 N N . ILE A 1 347 ? -17.016 28.391 -13.055 1 38.69 347 ILE A N 1
ATOM 2591 C CA . ILE A 1 347 ? -18.438 28.219 -13.336 1 38.69 347 ILE A CA 1
ATOM 2592 C C . ILE A 1 347 ? -19.109 29.594 -13.461 1 38.69 347 ILE A C 1
ATOM 2594 O O . ILE A 1 347 ? -20.031 29.781 -14.25 1 38.69 347 ILE A O 1
ATOM 2598 N N . LEU A 1 348 ? -18.688 30.547 -12.672 1 35.44 348 LEU A N 1
ATOM 2599 C CA . LEU A 1 348 ? -19.328 31.844 -12.797 1 35.44 348 LEU A CA 1
ATOM 2600 C C . LEU A 1 348 ? -18.906 32.531 -14.094 1 35.44 348 LEU A C 1
ATOM 2602 O O . LEU A 1 348 ? -19.469 33.562 -14.453 1 35.44 348 LEU A O 1
ATOM 2606 N N . ARG A 1 349 ? -17.797 32.125 -14.594 1 35.56 349 ARG A N 1
ATOM 2607 C CA . ARG A 1 349 ? -17.5 32.844 -15.828 1 35.56 349 ARG A CA 1
ATOM 2608 C C . ARG A 1 349 ? -18.297 32.281 -17 1 35.56 349 ARG A C 1
ATOM 2610 O O . ARG A 1 349 ? -18.219 32.781 -18.109 1 35.56 349 ARG A O 1
ATOM 2617 N N . HIS A 1 350 ? -18.797 30.984 -16.812 1 32.62 350 HIS A N 1
ATOM 2618 C CA . HIS A 1 350 ? -19.781 30.734 -17.859 1 32.62 350 HIS A CA 1
ATOM 2619 C C . HIS A 1 350 ? -21.203 30.938 -17.359 1 32.62 350 HIS A C 1
ATOM 2621 O O . HIS A 1 350 ? -21.531 30.547 -16.234 1 32.62 350 HIS A O 1
ATOM 2627 N N . MET B 1 1 ? 41.062 36.906 34.656 1 30.58 1 MET B N 1
ATOM 2628 C CA . MET B 1 1 ? 40.844 36.25 33.344 1 30.58 1 MET B CA 1
ATOM 2629 C C . MET B 1 1 ? 40.25 34.844 33.562 1 30.58 1 MET B C 1
ATOM 2631 O O . MET B 1 1 ? 41 33.906 33.75 1 30.58 1 MET B O 1
ATOM 2635 N N . GLN B 1 2 ? 39.156 34.594 34.219 1 34.28 2 GLN B N 1
ATOM 2636 C CA . GLN B 1 2 ? 38.438 33.469 34.781 1 34.28 2 GLN B CA 1
ATOM 2637 C C . GLN B 1 2 ? 38 32.5 33.688 1 34.28 2 GLN B C 1
ATOM 2639 O O . GLN B 1 2 ? 37.438 32.906 32.688 1 34.28 2 GLN B O 1
ATOM 2644 N N . SER B 1 3 ? 38.688 31.297 33.438 1 36.59 3 SER B N 1
ATOM 2645 C CA . SER B 1 3 ? 38.469 30.172 32.531 1 36.59 3 SER B CA 1
ATOM 2646 C C . SER B 1 3 ? 37.031 29.734 32.562 1 36.59 3 SER B C 1
ATOM 2648 O O . SER B 1 3 ? 36.562 29.141 33.531 1 36.59 3 SER B O 1
ATOM 2650 N N . GLN B 1 4 ? 36.031 30.562 32.281 1 33.16 4 GLN B N 1
ATOM 2651 C CA . GLN B 1 4 ? 34.625 30.203 32.156 1 33.16 4 GLN B CA 1
ATOM 2652 C C . GLN B 1 4 ? 34.469 28.922 31.328 1 33.16 4 GLN B C 1
ATOM 2654 O O . GLN B 1 4 ? 34.812 28.875 30.156 1 33.16 4 GLN B O 1
ATOM 2659 N N . ASN B 1 5 ? 34.688 27.766 31.938 1 35.09 5 ASN B N 1
ATOM 2660 C CA . ASN B 1 5 ? 34.438 26.422 31.453 1 35.09 5 ASN B CA 1
ATOM 2661 C C . ASN B 1 5 ? 33.156 26.359 30.609 1 35.09 5 ASN B C 1
ATOM 2663 O O . ASN B 1 5 ? 32.062 26.562 31.125 1 35.09 5 ASN B O 1
ATOM 2667 N N . LYS B 1 6 ? 33.156 26.984 29.484 1 36.88 6 LYS B N 1
ATOM 2668 C CA . LYS B 1 6 ? 32.125 26.812 28.484 1 36.88 6 LYS B CA 1
ATOM 2669 C C . LYS B 1 6 ? 31.578 25.391 28.5 1 36.88 6 LYS B C 1
ATOM 2671 O O . LYS B 1 6 ? 32.25 24.453 28.109 1 36.88 6 LYS B O 1
ATOM 2676 N N . LYS B 1 7 ? 30.875 25 29.531 1 36.38 7 LYS B N 1
ATOM 2677 C CA . LYS B 1 7 ? 30.031 23.812 29.516 1 36.38 7 LYS B CA 1
ATOM 2678 C C . LYS B 1 7 ? 29.438 23.578 28.125 1 36.38 7 LYS B C 1
ATOM 2680 O O . LYS B 1 7 ? 28.609 24.375 27.656 1 36.38 7 LYS B O 1
ATOM 2685 N N . LYS B 1 8 ? 30.219 23.219 27.203 1 38.69 8 LYS B N 1
ATOM 2686 C CA . LYS B 1 8 ? 29.766 22.719 25.906 1 38.69 8 LYS B CA 1
ATOM 2687 C C . LYS B 1 8 ? 28.438 22 26.031 1 38.69 8 LYS B C 1
ATOM 2689 O O . LYS B 1 8 ? 28.344 20.953 26.688 1 38.69 8 LYS B O 1
ATOM 2694 N N . THR B 1 9 ? 27.312 22.625 26.172 1 35.44 9 THR B N 1
ATOM 2695 C CA . THR B 1 9 ? 25.969 22.078 26.109 1 35.44 9 THR B CA 1
ATOM 2696 C C . THR B 1 9 ? 25.922 20.891 25.156 1 35.44 9 THR B C 1
ATOM 2698 O O . THR B 1 9 ? 26.312 21.016 23.984 1 35.44 9 THR B O 1
ATOM 2701 N N . LYS B 1 10 ? 26.203 19.734 25.578 1 38.75 10 LYS B N 1
ATOM 2702 C CA . LYS B 1 10 ? 25.953 18.5 24.859 1 38.75 10 LYS B CA 1
ATOM 2703 C C . LYS B 1 10 ? 24.859 18.688 23.797 1 38.75 10 LYS B C 1
ATOM 2705 O O . LYS B 1 10 ? 23.703 18.969 24.125 1 38.75 10 LYS B O 1
ATOM 2710 N N . GLU B 1 11 ? 25.109 19.297 22.734 1 43.19 11 GLU B N 1
ATOM 2711 C CA . GLU B 1 11 ? 24.203 19.547 21.609 1 43.19 11 GLU B CA 1
ATOM 2712 C C . GLU B 1 11 ? 23.219 18.391 21.438 1 43.19 11 GLU B C 1
ATOM 2714 O O . GLU B 1 11 ? 23.625 17.219 21.422 1 43.19 11 GLU B O 1
ATOM 2719 N N . ALA B 1 12 ? 22.031 18.422 22.016 1 47.62 12 ALA B N 1
ATOM 2720 C CA . ALA B 1 12 ? 20.891 17.516 21.891 1 47.62 12 ALA B CA 1
ATOM 2721 C C . ALA B 1 12 ? 20.859 16.859 20.516 1 47.62 12 ALA B C 1
ATOM 2723 O O . ALA B 1 12 ? 20.969 17.531 19.5 1 47.62 12 ALA B O 1
ATOM 2724 N N . ILE B 1 13 ? 21.281 15.664 20.406 1 53.78 13 ILE B N 1
ATOM 2725 C CA . ILE B 1 13 ? 21.219 14.844 19.203 1 53.78 13 ILE B CA 1
ATOM 2726 C C . ILE B 1 13 ? 19.906 15.102 18.469 1 53.78 13 ILE B C 1
ATOM 2728 O O . ILE B 1 13 ? 18.828 15.023 19.062 1 53.78 13 ILE B O 1
ATOM 2732 N N . SER B 1 14 ? 20.094 15.578 17.234 1 69.38 14 SER B N 1
ATOM 2733 C CA . SER B 1 14 ? 18.922 15.836 16.406 1 69.38 14 SER B CA 1
ATOM 2734 C C . SER B 1 14 ? 18.016 14.609 16.312 1 69.38 14 SER B C 1
ATOM 2736 O O . SER B 1 14 ? 18.484 13.477 16.484 1 69.38 14 SER B O 1
ATOM 2738 N N . ASN B 1 15 ? 16.859 14.664 16.391 1 71.38 15 ASN B N 1
ATOM 2739 C CA . ASN B 1 15 ? 15.891 13.578 16.266 1 71.38 15 ASN B CA 1
ATOM 2740 C C . ASN B 1 15 ? 16.266 12.617 15.141 1 71.38 15 ASN B C 1
ATOM 2742 O O . ASN B 1 15 ? 16.109 11.406 15.273 1 71.38 15 ASN B O 1
ATOM 2746 N N . SER B 1 16 ? 16.922 13.156 14.172 1 75.69 16 SER B N 1
ATOM 2747 C CA . SER B 1 16 ? 17.328 12.328 13.039 1 75.69 16 SER B CA 1
ATOM 2748 C C . SER B 1 16 ? 18.469 11.391 13.422 1 75.69 16 SER B C 1
ATOM 2750 O O . SER B 1 16 ? 18.438 10.203 13.078 1 75.69 16 SER B O 1
ATOM 2752 N N . ASN B 1 17 ? 19.391 11.875 14.133 1 77.62 17 ASN B N 1
ATOM 2753 C CA . ASN B 1 17 ? 20.547 11.07 14.531 1 77.62 17 ASN B CA 1
ATOM 2754 C C . ASN B 1 17 ? 20.172 10.039 15.594 1 77.62 17 ASN B C 1
ATOM 2756 O O . ASN B 1 17 ? 20.688 8.922 15.586 1 77.62 17 ASN B O 1
ATOM 2760 N N . LEU B 1 18 ? 19.281 10.477 16.453 1 75.75 18 LEU B N 1
ATOM 2761 C CA . LEU B 1 18 ? 18.844 9.547 17.5 1 75.75 18 LEU B CA 1
ATOM 2762 C C . LEU B 1 18 ? 18.156 8.328 16.875 1 75.75 18 LEU B C 1
ATOM 2764 O O . LEU B 1 18 ? 18.469 7.188 17.25 1 75.75 18 LEU B O 1
ATOM 2768 N N . LEU B 1 19 ? 17.328 8.594 15.945 1 74.94 19 LEU B N 1
ATOM 2769 C CA . LEU B 1 19 ? 16.594 7.504 15.305 1 74.94 19 LEU B CA 1
ATOM 2770 C C . LEU B 1 19 ? 17.531 6.594 14.531 1 74.94 19 LEU B C 1
ATOM 2772 O O . LEU B 1 19 ? 17.375 5.375 14.523 1 74.94 19 LEU B O 1
ATOM 2776 N N . PHE B 1 20 ? 18.453 7.23 13.945 1 76.81 20 PHE B N 1
ATOM 2777 C CA . PHE B 1 20 ? 19.453 6.473 13.219 1 76.81 20 PHE B CA 1
ATOM 2778 C C . PHE B 1 20 ? 20.25 5.59 14.172 1 76.81 20 PHE B C 1
ATOM 2780 O O . PHE B 1 20 ? 20.516 4.418 13.883 1 76.81 20 PHE B O 1
ATOM 2787 N N . ILE B 1 21 ? 20.625 6.141 15.281 1 79.31 21 ILE B N 1
ATOM 2788 C CA . ILE B 1 21 ? 21.422 5.418 16.25 1 79.31 21 ILE B CA 1
ATOM 2789 C C . ILE B 1 21 ? 20.641 4.238 16.812 1 79.31 21 ILE B C 1
ATOM 2791 O O . ILE B 1 21 ? 21.156 3.133 16.938 1 79.31 21 ILE B O 1
ATOM 2795 N N . ILE B 1 22 ? 19.438 4.477 17.078 1 76.69 22 ILE B N 1
ATOM 2796 C CA . ILE B 1 22 ? 18.594 3.41 17.594 1 76.69 22 ILE B CA 1
ATOM 2797 C C . ILE B 1 22 ? 18.484 2.287 16.562 1 76.69 22 ILE B C 1
ATOM 2799 O O . ILE B 1 22 ? 18.594 1.108 16.922 1 76.69 22 ILE B O 1
ATOM 2803 N N . ALA B 1 23 ? 18.281 2.678 15.336 1 77 23 ALA B N 1
ATOM 2804 C CA . ALA B 1 23 ? 18.172 1.691 14.266 1 77 23 ALA B CA 1
ATOM 2805 C C . ALA B 1 23 ? 19.453 0.875 14.141 1 77 23 ALA B C 1
ATOM 2807 O O . ALA B 1 23 ? 19.406 -0.348 14 1 77 23 ALA B O 1
ATOM 2808 N N . THR B 1 24 ? 20.531 1.547 14.273 1 79.88 24 THR B N 1
ATOM 2809 C CA . THR B 1 24 ? 21.828 0.903 14.141 1 79.88 24 THR B CA 1
ATOM 2810 C C . THR B 1 24 ? 22.094 -0.041 15.312 1 79.88 24 THR B C 1
ATOM 2812 O O . THR B 1 24 ? 22.562 -1.161 15.117 1 79.88 24 THR B O 1
ATOM 2815 N N . ILE B 1 25 ? 21.719 0.4 16.438 1 80.19 25 ILE B N 1
ATOM 2816 C CA . ILE B 1 25 ? 21.922 -0.418 17.625 1 80.19 25 ILE B CA 1
ATOM 2817 C C . ILE B 1 25 ? 21.062 -1.684 17.531 1 80.19 25 ILE B C 1
ATOM 2819 O O . ILE B 1 25 ? 21.562 -2.787 17.781 1 80.19 25 ILE B O 1
ATOM 2823 N N . ILE B 1 26 ? 19.875 -1.49 17.156 1 73.56 26 ILE B N 1
ATOM 2824 C CA . ILE B 1 26 ? 18.984 -2.637 17.016 1 73.56 26 ILE B CA 1
ATOM 2825 C C . ILE B 1 26 ? 19.547 -3.609 15.977 1 73.56 26 ILE B C 1
ATOM 2827 O O . ILE B 1 26 ? 19.547 -4.824 16.188 1 73.56 26 ILE B O 1
ATOM 2831 N N . PHE B 1 27 ? 20.031 -3.078 14.906 1 76.5 27 PHE B N 1
ATOM 2832 C CA . PHE B 1 27 ? 20.609 -3.912 13.859 1 76.5 27 PHE B CA 1
ATOM 2833 C C . PHE B 1 27 ? 21.812 -4.668 14.383 1 76.5 27 PHE B C 1
ATOM 2835 O O . PHE B 1 27 ? 2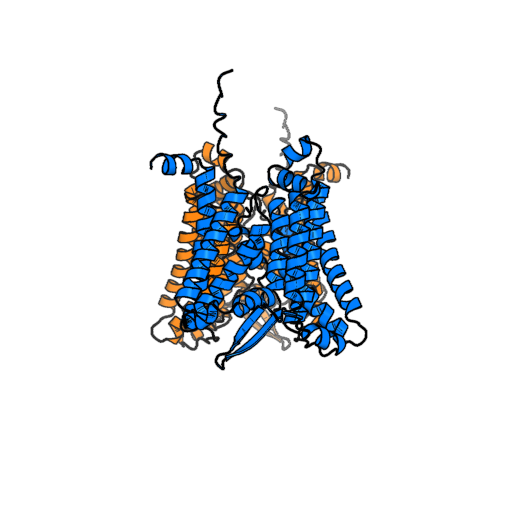1.953 -5.871 14.148 1 76.5 27 PHE B O 1
ATOM 2842 N N . ILE B 1 28 ? 22.641 -3.947 15.094 1 78 28 ILE B N 1
ATOM 2843 C CA . ILE B 1 28 ? 23.859 -4.543 15.617 1 78 28 ILE B CA 1
ATOM 2844 C C . ILE B 1 28 ? 23.516 -5.629 16.625 1 78 28 ILE B C 1
ATOM 2846 O O . ILE B 1 28 ? 24.094 -6.719 16.609 1 78 28 ILE B O 1
ATOM 2850 N N . VAL B 1 29 ? 22.609 -5.348 17.5 1 75.75 29 VAL B N 1
ATOM 2851 C CA . VAL B 1 29 ? 22.203 -6.301 18.516 1 75.75 29 VAL B CA 1
ATOM 2852 C C . VAL B 1 29 ? 21.609 -7.543 17.859 1 75.75 29 VAL B C 1
ATOM 2854 O O . VAL B 1 29 ? 21.938 -8.672 18.234 1 75.75 29 VAL B O 1
ATOM 2857 N N . MET B 1 30 ? 20.781 -7.293 16.906 1 74.88 30 MET B N 1
ATOM 2858 C CA . MET B 1 30 ? 20.156 -8.406 16.203 1 74.88 30 MET B CA 1
ATOM 2859 C C . MET B 1 30 ? 21.203 -9.234 15.453 1 74.88 30 MET B C 1
ATOM 2861 O O . MET B 1 30 ? 21.188 -10.461 15.516 1 74.88 30 MET B O 1
ATOM 2865 N N . TYR B 1 31 ? 22.062 -8.539 14.75 1 72.88 31 TYR B N 1
ATOM 2866 C CA . TYR B 1 31 ? 23.094 -9.227 13.992 1 72.88 31 TYR B CA 1
ATOM 2867 C C . TYR B 1 31 ? 24.078 -9.93 14.914 1 72.88 31 TYR B C 1
ATOM 2869 O O . TYR B 1 31 ? 24.531 -11.039 14.625 1 72.88 31 TYR B O 1
ATOM 2877 N N . GLY B 1 32 ? 24.422 -9.242 15.969 1 74.44 32 GLY B N 1
ATOM 2878 C CA . GLY B 1 32 ? 25.266 -9.867 16.969 1 74.44 32 GLY B CA 1
ATOM 2879 C C . GLY B 1 32 ? 24.672 -11.141 17.547 1 74.44 32 GLY B C 1
ATOM 2880 O O . GLY B 1 32 ? 25.375 -12.148 17.703 1 74.44 32 GLY B O 1
ATOM 2881 N N . PHE B 1 33 ? 23.453 -11.07 17.844 1 73.06 33 PHE B N 1
ATOM 2882 C CA . PHE B 1 33 ? 22.734 -12.242 18.312 1 73.06 33 PHE B CA 1
ATOM 2883 C C . PHE B 1 33 ? 22.797 -13.367 17.281 1 73.06 33 PHE B C 1
ATOM 2885 O O . PHE B 1 33 ? 22.969 -14.531 17.641 1 73.06 33 PHE B O 1
ATOM 2892 N N . ALA B 1 34 ? 22.641 -12.945 16.062 1 71.94 34 ALA B N 1
ATOM 2893 C CA . ALA B 1 34 ? 22.672 -13.93 14.984 1 71.94 34 ALA B CA 1
ATOM 2894 C C . ALA B 1 34 ? 24.047 -14.586 14.891 1 71.94 34 ALA B C 1
ATOM 2896 O O . ALA B 1 34 ? 24.156 -15.797 14.648 1 71.94 34 ALA B O 1
ATOM 2897 N N . ILE B 1 35 ? 25.078 -13.852 15.07 1 71.44 35 ILE B N 1
ATOM 2898 C CA . ILE B 1 35 ? 26.453 -14.359 15.016 1 71.44 35 ILE B CA 1
ATOM 2899 C C . ILE B 1 35 ? 26.688 -15.312 16.188 1 71.44 35 ILE B C 1
ATOM 2901 O O . ILE B 1 35 ? 27.312 -16.359 16.016 1 71.44 35 ILE B O 1
ATOM 2905 N N . LEU B 1 36 ? 26.188 -14.945 17.297 1 72.88 36 LEU B N 1
ATOM 2906 C CA . LEU B 1 36 ? 26.406 -15.734 18.516 1 72.88 36 LEU B CA 1
ATOM 2907 C C . LEU B 1 36 ? 25.641 -17.062 18.438 1 72.88 36 LEU B C 1
ATOM 2909 O O . LEU B 1 36 ? 26.156 -18.094 18.828 1 72.88 36 LEU B O 1
ATOM 2913 N N . ARG B 1 37 ? 24.516 -17.031 17.906 1 69.38 37 ARG B N 1
ATOM 2914 C CA . ARG B 1 37 ? 23.672 -18.219 17.906 1 69.38 37 ARG B CA 1
ATOM 2915 C C . ARG B 1 37 ? 23.922 -19.062 16.656 1 69.38 37 ARG B C 1
ATOM 2917 O O . ARG B 1 37 ? 23.812 -20.297 16.703 1 69.38 37 ARG B O 1
ATOM 2924 N N . PHE B 1 38 ? 24.234 -18.359 15.578 1 68.06 38 PHE B N 1
ATOM 2925 C CA . PHE B 1 38 ? 24.422 -19.078 14.328 1 68.06 38 PHE B CA 1
ATOM 2926 C C . PHE B 1 38 ? 25.719 -18.656 13.648 1 68.06 38 PHE B C 1
ATOM 2928 O O . PHE B 1 38 ? 25.703 -18.188 12.508 1 68.06 38 PHE B O 1
ATOM 2935 N N . PRO B 1 39 ? 26.797 -18.859 14.305 1 61.84 39 PRO B N 1
ATOM 2936 C CA . PRO B 1 39 ? 28.094 -18.375 13.812 1 61.84 39 PRO B CA 1
ATOM 2937 C C . PRO B 1 39 ? 28.422 -18.906 12.414 1 61.84 39 PRO B C 1
ATOM 2939 O O . PRO B 1 39 ? 29.078 -18.219 11.633 1 61.84 39 PRO B O 1
ATOM 2942 N N . GLY B 1 40 ? 28.062 -20.062 12.133 1 58.84 40 GLY B N 1
ATOM 2943 C CA . GLY B 1 40 ? 28.375 -20.641 10.844 1 58.84 40 GLY B CA 1
ATOM 2944 C C . GLY B 1 40 ? 27.781 -19.875 9.68 1 58.84 40 GLY B C 1
ATOM 2945 O O . GLY B 1 40 ? 28.375 -19.797 8.602 1 58.84 40 GLY B O 1
ATOM 2946 N N . SER B 1 41 ? 26.625 -19.312 9.945 1 59.84 41 SER B N 1
ATOM 2947 C CA . SER B 1 41 ? 25.906 -18.672 8.844 1 59.84 41 SER B CA 1
ATOM 2948 C C . SER B 1 41 ? 26.156 -17.172 8.805 1 59.84 41 SER B C 1
ATOM 2950 O O . SER B 1 41 ? 26.312 -16.594 7.734 1 59.84 41 SER B O 1
ATOM 2952 N N . PHE B 1 42 ? 26.453 -16.547 10.023 1 57.44 42 PHE B N 1
ATOM 2953 C CA . PHE B 1 42 ? 26.422 -15.086 10.039 1 57.44 42 PHE B CA 1
ATOM 2954 C C . PHE B 1 42 ? 27.812 -14.516 10.273 1 57.44 42 PHE B C 1
ATOM 2956 O O . PHE B 1 42 ? 28.031 -13.312 10.141 1 57.44 42 PHE B O 1
ATOM 2963 N N . LEU B 1 43 ? 28.719 -15.391 10.562 1 55.06 43 LEU B N 1
ATOM 2964 C CA . LEU B 1 43 ? 30.094 -14.906 10.695 1 55.06 43 LEU B CA 1
ATOM 2965 C C . LEU B 1 43 ? 30.75 -14.797 9.328 1 55.06 43 LEU B C 1
ATOM 2967 O O . LEU B 1 43 ? 31.781 -14.125 9.188 1 55.06 43 LEU B O 1
ATOM 2971 N N . GLN B 1 44 ? 30.109 -15.375 8.352 1 55.78 44 GLN B N 1
ATOM 2972 C CA . GLN B 1 44 ? 30.734 -15.297 7.027 1 55.78 44 GLN B CA 1
ATOM 2973 C C . GLN B 1 44 ? 30.438 -13.961 6.355 1 55.78 44 GLN B C 1
ATOM 2975 O O . GLN B 1 44 ? 29.281 -13.547 6.281 1 55.78 44 GLN B O 1
ATOM 2980 N N . PHE B 1 45 ? 31.531 -13.195 6.223 1 57.88 45 PHE B N 1
ATOM 2981 C CA . PHE B 1 45 ? 31.422 -11.922 5.512 1 57.88 45 PHE B CA 1
ATOM 2982 C C . PHE B 1 45 ? 30.562 -12.07 4.262 1 57.88 45 PHE B C 1
ATOM 2984 O O . PHE B 1 45 ? 29.875 -11.125 3.861 1 57.88 45 PHE B O 1
ATOM 2991 N N . GLN B 1 46 ? 30.594 -13.234 3.861 1 59.84 46 GLN B N 1
ATOM 2992 C CA . GLN B 1 46 ? 29.844 -13.5 2.633 1 59.84 46 GLN B CA 1
ATOM 2993 C C . GLN B 1 46 ? 28.344 -13.344 2.848 1 59.84 46 GLN B C 1
ATOM 2995 O O . GLN B 1 46 ? 27.641 -12.852 1.967 1 59.84 46 GLN B O 1
ATOM 3000 N N . THR B 1 47 ? 28.016 -13.742 4.078 1 63.16 47 THR B N 1
ATOM 3001 C CA . THR B 1 47 ? 26.578 -13.641 4.348 1 63.16 47 THR B CA 1
ATOM 3002 C C . THR B 1 47 ? 26.125 -12.18 4.34 1 63.16 47 THR B C 1
ATOM 3004 O O . THR B 1 47 ? 25.078 -11.859 3.787 1 63.16 47 THR B O 1
ATOM 3007 N N . PHE B 1 48 ? 26.922 -11.367 4.855 1 64.38 48 PHE B N 1
ATOM 3008 C CA . PHE B 1 48 ? 26.594 -9.945 4.883 1 64.38 48 PHE B CA 1
ATOM 3009 C C . PHE B 1 48 ? 26.531 -9.375 3.473 1 64.38 48 PHE B C 1
ATOM 3011 O O . PHE B 1 48 ? 25.609 -8.633 3.133 1 64.38 48 PHE B O 1
ATOM 3018 N N . PHE B 1 49 ? 27.469 -9.742 2.707 1 64.94 49 PHE B N 1
ATOM 3019 C CA . PHE B 1 49 ? 27.516 -9.203 1.351 1 64.94 49 PHE B CA 1
ATOM 3020 C C . PHE B 1 49 ? 26.406 -9.812 0.493 1 64.94 49 PHE B C 1
ATOM 3022 O O . PHE B 1 49 ? 25.875 -9.148 -0.399 1 64.94 49 PHE B O 1
ATOM 3029 N N . ASP B 1 50 ? 26.109 -10.969 0.854 1 66.38 50 ASP B N 1
ATOM 3030 C CA . ASP B 1 50 ? 24.984 -11.594 0.164 1 66.38 50 ASP B CA 1
ATOM 3031 C C . ASP B 1 50 ? 23.672 -10.859 0.46 1 66.38 50 ASP B C 1
ATOM 3033 O O . ASP B 1 50 ? 22.828 -10.719 -0.42 1 66.38 50 ASP B O 1
ATOM 3037 N N . LEU B 1 51 ? 23.641 -10.391 1.646 1 68.06 51 LEU B N 1
ATOM 3038 C CA . LEU B 1 51 ? 22.453 -9.633 2.018 1 68.06 51 LEU B CA 1
ATOM 3039 C C . LEU B 1 51 ? 22.344 -8.352 1.198 1 68.06 51 LEU B C 1
ATOM 3041 O O . LEU B 1 51 ? 21.25 -7.977 0.762 1 68.06 51 LEU B O 1
ATOM 3045 N N . PHE B 1 52 ? 23.469 -7.754 0.931 1 71.69 52 PHE B N 1
ATOM 3046 C CA . PHE B 1 52 ? 23.484 -6.523 0.153 1 71.69 52 PHE B CA 1
ATOM 3047 C C . PHE B 1 52 ? 23.203 -6.809 -1.316 1 71.69 52 PHE B C 1
ATOM 3049 O O . PHE B 1 52 ? 22.406 -6.109 -1.946 1 71.69 52 PHE B O 1
ATOM 3056 N N . SER B 1 53 ? 23.844 -7.832 -1.766 1 68 53 SER B N 1
ATOM 3057 C CA . SER B 1 53 ? 23.75 -8.109 -3.193 1 68 53 SER B CA 1
ATOM 3058 C C . SER B 1 53 ? 22.344 -8.578 -3.568 1 68 53 SER B C 1
ATOM 3060 O O . SER B 1 53 ? 21.766 -8.102 -4.551 1 68 53 SER B O 1
ATOM 3062 N N . LEU B 1 54 ? 21.812 -9.383 -2.725 1 72.69 54 LEU B N 1
ATOM 3063 C CA . LEU B 1 54 ? 20.516 -9.977 -3.049 1 72.69 54 LEU B CA 1
ATOM 3064 C C . LEU B 1 54 ? 19.391 -8.977 -2.812 1 72.69 54 LEU B C 1
ATOM 3066 O O . LEU B 1 54 ? 18.344 -9.055 -3.455 1 72.69 54 LEU B O 1
ATOM 3070 N N . ASN B 1 55 ? 19.703 -7.922 -2.016 1 84.25 55 ASN B N 1
ATOM 3071 C CA . ASN B 1 55 ? 18.625 -6.996 -1.67 1 84.25 55 ASN B CA 1
ATOM 3072 C C . ASN B 1 55 ? 18.938 -5.578 -2.133 1 84.25 55 ASN B C 1
ATOM 3074 O O . ASN B 1 55 ? 18.375 -4.613 -1.611 1 84.25 55 ASN B O 1
ATOM 3078 N N . ALA B 1 56 ? 19.812 -5.516 -3.094 1 91.31 56 ALA B N 1
ATOM 3079 C CA . ALA B 1 56 ? 20.25 -4.227 -3.625 1 91.31 56 ALA B CA 1
ATOM 3080 C C . ALA B 1 56 ? 19.078 -3.406 -4.125 1 91.31 56 ALA B C 1
ATOM 3082 O O . ALA B 1 56 ? 18.953 -2.223 -3.795 1 91.31 56 ALA B O 1
ATOM 3083 N N . PRO B 1 57 ? 18.141 -4.066 -4.844 1 93.94 57 PRO B N 1
ATOM 3084 C CA . PRO B 1 57 ? 17.016 -3.266 -5.344 1 93.94 57 PRO B CA 1
ATOM 3085 C C . PRO B 1 57 ? 16.203 -2.633 -4.223 1 93.94 57 PRO B C 1
ATOM 3087 O O . PRO B 1 57 ? 15.82 -1.463 -4.32 1 93.94 57 PRO B O 1
ATOM 3090 N N . LEU B 1 58 ? 16 -3.32 -3.182 1 94.56 58 LEU B N 1
ATOM 3091 C CA . LEU B 1 58 ? 15.211 -2.801 -2.068 1 94.56 58 LEU B CA 1
ATOM 3092 C C . LEU B 1 58 ? 15.945 -1.659 -1.372 1 94.56 58 LEU B C 1
ATOM 3094 O O . LEU B 1 58 ? 15.328 -0.669 -0.974 1 94.56 58 LEU B O 1
ATOM 3098 N N . ILE B 1 59 ? 17.219 -1.809 -1.207 1 95.12 59 ILE B N 1
ATOM 3099 C CA . ILE B 1 59 ? 18.016 -0.762 -0.57 1 95.12 59 ILE B CA 1
ATOM 3100 C C . ILE B 1 59 ? 17.938 0.515 -1.405 1 95.12 59 ILE B C 1
ATOM 3102 O O . ILE B 1 59 ? 17.766 1.608 -0.865 1 95.12 59 ILE B O 1
ATOM 3106 N N . ILE B 1 60 ? 18.062 0.38 -2.709 1 97.25 60 ILE B N 1
ATOM 3107 C CA . ILE B 1 60 ? 18 1.525 -3.611 1 97.25 60 ILE B CA 1
ATOM 3108 C C . ILE B 1 60 ? 16.641 2.199 -3.5 1 97.25 60 ILE B C 1
ATOM 3110 O O . ILE B 1 60 ? 16.547 3.424 -3.379 1 97.25 60 ILE B O 1
ATOM 3114 N N . LEU B 1 61 ? 15.602 1.384 -3.488 1 97.75 61 LEU B N 1
ATOM 3115 C CA . LEU B 1 61 ? 14.25 1.92 -3.365 1 97.75 61 LEU B CA 1
ATOM 3116 C C . LEU B 1 61 ? 14.062 2.623 -2.025 1 97.75 61 LEU B C 1
ATOM 3118 O O . LEU B 1 61 ? 13.375 3.646 -1.947 1 97.75 61 LEU B O 1
ATOM 3122 N N . THR B 1 62 ? 14.648 2.061 -0.995 1 97.38 62 THR B N 1
ATOM 3123 C CA . THR B 1 62 ? 14.531 2.643 0.337 1 97.38 62 THR B CA 1
ATOM 3124 C C . THR B 1 62 ? 15.188 4.016 0.388 1 97.38 62 THR B C 1
ATOM 3126 O O . THR B 1 62 ? 14.68 4.934 1.036 1 97.38 62 THR B O 1
ATOM 3129 N N . LEU B 1 63 ? 16.312 4.141 -0.313 1 97.75 63 LEU B N 1
ATOM 3130 C CA . LEU B 1 63 ? 16.969 5.438 -0.396 1 97.75 63 LEU B CA 1
ATOM 3131 C C . LEU B 1 63 ? 16.047 6.477 -1.033 1 97.75 63 LEU B C 1
ATOM 3133 O O . LEU B 1 63 ? 15.906 7.582 -0.509 1 97.75 63 LEU B O 1
ATOM 3137 N N . GLY B 1 64 ? 15.461 6.113 -2.148 1 98.19 64 GLY B N 1
ATOM 3138 C CA . GLY B 1 64 ? 14.531 7.012 -2.811 1 98.19 64 GLY B CA 1
ATOM 3139 C C . GLY B 1 64 ? 13.32 7.352 -1.959 1 98.19 64 GLY B C 1
ATOM 3140 O O . GLY B 1 64 ? 12.914 8.508 -1.884 1 98.19 64 GLY B O 1
ATOM 3141 N N . MET B 1 65 ? 12.766 6.375 -1.314 1 97.94 65 MET B N 1
ATOM 3142 C CA . MET B 1 65 ? 11.609 6.559 -0.438 1 97.94 65 MET B CA 1
ATOM 3143 C C . MET B 1 65 ? 11.953 7.5 0.714 1 97.94 65 MET B C 1
ATOM 3145 O O . MET B 1 65 ? 11.148 8.367 1.066 1 97.94 65 MET B O 1
ATOM 3149 N N . SER B 1 66 ? 13.125 7.344 1.279 1 97.19 66 SER B N 1
ATOM 3150 C CA . SER B 1 66 ? 13.555 8.188 2.391 1 97.19 66 SER B CA 1
ATOM 3151 C C . SER B 1 66 ? 13.625 9.648 1.977 1 97.19 66 SER B C 1
ATOM 3153 O O . SER B 1 66 ? 13.234 10.539 2.74 1 97.19 66 SER B O 1
ATOM 3155 N N . ILE B 1 67 ? 14.086 9.875 0.798 1 98.12 67 ILE B N 1
ATOM 3156 C CA . ILE B 1 67 ? 14.219 11.242 0.311 1 98.12 67 ILE B CA 1
ATOM 3157 C C . ILE B 1 67 ? 12.844 11.875 0.18 1 98.12 67 ILE B C 1
ATOM 3159 O O . ILE B 1 67 ? 12.625 13.008 0.622 1 98.12 67 ILE B O 1
ATOM 3163 N N . VAL B 1 68 ? 11.922 11.133 -0.397 1 98.19 68 VAL B N 1
ATOM 3164 C CA . VAL B 1 68 ? 10.562 11.648 -0.567 1 98.19 68 VAL B CA 1
ATOM 3165 C C . VAL B 1 68 ? 9.914 11.844 0.799 1 98.19 68 VAL B C 1
ATOM 3167 O O . VAL B 1 68 ? 9.219 12.836 1.027 1 98.19 68 VAL B O 1
ATOM 3170 N N . MET B 1 69 ? 10.148 10.945 1.688 1 96.81 69 MET B N 1
ATOM 3171 C CA . MET B 1 69 ? 9.562 11.023 3.023 1 96.81 69 MET B CA 1
ATOM 3172 C C . MET B 1 69 ? 10.133 12.203 3.803 1 96.81 69 MET B C 1
ATOM 3174 O O . MET B 1 69 ? 9.398 12.898 4.508 1 96.81 69 MET B O 1
ATOM 3178 N N . ILE B 1 70 ? 11.383 12.445 3.701 1 96.19 70 ILE B N 1
ATOM 3179 C CA . ILE B 1 70 ? 12.008 13.594 4.352 1 96.19 70 ILE B CA 1
ATOM 3180 C C . ILE B 1 70 ? 11.367 14.883 3.854 1 96.19 70 ILE B C 1
ATOM 3182 O O . ILE B 1 70 ? 11.188 15.836 4.621 1 96.19 70 ILE B O 1
ATOM 3186 N N . GLY B 1 71 ? 10.992 14.883 2.596 1 96.88 71 GLY B N 1
ATOM 3187 C CA . GLY B 1 71 ? 10.336 16.031 2.004 1 96.88 71 GLY B CA 1
ATOM 3188 C C . GLY B 1 71 ? 8.867 16.141 2.373 1 96.88 71 GLY B C 1
ATOM 3189 O O . GLY B 1 71 ? 8.188 17.094 1.997 1 96.88 71 GLY B O 1
ATOM 3190 N N . GLY B 1 72 ? 8.383 15.156 3.061 1 95.12 72 GLY B N 1
ATOM 3191 C CA . GLY B 1 72 ? 7 15.195 3.516 1 95.12 72 GLY B CA 1
ATOM 3192 C C . GLY B 1 72 ? 6.047 14.453 2.596 1 95.12 72 GLY B C 1
ATOM 3193 O O . GLY B 1 72 ? 4.832 14.664 2.648 1 95.12 72 GLY B O 1
ATOM 3194 N N . GLY B 1 73 ? 6.578 13.641 1.735 1 95.69 73 GLY B N 1
ATOM 3195 C CA . GLY B 1 73 ? 5.754 12.891 0.797 1 95.69 73 GLY B CA 1
ATOM 3196 C C . GLY B 1 73 ? 5.93 11.391 0.917 1 95.69 73 GLY B C 1
ATOM 3197 O O . GLY B 1 73 ? 6.48 10.898 1.905 1 95.69 73 GLY B O 1
ATOM 3198 N N . ILE B 1 74 ? 5.352 10.633 0.076 1 95.88 74 ILE B N 1
ATOM 3199 C CA . ILE B 1 74 ? 5.445 9.188 -0.023 1 95.88 74 ILE B CA 1
ATOM 3200 C C . ILE B 1 74 ? 5.285 8.758 -1.48 1 95.88 74 ILE B C 1
ATOM 3202 O O . ILE B 1 74 ? 4.656 9.453 -2.275 1 95.88 74 ILE B O 1
ATOM 3206 N N . ASP B 1 75 ? 5.922 7.785 -1.847 1 97.88 75 ASP B N 1
ATOM 3207 C CA . ASP B 1 75 ? 5.801 7.254 -3.201 1 97.88 75 ASP B CA 1
ATOM 3208 C C . ASP B 1 75 ? 5.426 5.773 -3.18 1 97.88 75 ASP B C 1
ATOM 3210 O O . ASP B 1 75 ? 6.301 4.91 -3.068 1 97.88 75 ASP B O 1
ATOM 3214 N N . ILE B 1 76 ? 4.191 5.477 -3.418 1 96.31 76 ILE B N 1
ATOM 3215 C CA . ILE B 1 76 ? 3.67 4.117 -3.32 1 96.31 76 ILE B CA 1
ATOM 3216 C C . ILE B 1 76 ? 3.898 3.383 -4.641 1 96.31 76 ILE B C 1
ATOM 3218 O O . ILE B 1 76 ? 3.818 2.152 -4.695 1 96.31 76 ILE B O 1
ATOM 3222 N N . SER B 1 77 ? 4.301 4.012 -5.629 1 97.81 77 SER B N 1
ATOM 3223 C CA . SER B 1 77 ? 4.359 3.422 -6.965 1 97.81 77 SER B CA 1
ATOM 3224 C C . SER B 1 77 ? 5.695 2.729 -7.203 1 97.81 77 SER B C 1
ATOM 3226 O O . SER B 1 77 ? 5.852 1.984 -8.172 1 97.81 77 SER B O 1
ATOM 3228 N N . VAL B 1 78 ? 6.645 2.924 -6.312 1 98 78 VAL B N 1
ATOM 3229 C CA . VAL B 1 78 ? 8.031 2.559 -6.586 1 98 78 VAL B CA 1
ATOM 3230 C C . VAL B 1 78 ? 8.125 1.06 -6.859 1 98 78 VAL B C 1
ATOM 3232 O O . VAL B 1 78 ? 8.898 0.627 -7.719 1 98 78 VAL B O 1
ATOM 3235 N N . GLY B 1 79 ? 7.402 0.26 -6.141 1 96.88 79 GLY B N 1
ATOM 3236 C CA . GLY B 1 79 ? 7.426 -1.173 -6.391 1 96.88 79 GLY B CA 1
ATOM 3237 C C . GLY B 1 79 ? 6.926 -1.544 -7.773 1 96.88 79 GLY B C 1
ATOM 3238 O O . GLY B 1 79 ? 7.582 -2.297 -8.5 1 96.88 79 GLY B O 1
ATOM 3239 N N . ALA B 1 80 ? 5.785 -1.045 -8.117 1 96.56 80 ALA B N 1
ATOM 3240 C CA . ALA B 1 80 ? 5.18 -1.324 -9.422 1 96.56 80 ALA B CA 1
ATOM 3241 C C . ALA B 1 80 ? 6.062 -0.816 -10.555 1 96.56 80 ALA B C 1
ATOM 3243 O O . ALA B 1 80 ? 6.188 -1.47 -11.594 1 96.56 80 ALA B O 1
ATOM 3244 N N . VAL B 1 81 ? 6.676 0.347 -10.375 1 97.81 81 VAL B N 1
ATOM 3245 C CA . VAL B 1 81 ? 7.559 0.916 -11.391 1 97.81 81 VAL B CA 1
ATOM 3246 C C . VAL B 1 81 ? 8.781 0.02 -11.578 1 97.81 81 VAL B C 1
ATOM 3248 O O . VAL B 1 81 ? 9.211 -0.231 -12.703 1 97.81 81 VAL B O 1
ATOM 3251 N N . THR B 1 82 ? 9.312 -0.44 -10.469 1 97.88 82 THR B N 1
ATOM 3252 C CA . THR B 1 82 ? 10.43 -1.375 -10.523 1 97.88 82 THR B CA 1
ATOM 3253 C C . THR B 1 82 ? 10.039 -2.631 -11.305 1 97.88 82 THR B C 1
ATOM 3255 O O . THR B 1 82 ? 10.805 -3.1 -12.148 1 97.88 82 THR B O 1
ATOM 3258 N N . GLY B 1 83 ? 8.875 -3.152 -10.969 1 96.25 83 GLY B N 1
ATOM 3259 C CA . GLY B 1 83 ? 8.391 -4.301 -11.719 1 96.25 83 GLY B CA 1
ATOM 3260 C C . GLY B 1 83 ? 8.242 -4.031 -13.203 1 96.25 83 GLY B C 1
ATOM 3261 O O . GLY B 1 83 ? 8.617 -4.863 -14.031 1 96.25 83 GLY B O 1
ATOM 3262 N N . LEU B 1 84 ? 7.723 -2.914 -13.531 1 95.88 84 LEU B N 1
ATOM 3263 C CA . LEU B 1 84 ? 7.555 -2.508 -14.922 1 95.88 84 LEU B CA 1
ATOM 3264 C C . LEU B 1 84 ? 8.898 -2.439 -15.641 1 95.88 84 LEU B C 1
ATOM 3266 O O . LEU B 1 84 ? 9.023 -2.891 -16.781 1 95.88 84 LEU B O 1
ATOM 3270 N N . VAL B 1 85 ? 9.875 -1.878 -14.977 1 97.62 85 VAL B N 1
ATOM 3271 C CA . VAL B 1 85 ? 11.211 -1.758 -15.539 1 97.62 85 VAL B CA 1
ATOM 3272 C C . VAL B 1 85 ? 11.789 -3.146 -15.812 1 97.62 85 VAL B C 1
ATOM 3274 O O . VAL B 1 85 ? 12.359 -3.393 -16.875 1 97.62 85 VAL B O 1
ATOM 3277 N N . THR B 1 86 ? 11.641 -4.09 -14.852 1 95.81 86 THR B N 1
ATOM 3278 C CA . THR B 1 86 ? 12.172 -5.438 -15.039 1 95.81 86 THR B CA 1
ATOM 3279 C C . THR B 1 86 ? 11.547 -6.09 -16.266 1 95.81 86 THR B C 1
ATOM 3281 O O . THR B 1 86 ? 12.266 -6.637 -17.109 1 95.81 86 THR B O 1
ATOM 3284 N N . MET B 1 87 ? 10.266 -6.004 -16.375 1 93.5 87 MET B N 1
ATOM 3285 C CA . MET B 1 87 ? 9.562 -6.621 -17.5 1 93.5 87 MET B CA 1
ATOM 3286 C C . MET B 1 87 ? 9.906 -5.918 -18.812 1 93.5 87 MET B C 1
ATOM 3288 O O . MET B 1 87 ? 10.195 -6.574 -19.812 1 93.5 87 MET B O 1
ATOM 3292 N N . GLY B 1 88 ? 9.875 -4.609 -18.844 1 93.88 88 GLY B N 1
ATOM 3293 C CA . GLY B 1 88 ? 10.211 -3.852 -20.031 1 93.88 88 GLY B CA 1
ATOM 3294 C C . GLY B 1 88 ? 11.602 -4.148 -20.547 1 93.88 88 GLY B C 1
ATOM 3295 O O . GLY B 1 88 ? 11.797 -4.344 -21.75 1 93.88 88 GLY B O 1
ATOM 3296 N N . CYS B 1 89 ? 12.531 -4.18 -19.688 1 94.88 89 CYS B N 1
ATOM 3297 C CA . CYS B 1 89 ? 13.906 -4.477 -20.078 1 94.88 89 CYS B CA 1
ATOM 3298 C C . CYS B 1 89 ? 14.039 -5.914 -20.547 1 94.88 89 CYS B C 1
ATOM 3300 O O . CYS B 1 89 ? 14.766 -6.188 -21.516 1 94.88 89 CYS B O 1
ATOM 3302 N N . ALA B 1 90 ? 13.398 -6.84 -19.859 1 92.88 90 ALA B N 1
ATOM 3303 C CA . ALA B 1 90 ? 13.453 -8.242 -20.25 1 92.88 90 ALA B CA 1
ATOM 3304 C C . ALA B 1 90 ? 12.93 -8.422 -21.672 1 92.88 90 ALA B C 1
ATOM 3306 O O . ALA B 1 90 ? 13.539 -9.125 -22.484 1 92.88 90 ALA B O 1
ATOM 3307 N N . VAL B 1 91 ? 11.828 -7.785 -21.953 1 90.69 91 VAL B N 1
ATOM 3308 C CA . VAL B 1 91 ? 11.219 -7.891 -23.281 1 90.69 91 VAL B CA 1
ATOM 3309 C C . VAL B 1 91 ? 12.148 -7.277 -24.328 1 90.69 91 VAL B C 1
ATOM 3311 O O . VAL B 1 91 ? 12.352 -7.852 -25.391 1 90.69 91 VAL B O 1
ATOM 3314 N N . LEU B 1 92 ? 12.68 -6.113 -24 1 92.06 92 LEU B N 1
ATOM 3315 C CA . LEU B 1 92 ? 13.586 -5.438 -24.922 1 92.06 92 LEU B CA 1
ATOM 3316 C C . LEU B 1 92 ? 14.812 -6.293 -25.203 1 92.06 92 LEU B C 1
ATOM 3318 O O . LEU B 1 92 ? 15.234 -6.426 -26.359 1 92.06 92 LEU B O 1
ATOM 3322 N N . LEU B 1 93 ? 15.375 -6.906 -24.266 1 91.56 93 LEU B N 1
ATOM 3323 C CA . LEU B 1 93 ? 16.594 -7.691 -24.406 1 91.56 93 LEU B CA 1
ATOM 3324 C C . LEU B 1 93 ? 16.312 -9 -25.125 1 91.56 93 LEU B C 1
ATOM 3326 O O . LEU B 1 93 ? 17.156 -9.484 -25.891 1 91.56 93 LEU B O 1
ATOM 3330 N N . GLU B 1 94 ? 15.195 -9.547 -24.891 1 89.44 94 GLU B N 1
ATOM 3331 C CA . GLU B 1 94 ? 14.852 -10.82 -25.516 1 89.44 94 GLU B CA 1
ATOM 3332 C C . GLU B 1 94 ? 14.375 -10.617 -26.953 1 89.44 94 GLU B C 1
ATOM 3334 O O . GLU B 1 94 ? 14.414 -11.547 -27.766 1 89.44 94 GLU B O 1
ATOM 3339 N N . SER B 1 95 ? 13.797 -9.469 -27.25 1 85.31 95 SER B N 1
ATOM 3340 C CA . SER B 1 95 ? 13.391 -9.195 -28.609 1 85.31 95 SER B CA 1
ATOM 3341 C C . SER B 1 95 ? 14.594 -9.094 -29.547 1 85.31 95 SER B C 1
ATOM 3343 O O . SER B 1 95 ? 14.445 -9.062 -30.766 1 85.31 95 SER B O 1
ATOM 3345 N N . LYS B 1 96 ? 15.828 -9.188 -29.141 1 76.88 96 LYS B N 1
ATOM 3346 C CA . LYS B 1 96 ? 17.078 -9.172 -29.875 1 76.88 96 LYS B CA 1
ATOM 3347 C C . LYS B 1 96 ? 17.312 -7.82 -30.562 1 76.88 96 LYS B C 1
ATOM 3349 O O . LYS B 1 96 ? 18.156 -7.699 -31.438 1 76.88 96 LYS B O 1
ATOM 3354 N N . THR B 1 97 ? 16.5 -6.902 -30.266 1 82.19 97 THR B N 1
ATOM 3355 C CA . THR B 1 97 ? 16.703 -5.57 -30.812 1 82.19 97 THR B CA 1
ATOM 3356 C C . THR B 1 97 ? 17.391 -4.66 -29.797 1 82.19 97 THR B C 1
ATOM 3358 O O . THR B 1 97 ? 17.906 -3.607 -30.156 1 82.19 97 THR B O 1
ATOM 3361 N N . GLY B 1 98 ? 17.391 -5.125 -28.641 1 83.25 98 GLY B N 1
ATOM 3362 C CA . GLY B 1 98 ? 17.922 -4.23 -27.609 1 83.25 98 GLY B CA 1
ATOM 3363 C C . GLY B 1 98 ? 19.281 -4.656 -27.094 1 83.25 98 GLY B C 1
ATOM 3364 O O . GLY B 1 98 ? 19.703 -5.793 -27.312 1 83.25 98 GLY B O 1
ATOM 3365 N N . THR B 1 99 ? 20.109 -3.688 -26.766 1 91 99 THR B N 1
ATOM 3366 C CA . THR B 1 99 ? 21.391 -3.91 -26.094 1 91 99 THR B CA 1
ATOM 3367 C C . THR B 1 99 ? 21.266 -3.621 -24.609 1 91 99 THR B C 1
ATOM 3369 O O . THR B 1 99 ? 20.219 -3.168 -24.141 1 91 99 THR B O 1
ATOM 3372 N N . VAL B 1 100 ? 22.281 -4.039 -23.875 1 91.5 100 VAL B N 1
ATOM 3373 C CA . VAL B 1 100 ? 22.297 -3.773 -22.438 1 91.5 100 VAL B CA 1
ATOM 3374 C C . VAL B 1 100 ? 22.203 -2.27 -22.203 1 91.5 100 VAL B C 1
ATOM 3376 O O . VAL B 1 100 ? 21.5 -1.826 -21.297 1 91.5 100 VAL B O 1
ATOM 3379 N N . GLY B 1 101 ? 22.859 -1.488 -23.016 1 93.81 101 GLY B N 1
ATOM 3380 C CA . GLY B 1 101 ? 22.797 -0.039 -22.922 1 93.81 101 GLY B CA 1
ATOM 3381 C C . GLY B 1 101 ? 21.406 0.515 -23.141 1 93.81 101 GLY B C 1
ATOM 3382 O O . GLY B 1 101 ? 20.953 1.399 -22.406 1 93.81 101 GLY B O 1
ATOM 3383 N N . SER B 1 102 ? 20.766 -0.009 -24.188 1 94.75 102 SER B N 1
ATOM 3384 C CA . SER B 1 102 ? 19.406 0.445 -24.453 1 94.75 102 SER B CA 1
ATOM 3385 C C . SER B 1 102 ? 18.453 0.053 -23.328 1 94.75 102 SER B C 1
ATOM 3387 O O . SER B 1 102 ? 17.516 0.779 -23.016 1 94.75 102 SER B O 1
ATOM 3389 N N . ALA B 1 103 ? 18.688 -1.112 -22.719 1 94.94 103 ALA B N 1
ATOM 3390 C CA . ALA B 1 103 ? 17.875 -1.542 -21.594 1 94.94 103 ALA B CA 1
ATOM 3391 C C . ALA B 1 103 ? 18.062 -0.622 -20.391 1 94.94 103 ALA B C 1
ATOM 3393 O O . ALA B 1 103 ? 17.109 -0.287 -19.688 1 94.94 103 ALA B O 1
ATOM 3394 N N . MET B 1 104 ? 19.312 -0.257 -20.172 1 96.19 104 MET B N 1
ATOM 3395 C CA . MET B 1 104 ? 19.609 0.678 -19.094 1 96.19 104 MET B CA 1
ATOM 3396 C C . MET B 1 104 ? 18.922 2.02 -19.328 1 96.19 104 MET B C 1
ATOM 3398 O O . MET B 1 104 ? 18.359 2.607 -18.406 1 96.19 104 MET B O 1
ATOM 3402 N N . LEU B 1 105 ? 18.938 2.506 -20.531 1 97.44 105 LEU B N 1
ATOM 3403 C CA . LEU B 1 105 ? 18.297 3.766 -20.891 1 97.44 105 LEU B CA 1
ATOM 3404 C C . LEU B 1 105 ? 16.781 3.664 -20.719 1 97.44 105 LEU B C 1
ATOM 3406 O O . LEU B 1 105 ? 16.125 4.621 -20.297 1 97.44 105 LEU B O 1
ATOM 3410 N N . LEU B 1 106 ? 16.281 2.512 -21.109 1 97 106 LEU B N 1
ATOM 3411 C CA . LEU B 1 106 ? 14.844 2.293 -20.938 1 97 106 LEU B CA 1
ATOM 3412 C C . LEU B 1 106 ? 14.461 2.318 -19.469 1 97 106 LEU B C 1
ATOM 3414 O O . LEU B 1 106 ? 13.438 2.895 -19.094 1 97 106 LEU B O 1
ATOM 3418 N N . ALA B 1 107 ? 15.258 1.633 -18.688 1 98.06 107 ALA B N 1
ATOM 3419 C CA . ALA B 1 107 ? 15.023 1.608 -17.25 1 98.06 107 ALA B CA 1
ATOM 3420 C C . ALA B 1 107 ? 14.977 3.023 -16.688 1 98.06 107 ALA B C 1
ATOM 3422 O O . ALA B 1 107 ? 14.047 3.369 -15.945 1 98.06 107 ALA B O 1
ATOM 3423 N N . LEU B 1 108 ? 15.945 3.822 -17.062 1 98.44 108 LEU B N 1
ATOM 3424 C CA . LEU B 1 108 ? 16.016 5.199 -16.578 1 98.44 108 LEU B CA 1
ATOM 3425 C C . LEU B 1 108 ? 14.852 6.02 -17.125 1 98.44 108 LEU B C 1
ATOM 3427 O O . LEU B 1 108 ? 14.281 6.852 -16.406 1 98.44 108 LEU B O 1
ATOM 3431 N N . ALA B 1 109 ? 14.477 5.797 -18.328 1 98.5 109 ALA B N 1
ATOM 3432 C CA . ALA B 1 109 ? 13.391 6.535 -18.969 1 98.5 109 ALA B CA 1
ATOM 3433 C C . ALA B 1 109 ? 12.055 6.258 -18.266 1 98.5 109 ALA B C 1
ATOM 3435 O O . ALA B 1 109 ? 11.281 7.184 -18 1 98.5 109 ALA B O 1
ATOM 3436 N N . ILE B 1 110 ? 11.805 4.992 -17.984 1 98.12 110 ILE B N 1
ATOM 3437 C CA . ILE B 1 110 ? 10.57 4.625 -17.312 1 98.12 110 ILE B CA 1
ATOM 3438 C C . ILE B 1 110 ? 10.531 5.258 -15.922 1 98.12 110 ILE B C 1
ATOM 3440 O O . ILE B 1 110 ? 9.547 5.891 -15.547 1 98.12 110 ILE B O 1
ATOM 3444 N N . GLY B 1 111 ? 11.633 5.055 -15.148 1 98.62 111 GLY B N 1
ATOM 3445 C CA . GLY B 1 111 ? 11.711 5.637 -13.82 1 98.62 111 GLY B CA 1
ATOM 3446 C C . GLY B 1 111 ? 11.547 7.145 -13.812 1 98.62 111 GLY B C 1
ATOM 3447 O O . GLY B 1 111 ? 10.75 7.688 -13.055 1 98.62 111 GLY B O 1
ATOM 3448 N N . LEU B 1 112 ? 12.258 7.797 -14.695 1 98.5 112 LEU B N 1
ATOM 3449 C CA . LEU B 1 112 ? 12.195 9.25 -14.797 1 98.5 112 LEU B CA 1
ATOM 3450 C C . LEU B 1 112 ? 10.82 9.703 -15.281 1 98.5 112 LEU B C 1
ATOM 3452 O O . LEU B 1 112 ? 10.328 10.75 -14.875 1 98.5 112 LEU B O 1
ATOM 3456 N N . GLY B 1 113 ? 10.258 8.969 -16.203 1 98.5 113 GLY B N 1
ATOM 3457 C CA . GLY B 1 113 ? 8.922 9.297 -16.672 1 98.5 113 GLY B CA 1
ATOM 3458 C C . GLY B 1 113 ? 7.891 9.336 -15.562 1 98.5 113 GLY B C 1
ATOM 3459 O O . GLY B 1 113 ? 7.121 10.297 -15.453 1 98.5 113 GLY B O 1
ATOM 3460 N N . PHE B 1 114 ? 7.848 8.328 -14.773 1 98.25 114 PHE B N 1
ATOM 3461 C CA . PHE B 1 114 ? 6.914 8.289 -13.656 1 98.25 114 PHE B CA 1
ATOM 3462 C C . PHE B 1 114 ? 7.238 9.367 -12.633 1 98.25 114 PHE B C 1
ATOM 3464 O O . PHE B 1 114 ? 6.34 9.992 -12.07 1 98.25 114 PHE B O 1
ATOM 3471 N N . GLY B 1 115 ? 8.57 9.523 -12.367 1 98.44 115 GLY B N 1
ATOM 3472 C CA . GLY B 1 115 ? 8.953 10.594 -11.461 1 98.44 115 GLY B CA 1
ATOM 3473 C C . GLY B 1 115 ? 8.516 11.969 -11.93 1 98.44 115 GLY B C 1
ATOM 3474 O O . GLY B 1 115 ? 8.062 12.789 -11.133 1 98.44 115 GLY B O 1
ATOM 3475 N N . LEU B 1 116 ? 8.648 12.195 -13.188 1 98.31 116 LEU B N 1
ATOM 3476 C CA . LEU B 1 116 ? 8.258 13.461 -13.789 1 98.31 116 LEU B CA 1
ATOM 3477 C C . LEU B 1 116 ? 6.746 13.656 -13.711 1 98.31 116 LEU B C 1
ATOM 3479 O O . LEU B 1 116 ? 6.273 14.727 -13.312 1 98.31 116 LEU B O 1
ATOM 3483 N N . LEU B 1 117 ? 6.055 12.68 -14.078 1 96.81 117 LEU B N 1
ATOM 3484 C CA . LEU B 1 117 ? 4.598 12.75 -14.109 1 96.81 117 LEU B CA 1
ATOM 3485 C C . LEU B 1 117 ? 4.035 12.953 -12.711 1 96.81 117 LEU B C 1
ATOM 3487 O O . LEU B 1 117 ? 3.271 13.891 -12.469 1 96.81 117 LEU B O 1
ATOM 3491 N N . GLN B 1 118 ? 4.43 12.117 -11.82 1 97.31 118 GLN B N 1
ATOM 3492 C CA . GLN B 1 118 ? 3.895 12.172 -10.461 1 97.31 118 GLN B CA 1
ATOM 3493 C C . GLN B 1 118 ? 4.414 13.391 -9.711 1 97.31 118 GLN B C 1
ATOM 3495 O O . GLN B 1 118 ? 3.66 14.055 -9 1 97.31 118 GLN B O 1
ATOM 3500 N N . GLY B 1 119 ? 5.719 13.656 -9.945 1 97.94 119 GLY B N 1
ATOM 3501 C CA . GLY B 1 119 ? 6.285 14.828 -9.305 1 97.94 119 GLY B CA 1
ATOM 3502 C C . GLY B 1 119 ? 5.621 16.125 -9.734 1 97.94 119 GLY B C 1
ATOM 3503 O O . GLY B 1 119 ? 5.375 17 -8.906 1 97.94 119 GLY B O 1
ATOM 3504 N N . PHE B 1 120 ? 5.297 16.203 -10.945 1 97.19 120 PHE B N 1
ATOM 3505 C CA . PHE B 1 120 ? 4.668 17.406 -11.461 1 97.19 120 PHE B CA 1
ATOM 3506 C C . PHE B 1 120 ? 3.271 17.594 -10.875 1 97.19 120 PHE B C 1
ATOM 3508 O O . PHE B 1 120 ? 2.93 18.672 -10.391 1 97.19 120 PHE B O 1
ATOM 3515 N N . ILE B 1 121 ? 2.496 16.594 -10.867 1 95.31 121 ILE B N 1
ATOM 3516 C CA . ILE B 1 121 ? 1.116 16.672 -10.406 1 95.31 121 ILE B CA 1
ATOM 3517 C C . ILE B 1 121 ? 1.094 16.953 -8.906 1 95.31 121 ILE B C 1
ATOM 3519 O O . ILE B 1 121 ? 0.32 17.797 -8.438 1 95.31 121 ILE B O 1
ATOM 3523 N N . ILE B 1 122 ? 1.986 16.312 -8.164 1 96.19 122 ILE B N 1
ATOM 3524 C CA . ILE B 1 122 ? 2.025 16.469 -6.715 1 96.19 122 ILE B CA 1
ATOM 3525 C C . ILE B 1 122 ? 2.5 17.875 -6.359 1 96.19 122 ILE B C 1
ATOM 3527 O O . ILE B 1 122 ? 1.898 18.547 -5.516 1 96.19 122 ILE B O 1
ATOM 3531 N N . ALA B 1 123 ? 3.549 18.328 -7.031 1 96.38 123 ALA B N 1
ATOM 3532 C CA . ALA B 1 123 ? 4.191 19.578 -6.656 1 96.38 123 ALA B CA 1
ATOM 3533 C C . ALA B 1 123 ? 3.4 20.781 -7.176 1 96.38 123 ALA B C 1
ATOM 3535 O O . ALA B 1 123 ? 3.186 21.75 -6.449 1 96.38 123 ALA B O 1
ATOM 3536 N N . TYR B 1 124 ? 2.885 20.703 -8.32 1 93.31 124 TYR B N 1
ATOM 3537 C CA . TYR B 1 124 ? 2.344 21.906 -8.945 1 93.31 124 TYR B CA 1
ATOM 3538 C C . TYR B 1 124 ? 0.821 21.922 -8.875 1 93.31 124 TYR B C 1
ATOM 3540 O O . TYR B 1 124 ? 0.205 22.984 -8.844 1 93.31 124 TYR B O 1
ATOM 3548 N N . LEU B 1 125 ? 0.235 20.766 -8.812 1 89.75 125 LEU B N 1
ATOM 3549 C CA . LEU B 1 125 ? -1.216 20.734 -8.664 1 89.75 125 LEU B CA 1
ATOM 3550 C C . LEU B 1 125 ? -1.61 20.547 -7.199 1 89.75 125 LEU B C 1
ATOM 3552 O O . LEU B 1 125 ? -2.793 20.609 -6.859 1 89.75 125 LEU B O 1
ATOM 3556 N N . GLU B 1 126 ? -0.586 20.203 -6.414 1 91.06 126 GLU B N 1
ATOM 3557 C CA . GLU B 1 126 ? -0.737 20.156 -4.965 1 91.06 126 GLU B CA 1
ATOM 3558 C C . GLU B 1 126 ? -1.754 19.094 -4.559 1 91.06 126 GLU B C 1
ATOM 3560 O O . GLU B 1 126 ? -2.611 19.328 -3.707 1 91.06 126 GLU B O 1
ATOM 3565 N N . ILE B 1 127 ? -1.765 18.031 -5.324 1 89.88 127 ILE B N 1
ATOM 3566 C CA . ILE B 1 127 ? -2.582 16.875 -4.953 1 89.88 127 ILE B CA 1
ATOM 3567 C C . ILE B 1 127 ? -1.809 15.984 -3.984 1 89.88 127 ILE B C 1
ATOM 3569 O O . ILE B 1 127 ? -0.58 15.898 -4.055 1 89.88 127 ILE B O 1
ATOM 3573 N N . GLN B 1 128 ? -2.473 15.336 -3.076 1 90.31 128 GLN B N 1
ATOM 3574 C CA . GLN B 1 128 ? -1.859 14.508 -2.047 1 90.31 128 GLN B CA 1
ATOM 3575 C C . GLN B 1 128 ? -0.982 13.422 -2.666 1 90.31 128 GLN B C 1
ATOM 3577 O O . GLN B 1 128 ? -1.425 12.688 -3.551 1 90.31 128 GLN B O 1
ATOM 3582 N N . PRO B 1 129 ? 0.265 13.336 -2.232 1 95.06 129 PRO B N 1
ATOM 3583 C CA . PRO B 1 129 ? 1.226 12.398 -2.811 1 95.06 129 PRO B CA 1
ATOM 3584 C C . PRO B 1 129 ? 0.724 10.953 -2.791 1 95.06 129 PRO B C 1
ATOM 3586 O O . PRO B 1 129 ? 0.91 10.219 -3.764 1 95.06 129 PRO B O 1
ATOM 3589 N N . PHE B 1 130 ? 0.12 10.625 -1.697 1 93.25 130 PHE B N 1
ATOM 3590 C CA . PHE B 1 130 ? -0.343 9.25 -1.555 1 93.25 130 PHE B CA 1
ATOM 3591 C C . PHE B 1 130 ? -1.298 8.875 -2.684 1 93.25 130 PHE B C 1
ATOM 3593 O O . PHE B 1 130 ? -1.172 7.809 -3.283 1 93.25 130 PHE B O 1
ATOM 3600 N N . ILE B 1 131 ? -2.199 9.664 -3.043 1 91.81 131 ILE B N 1
ATOM 3601 C CA . ILE B 1 131 ? -3.24 9.414 -4.035 1 91.81 131 ILE B CA 1
ATOM 3602 C C . ILE B 1 131 ? -2.613 9.297 -5.422 1 91.81 131 ILE B C 1
ATOM 3604 O O . ILE B 1 131 ? -2.9 8.352 -6.16 1 91.81 131 ILE B O 1
ATOM 3608 N N . ILE B 1 132 ? -1.745 10.227 -5.754 1 94.31 132 ILE B N 1
ATOM 3609 C CA . ILE B 1 132 ? -1.152 10.289 -7.086 1 94.31 132 ILE B CA 1
ATOM 3610 C C . ILE B 1 132 ? -0.248 9.078 -7.301 1 94.31 132 ILE B C 1
ATOM 3612 O O . ILE B 1 132 ? -0.262 8.469 -8.375 1 94.31 132 ILE B O 1
ATOM 3616 N N . THR B 1 133 ? 0.491 8.734 -6.289 1 97 133 THR B N 1
ATOM 3617 C CA . THR B 1 133 ? 1.426 7.629 -6.465 1 97 133 THR B CA 1
ATOM 3618 C C . THR B 1 133 ? 0.696 6.293 -6.402 1 97 133 THR B C 1
ATOM 3620 O O . THR B 1 133 ? 1.146 5.305 -6.992 1 97 133 THR B O 1
ATOM 3623 N N . LEU B 1 134 ? -0.412 6.258 -5.66 1 93.81 134 LEU B N 1
ATOM 3624 C CA . LEU B 1 134 ? -1.28 5.09 -5.738 1 93.81 134 LEU B CA 1
ATOM 3625 C C . LEU B 1 134 ? -1.804 4.895 -7.156 1 93.81 134 LEU B C 1
ATOM 3627 O O . LEU B 1 134 ? -1.761 3.785 -7.695 1 93.81 134 LEU B O 1
ATOM 3631 N N . ALA B 1 135 ? -2.307 5.984 -7.711 1 93.12 135 ALA B N 1
ATOM 3632 C CA . ALA B 1 135 ? -2.738 5.938 -9.109 1 93.12 135 ALA B CA 1
ATOM 3633 C C . ALA B 1 135 ? -1.602 5.488 -10.016 1 93.12 135 ALA B C 1
ATOM 3635 O O . ALA B 1 135 ? -1.814 4.703 -10.945 1 93.12 135 ALA B O 1
ATOM 3636 N N . GLY B 1 136 ? -0.413 6.004 -9.766 1 95.62 136 GLY B N 1
ATOM 3637 C CA . GLY B 1 136 ? 0.763 5.609 -10.523 1 95.62 136 GLY B CA 1
ATOM 3638 C C . GLY B 1 136 ? 1.072 4.125 -10.414 1 95.62 136 GLY B C 1
ATOM 3639 O O . GLY B 1 136 ? 1.52 3.508 -11.383 1 95.62 136 GLY B O 1
ATOM 3640 N N . MET B 1 137 ? 0.848 3.598 -9.203 1 95.38 137 MET B N 1
ATOM 3641 C CA . MET B 1 137 ? 1.036 2.164 -8.992 1 95.38 137 MET B CA 1
ATOM 3642 C C . MET B 1 137 ? 0.112 1.355 -9.898 1 95.38 137 MET B C 1
ATOM 3644 O O . MET B 1 137 ? 0.539 0.375 -10.508 1 95.38 137 MET B O 1
ATOM 3648 N N . PHE B 1 138 ? -1.136 1.765 -9.992 1 90.25 138 PHE B N 1
ATOM 3649 C CA . PHE B 1 138 ? -2.088 1.067 -10.844 1 90.25 138 PHE B CA 1
ATOM 3650 C C . PHE B 1 138 ? -1.687 1.187 -12.312 1 90.25 138 PHE B C 1
ATOM 3652 O O . PHE B 1 138 ? -1.795 0.222 -13.07 1 90.25 138 PHE B O 1
ATOM 3659 N N . LEU B 1 139 ? -1.254 2.365 -12.664 1 91.94 139 LEU B N 1
ATOM 3660 C CA . LEU B 1 139 ? -0.812 2.584 -14.039 1 91.94 139 LEU B CA 1
ATOM 3661 C C . LEU B 1 139 ? 0.385 1.698 -14.367 1 91.94 139 LEU B C 1
ATOM 3663 O O . LEU B 1 139 ? 0.4 1.032 -15.406 1 91.94 139 LEU B O 1
ATOM 3667 N N . ALA B 1 140 ? 1.358 1.724 -13.508 1 94.56 140 ALA B N 1
ATOM 3668 C CA . ALA B 1 140 ? 2.555 0.913 -13.727 1 94.56 140 ALA B CA 1
ATOM 3669 C C . ALA B 1 140 ? 2.205 -0.571 -13.805 1 94.56 140 ALA B C 1
ATOM 3671 O O . ALA B 1 140 ? 2.725 -1.295 -14.656 1 94.56 140 ALA B O 1
ATOM 3672 N N . ASN B 1 141 ? 1.365 -1.029 -12.914 1 90.12 141 ASN B N 1
ATOM 3673 C CA . ASN B 1 141 ? 0.945 -2.426 -12.938 1 90.12 141 ASN B CA 1
ATOM 3674 C C . ASN B 1 141 ? 0.19 -2.77 -14.211 1 90.12 141 ASN B C 1
ATOM 3676 O O . ASN B 1 141 ? 0.354 -3.859 -14.766 1 90.12 141 ASN B O 1
ATOM 3680 N N . GLY B 1 142 ? -0.686 -1.896 -14.633 1 85.06 142 GLY B N 1
ATOM 3681 C CA . GLY B 1 142 ? -1.377 -2.098 -15.898 1 85.06 142 GLY B CA 1
ATOM 3682 C C . GLY B 1 142 ? -0.435 -2.213 -17.078 1 85.06 142 GLY B C 1
ATOM 3683 O O . GLY B 1 142 ? -0.604 -3.092 -17.938 1 85.06 142 GLY B O 1
ATOM 3684 N N . LEU B 1 143 ? 0.552 -1.359 -17.125 1 88.19 143 LEU B N 1
ATOM 3685 C CA . LEU B 1 143 ? 1.545 -1.392 -18.188 1 88.19 143 LEU B CA 1
ATOM 3686 C C . LEU B 1 143 ? 2.369 -2.674 -18.125 1 88.19 143 LEU B C 1
ATOM 3688 O O . LEU B 1 143 ? 2.652 -3.285 -19.172 1 88.19 143 LEU B O 1
ATOM 3692 N N . LEU B 1 144 ? 2.717 -3.029 -16.906 1 87.81 144 LEU B N 1
ATOM 3693 C CA . LEU B 1 144 ? 3.518 -4.227 -16.672 1 87.81 144 LEU B CA 1
ATOM 3694 C C . LEU B 1 144 ? 2.805 -5.469 -17.188 1 87.81 144 LEU B C 1
ATOM 3696 O O . LEU B 1 144 ? 3.398 -6.27 -17.922 1 87.81 144 LEU B O 1
ATOM 3700 N N . THR B 1 145 ? 1.562 -5.629 -16.953 1 79.12 145 THR B N 1
ATOM 3701 C CA . THR B 1 145 ? 0.802 -6.824 -17.312 1 79.12 145 THR B CA 1
ATOM 3702 C C . THR B 1 145 ? 0.508 -6.844 -18.812 1 79.12 145 THR B C 1
ATOM 3704 O O . TH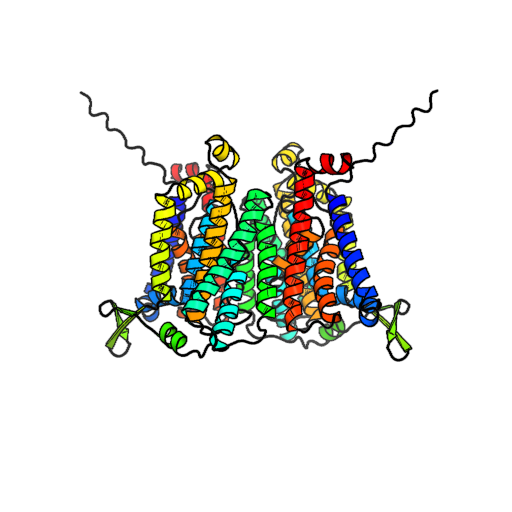R B 1 145 ? 0.332 -7.914 -19.391 1 79.12 145 THR B O 1
ATOM 3707 N N . THR B 1 146 ? 0.498 -5.695 -19.422 1 76.06 146 THR B N 1
ATOM 3708 C CA . THR B 1 146 ? 0.196 -5.594 -20.844 1 76.06 146 THR B CA 1
ATOM 3709 C C . THR B 1 146 ? 1.412 -5.977 -21.688 1 76.06 146 THR B C 1
ATOM 3711 O O . THR B 1 146 ? 1.271 -6.523 -22.781 1 76.06 146 THR B O 1
ATOM 3714 N N . ILE B 1 147 ? 2.557 -5.629 -21.141 1 73.25 147 ILE B N 1
ATOM 3715 C CA . ILE B 1 147 ? 3.764 -5.938 -21.906 1 73.25 147 ILE B CA 1
ATOM 3716 C C . ILE B 1 147 ? 3.918 -7.449 -22.047 1 73.25 147 ILE B C 1
ATOM 3718 O O . ILE B 1 147 ? 4.129 -7.961 -23.141 1 73.25 147 ILE B O 1
ATOM 3722 N N . HIS B 1 148 ? 3.793 -8.156 -20.922 1 71.56 148 HIS B N 1
ATOM 3723 C CA . HIS B 1 148 ? 3.9 -9.609 -20.969 1 71.56 148 HIS B CA 1
ATOM 3724 C C . HIS B 1 148 ? 3.309 -10.25 -19.719 1 71.56 148 HIS B C 1
ATOM 3726 O O . HIS B 1 148 ? 3.633 -9.844 -18.609 1 71.56 148 HIS B O 1
ATOM 3732 N N . LYS B 1 149 ? 2.537 -11.203 -19.922 1 68.75 149 LYS B N 1
ATOM 3733 C CA . LYS B 1 149 ? 1.85 -11.836 -18.797 1 68.75 149 LYS B CA 1
ATOM 3734 C C . LYS B 1 149 ? 2.693 -12.953 -18.188 1 68.75 149 LYS B C 1
ATOM 3736 O O . LYS B 1 149 ? 2.771 -13.086 -16.969 1 68.75 149 LYS B O 1
ATOM 3741 N N . ASP B 1 150 ? 3.416 -13.641 -19.094 1 75.25 150 ASP B N 1
ATOM 3742 C CA . ASP B 1 150 ? 4.215 -14.773 -18.641 1 75.25 150 ASP B CA 1
ATOM 3743 C C . ASP B 1 150 ? 5.637 -14.336 -18.297 1 75.25 150 ASP B C 1
ATOM 3745 O O . ASP B 1 150 ? 6.141 -13.352 -18.844 1 75.25 150 ASP B O 1
ATOM 3749 N N . PRO B 1 151 ? 6.223 -15.008 -17.406 1 81.94 151 PRO B N 1
ATOM 3750 C CA . PRO B 1 151 ? 7.621 -14.711 -17.078 1 81.94 151 PRO B CA 1
ATOM 3751 C C . PRO B 1 151 ? 8.547 -14.852 -18.297 1 81.94 151 PRO B C 1
ATOM 3753 O O . PRO B 1 151 ? 8.328 -15.719 -19.141 1 81.94 151 PRO B O 1
ATOM 3756 N N . ILE B 1 152 ? 9.539 -13.883 -18.406 1 85.12 152 ILE B N 1
ATOM 3757 C CA . ILE B 1 152 ? 10.516 -13.898 -19.5 1 85.12 152 ILE B CA 1
ATOM 3758 C C . ILE B 1 152 ? 11.922 -14.008 -18.922 1 85.12 152 ILE B C 1
ATOM 3760 O O . ILE B 1 152 ? 12.398 -13.086 -18.25 1 85.12 152 ILE B O 1
ATOM 3764 N N . ASN B 1 153 ? 12.539 -15.078 -19.188 1 85.94 153 ASN B N 1
ATOM 3765 C CA . ASN B 1 153 ? 13.945 -15.219 -18.812 1 85.94 153 ASN B CA 1
ATOM 3766 C C . ASN B 1 153 ? 14.859 -14.547 -19.844 1 85.94 153 ASN B C 1
ATOM 3768 O O . ASN B 1 153 ? 14.727 -14.789 -21.047 1 85.94 153 ASN B O 1
ATOM 3772 N N . VAL B 1 154 ? 15.656 -13.742 -19.406 1 86 154 VAL B N 1
ATOM 3773 C CA . VAL B 1 154 ? 16.547 -13.047 -20.312 1 86 154 VAL B CA 1
ATOM 3774 C C . VAL B 1 154 ? 17.734 -13.938 -20.672 1 86 154 VAL B C 1
ATOM 3776 O O . VAL B 1 154 ? 18.5 -14.336 -19.781 1 86 154 VAL B O 1
ATOM 3779 N N . THR B 1 155 ? 17.828 -14.258 -21.922 1 84.31 155 THR B N 1
ATOM 3780 C CA . THR B 1 155 ? 18.906 -15.133 -22.375 1 84.31 155 THR B CA 1
ATOM 3781 C C . THR B 1 155 ? 19.922 -14.367 -23.219 1 84.31 155 THR B C 1
ATOM 3783 O O . THR B 1 155 ? 20.859 -14.953 -23.75 1 84.31 155 THR B O 1
ATOM 3786 N N . TYR B 1 156 ? 19.688 -13.086 -23.375 1 84.5 156 TYR B N 1
ATOM 3787 C CA . TYR B 1 156 ? 20.609 -12.242 -24.125 1 84.5 156 TYR B CA 1
ATOM 3788 C C . TYR B 1 156 ? 22.016 -12.312 -23.562 1 84.5 156 TYR B C 1
ATOM 3790 O O . TYR B 1 156 ? 22.25 -11.906 -22.422 1 84.5 156 TYR B O 1
ATOM 3798 N N . GLU B 1 157 ? 22.984 -12.781 -24.312 1 83.62 157 GLU B N 1
ATOM 3799 C CA . GLU B 1 157 ? 24.312 -13.203 -23.859 1 83.62 157 GLU B CA 1
ATOM 3800 C C . GLU B 1 157 ? 25.031 -12.062 -23.141 1 83.62 157 GLU B C 1
ATOM 3802 O O . GLU B 1 157 ? 25.578 -12.258 -22.047 1 83.62 157 GLU B O 1
ATOM 3807 N N . PRO B 1 158 ? 25.062 -10.922 -23.828 1 81.69 158 PRO B N 1
ATOM 3808 C CA . PRO B 1 158 ? 25.781 -9.852 -23.141 1 81.69 158 PRO B CA 1
ATOM 3809 C C . PRO B 1 158 ? 25.172 -9.5 -21.781 1 81.69 158 PRO B C 1
ATOM 3811 O O . PRO B 1 158 ? 25.891 -9.133 -20.859 1 81.69 158 PRO B O 1
ATOM 3814 N N . PHE B 1 159 ? 23.938 -9.625 -21.609 1 85 159 PHE B N 1
ATOM 3815 C CA . PHE B 1 159 ? 23.266 -9.359 -20.328 1 85 159 PHE B CA 1
ATOM 3816 C C . PHE B 1 159 ? 23.594 -10.453 -19.312 1 85 159 PHE B C 1
ATOM 3818 O O . PHE B 1 159 ? 23.844 -10.164 -18.156 1 85 159 PHE B O 1
ATOM 3825 N N . VAL B 1 160 ? 23.578 -11.648 -19.781 1 82.5 160 VAL B N 1
ATOM 3826 C CA . VAL B 1 160 ? 23.875 -12.773 -18.906 1 82.5 160 VAL B CA 1
ATOM 3827 C C . VAL B 1 160 ? 25.312 -12.672 -18.391 1 82.5 160 VAL B C 1
ATOM 3829 O O . VAL B 1 160 ? 25.594 -12.945 -17.219 1 82.5 160 VAL B O 1
ATOM 3832 N N . ALA B 1 161 ? 26.172 -12.234 -19.266 1 81.44 161 ALA B N 1
ATOM 3833 C CA . ALA B 1 161 ? 27.562 -12.055 -18.891 1 81.44 161 ALA B CA 1
ATOM 3834 C C . ALA B 1 161 ? 27.703 -10.977 -17.812 1 81.44 161 ALA B C 1
ATOM 3836 O O . ALA B 1 161 ? 28.484 -11.125 -16.859 1 81.44 161 ALA B O 1
ATOM 3837 N N . LEU B 1 162 ? 26.969 -9.961 -18 1 79.25 162 LEU B N 1
ATOM 3838 C CA . LEU B 1 162 ? 26.984 -8.875 -17.031 1 79.25 162 LEU B CA 1
ATOM 3839 C C . LEU B 1 162 ? 26.375 -9.328 -15.703 1 79.25 162 LEU B C 1
ATOM 3841 O O . LEU B 1 162 ? 26.906 -9 -14.633 1 79.25 162 LEU B O 1
ATOM 3845 N N . ARG B 1 163 ? 25.328 -10.016 -15.75 1 76.06 163 ARG B N 1
ATOM 3846 C CA . ARG B 1 163 ? 24.625 -10.523 -14.578 1 76.06 163 ARG B CA 1
ATOM 3847 C C . ARG B 1 163 ? 25.531 -11.453 -13.766 1 76.06 163 ARG B C 1
ATOM 3849 O O . ARG B 1 163 ? 25.547 -11.383 -12.531 1 76.06 163 ARG B O 1
ATOM 3856 N N . ASP B 1 164 ? 26.25 -12.25 -14.406 1 72.62 164 ASP B N 1
ATOM 3857 C CA . ASP B 1 164 ? 27.031 -13.289 -13.758 1 72.62 164 ASP B CA 1
ATOM 3858 C C . ASP B 1 164 ? 28.438 -12.789 -13.414 1 72.62 164 ASP B C 1
ATOM 3860 O O . ASP B 1 164 ? 29.234 -13.523 -12.828 1 72.62 164 ASP B O 1
ATOM 3864 N N . TYR B 1 165 ? 28.625 -11.562 -13.828 1 70.56 165 TYR B N 1
ATOM 3865 C CA . TYR B 1 165 ? 29.938 -11 -13.523 1 70.56 165 TYR B CA 1
ATOM 3866 C C . TYR B 1 165 ? 30.094 -10.742 -12.031 1 70.56 165 TYR B C 1
ATOM 3868 O O . TYR B 1 165 ? 29.219 -10.141 -11.406 1 70.56 165 TYR B O 1
ATOM 3876 N N . ASN B 1 166 ? 30.984 -11.453 -11.312 1 66.94 166 ASN B N 1
ATOM 3877 C CA . ASN B 1 166 ? 31.312 -11.258 -9.898 1 66.94 166 ASN B CA 1
ATOM 3878 C C . ASN B 1 166 ? 32.625 -10.539 -9.719 1 66.94 166 ASN B C 1
ATOM 3880 O O . ASN B 1 166 ? 33.625 -10.867 -10.383 1 66.94 166 ASN B O 1
ATOM 3884 N N . ILE B 1 167 ? 32.562 -9.398 -9.062 1 60.66 167 ILE B N 1
ATOM 3885 C CA . ILE B 1 167 ? 33.812 -8.742 -8.688 1 60.66 167 ILE B CA 1
ATOM 3886 C C . ILE B 1 167 ? 34.438 -9.484 -7.512 1 60.66 167 ILE B C 1
ATOM 3888 O O . ILE B 1 167 ? 33.844 -9.602 -6.445 1 60.66 167 ILE B O 1
ATOM 3892 N N . VAL B 1 168 ? 35.406 -10.25 -7.785 1 56.59 168 VAL B N 1
ATOM 3893 C CA . VAL B 1 168 ? 36.125 -11.023 -6.777 1 56.59 168 VAL B CA 1
ATOM 3894 C C . VAL B 1 168 ? 37.062 -10.117 -5.992 1 56.59 168 VAL B C 1
ATOM 3896 O O . VAL B 1 168 ? 37.844 -9.383 -6.578 1 56.59 168 VAL B O 1
ATOM 3899 N N . ILE B 1 169 ? 36.656 -9.859 -4.73 1 52.81 169 ILE B N 1
ATOM 3900 C CA . ILE B 1 169 ? 37.594 -9.172 -3.855 1 52.81 169 ILE B CA 1
ATOM 3901 C C . ILE B 1 169 ? 38.531 -10.188 -3.176 1 52.81 169 ILE B C 1
ATOM 3903 O O . ILE B 1 169 ? 38.094 -10.898 -2.264 1 52.81 169 ILE B O 1
ATOM 3907 N N . PRO B 1 170 ? 39.656 -10.375 -3.768 1 50.41 170 PRO B N 1
ATOM 3908 C CA . PRO B 1 170 ? 40.562 -11.43 -3.299 1 50.41 170 PRO B CA 1
ATOM 3909 C C . PRO B 1 170 ? 40.812 -11.367 -1.794 1 50.41 170 PRO B C 1
ATOM 3911 O O . PRO B 1 170 ? 41.031 -12.398 -1.157 1 50.41 170 PRO B O 1
ATOM 3914 N N . PHE B 1 171 ? 40.906 -10.203 -1.32 1 49.62 171 PHE B N 1
ATOM 3915 C CA . PHE B 1 171 ? 41.406 -10.117 0.045 1 49.62 171 PHE B CA 1
ATOM 3916 C C . PHE B 1 171 ? 40.281 -10.391 1.051 1 49.62 171 PHE B C 1
ATOM 3918 O O . PHE B 1 171 ? 40.562 -10.594 2.238 1 49.62 171 PHE B O 1
ATOM 3925 N N . LEU B 1 172 ? 39 -10.312 0.655 1 50.31 172 LEU B N 1
ATOM 3926 C CA . LEU B 1 172 ? 37.906 -10.5 1.601 1 50.31 172 LEU B CA 1
ATOM 3927 C C . LEU B 1 172 ? 37.094 -11.734 1.242 1 50.31 172 LEU B C 1
ATOM 3929 O O . LEU B 1 172 ? 36.531 -11.812 0.144 1 50.31 172 LEU B O 1
ATOM 3933 N N . GLY B 1 173 ? 37.531 -12.992 1.737 1 53.41 173 GLY B N 1
ATOM 3934 C CA . GLY B 1 173 ? 36.906 -14.266 1.417 1 53.41 173 GLY B CA 1
ATOM 3935 C C . GLY B 1 173 ? 36.75 -15.164 2.627 1 53.41 173 GLY B C 1
ATOM 3936 O O . GLY B 1 173 ? 37.062 -14.773 3.75 1 53.41 173 GLY B O 1
ATOM 3937 N N . ASN B 1 174 ? 35.719 -15.969 2.609 1 53.22 174 ASN B N 1
ATOM 3938 C CA . ASN B 1 174 ? 35.562 -16.938 3.691 1 53.22 174 ASN B CA 1
ATOM 3939 C C . ASN B 1 174 ? 36.031 -18.328 3.273 1 53.22 174 ASN B C 1
ATOM 3941 O O . ASN B 1 174 ? 36.125 -18.625 2.08 1 53.22 174 ASN B O 1
ATOM 3945 N N . HIS B 1 175 ? 36.719 -18.969 4.277 1 48.06 175 HIS B N 1
ATOM 3946 C CA . HIS B 1 175 ? 37.125 -20.344 4.055 1 48.06 175 HIS B CA 1
ATOM 3947 C C . HIS B 1 175 ? 35.938 -21.281 4.094 1 48.06 175 HIS B C 1
ATOM 3949 O O . HIS B 1 175 ? 35.062 -21.172 4.98 1 48.06 175 HIS B O 1
ATOM 3955 N N . ASN B 1 176 ? 35.562 -21.797 2.977 1 43.69 176 ASN B N 1
ATOM 3956 C CA . ASN B 1 176 ? 34.5 -22.797 2.965 1 43.69 176 ASN B CA 1
ATOM 3957 C C . ASN B 1 176 ? 34.812 -23.938 3.943 1 43.69 176 ASN B C 1
ATOM 3959 O O . ASN B 1 176 ? 35.844 -23.953 4.582 1 43.69 176 ASN B O 1
ATOM 3963 N N . ARG B 1 177 ? 33.719 -24.703 4.191 1 43.03 177 ARG B N 1
ATOM 3964 C CA . ARG B 1 177 ? 33.875 -25.828 5.109 1 43.03 177 ARG B CA 1
ATOM 3965 C C . ARG B 1 177 ? 35.156 -26.594 4.812 1 43.03 177 ARG B C 1
ATOM 3967 O O . ARG B 1 177 ? 35.719 -27.266 5.691 1 43.03 177 ARG B O 1
ATOM 3974 N N . LEU B 1 178 ? 35.5 -26.641 3.59 1 45.03 178 LEU B N 1
ATOM 3975 C CA . LEU B 1 178 ? 36.656 -27.469 3.244 1 45.03 178 LEU B CA 1
ATOM 3976 C C . LEU B 1 178 ? 37.938 -26.688 3.361 1 45.03 178 LEU B C 1
ATOM 3978 O O . LEU B 1 178 ? 39.031 -27.188 3.018 1 45.03 178 LEU B O 1
ATOM 3982 N N . GLY B 1 179 ? 37.938 -25.469 3.941 1 47.69 179 GLY B N 1
ATOM 3983 C CA . GLY B 1 179 ? 39.188 -24.75 4.168 1 47.69 179 GLY B CA 1
ATOM 3984 C C . GLY B 1 179 ? 39.562 -23.828 3.02 1 47.69 179 GLY B C 1
ATOM 3985 O O . GLY B 1 179 ? 40.594 -23.156 3.07 1 47.69 179 GLY B O 1
ATOM 3986 N N . ASN B 1 180 ? 38.938 -24.078 1.807 1 48.09 180 ASN B N 1
ATOM 3987 C CA . ASN B 1 180 ? 39.375 -23.297 0.65 1 48.09 180 ASN B CA 1
ATOM 3988 C C . ASN B 1 180 ? 38.844 -21.859 0.706 1 48.09 180 ASN B C 1
ATOM 3990 O O . ASN B 1 180 ? 37.688 -21.641 1.077 1 48.09 180 ASN B O 1
ATOM 3994 N N . PHE B 1 181 ? 39.781 -20.969 0.605 1 48.22 181 PHE B N 1
ATOM 3995 C CA . PHE B 1 181 ? 39.5 -19.547 0.638 1 48.22 181 PHE B CA 1
ATOM 3996 C C . PHE B 1 181 ? 38.562 -19.156 -0.501 1 48.22 181 PHE B C 1
ATOM 3998 O O . PHE B 1 181 ? 38.875 -19.391 -1.672 1 48.22 181 PHE B O 1
ATOM 4005 N N . MET B 1 182 ? 37.375 -19.062 -0.257 1 51.56 182 MET B N 1
ATOM 4006 C CA . MET B 1 182 ? 36.438 -18.562 -1.265 1 51.56 182 MET B CA 1
ATOM 4007 C C . MET B 1 182 ? 36.375 -17.047 -1.218 1 51.56 182 MET B C 1
ATOM 4009 O O . MET B 1 182 ? 35.938 -16.469 -0.21 1 51.56 182 MET B O 1
ATOM 4013 N N . PRO B 1 183 ? 37 -16.375 -2.191 1 50.69 183 PRO B N 1
ATOM 4014 C CA . PRO B 1 183 ? 37 -14.906 -2.229 1 50.69 183 PRO B CA 1
ATOM 4015 C C . PRO B 1 183 ? 35.594 -14.312 -2.215 1 50.69 183 PRO B C 1
ATOM 4017 O O . PRO B 1 183 ? 34.625 -14.984 -2.584 1 50.69 183 PRO B O 1
ATOM 4020 N N . LEU B 1 184 ? 35.562 -13.172 -1.598 1 55.28 184 LEU B N 1
ATOM 4021 C CA . LEU B 1 184 ? 34.281 -12.43 -1.514 1 55.28 184 LEU B CA 1
ATOM 4022 C C . LEU B 1 184 ? 33.812 -12.023 -2.9 1 55.28 184 LEU B C 1
ATOM 4024 O O . LEU B 1 184 ? 34.594 -11.531 -3.715 1 55.28 184 LEU B O 1
ATOM 4028 N N . GLN B 1 185 ? 32.812 -12.586 -3.436 1 60.31 185 GLN B N 1
ATOM 4029 C CA . GLN B 1 185 ? 32.219 -12.203 -4.707 1 60.31 185 GLN B CA 1
ATOM 4030 C C . GLN B 1 185 ? 31.109 -11.164 -4.5 1 60.31 185 GLN B C 1
ATOM 4032 O O . GLN B 1 185 ? 30.188 -11.383 -3.711 1 60.31 185 GLN B O 1
ATOM 4037 N N . ILE B 1 186 ? 31.547 -9.914 -5.012 1 63.28 186 ILE B N 1
ATOM 4038 C CA . ILE B 1 186 ? 30.562 -8.836 -4.918 1 63.28 186 ILE B CA 1
ATOM 4039 C C . ILE B 1 186 ? 29.828 -8.695 -6.246 1 63.28 186 ILE B C 1
ATOM 4041 O O . ILE B 1 186 ? 30.453 -8.57 -7.301 1 63.28 186 ILE B O 1
ATOM 4045 N N . LYS B 1 187 ? 28.531 -8.82 -6.184 1 75.06 187 LYS B N 1
ATOM 4046 C CA . LYS B 1 187 ? 27.719 -8.641 -7.383 1 75.06 187 LYS B CA 1
ATOM 4047 C C . LYS B 1 187 ? 27.594 -7.168 -7.746 1 75.06 187 LYS B C 1
ATOM 4049 O O . LYS B 1 187 ? 27.766 -6.297 -6.891 1 75.06 187 LYS B O 1
ATOM 4054 N N . ILE B 1 188 ? 27.516 -6.816 -8.977 1 78.75 188 ILE B N 1
ATOM 4055 C CA . ILE B 1 188 ? 27.438 -5.469 -9.539 1 78.75 188 ILE B CA 1
ATOM 4056 C C . ILE B 1 188 ? 26.359 -4.672 -8.805 1 78.75 188 ILE B C 1
ATOM 4058 O O . ILE B 1 188 ? 26.5 -3.467 -8.594 1 78.75 188 ILE B O 1
ATOM 4062 N N . GLY B 1 189 ? 25.328 -5.387 -8.383 1 80.88 189 GLY B N 1
ATOM 4063 C CA . GLY B 1 189 ? 24.266 -4.719 -7.668 1 80.88 189 GLY B CA 1
ATOM 4064 C C . GLY B 1 189 ? 24.719 -4.062 -6.379 1 80.88 189 GLY B C 1
ATOM 4065 O O . GLY B 1 189 ? 24.281 -2.955 -6.051 1 80.88 189 GLY B O 1
ATOM 4066 N N . ALA B 1 190 ? 25.625 -4.68 -5.715 1 82.38 190 ALA B N 1
ATOM 4067 C CA . ALA B 1 190 ? 26.141 -4.145 -4.457 1 82.38 190 ALA B CA 1
ATOM 4068 C C . ALA B 1 190 ? 26.969 -2.891 -4.695 1 82.38 190 ALA B C 1
ATOM 4070 O O . ALA B 1 190 ? 26.922 -1.941 -3.91 1 82.38 190 ALA B O 1
ATOM 4071 N N . VAL B 1 191 ? 27.688 -2.85 -5.75 1 86.38 191 VAL B N 1
ATOM 4072 C CA . VAL B 1 191 ? 28.516 -1.696 -6.086 1 86.38 191 VAL B CA 1
ATOM 4073 C C . VAL B 1 191 ? 27.625 -0.492 -6.395 1 86.38 191 VAL B C 1
ATOM 4075 O O . VAL B 1 191 ? 27.906 0.621 -5.938 1 86.38 191 VAL B O 1
ATOM 4078 N N . VAL B 1 192 ? 26.562 -0.749 -7.141 1 91.06 192 VAL B N 1
ATOM 4079 C CA . VAL B 1 192 ? 25.625 0.323 -7.488 1 91.06 192 VAL B CA 1
ATOM 4080 C C . VAL B 1 192 ? 25.031 0.922 -6.219 1 91.06 192 VAL B C 1
ATOM 4082 O O . VAL B 1 192 ? 24.938 2.145 -6.086 1 91.06 192 VAL B O 1
ATOM 4085 N N . VAL B 1 193 ? 24.719 0.088 -5.309 1 90.94 193 VAL B N 1
ATOM 4086 C CA . VAL B 1 193 ? 24.125 0.536 -4.055 1 90.94 193 VAL B CA 1
ATOM 4087 C C . VAL B 1 193 ? 25.109 1.425 -3.299 1 90.94 193 VAL B C 1
ATOM 4089 O O . VAL B 1 193 ? 24.734 2.504 -2.824 1 90.94 193 VAL B O 1
ATOM 4092 N N . PHE B 1 194 ? 26.328 0.984 -3.193 1 90.88 194 PHE B N 1
ATOM 4093 C CA . PHE B 1 194 ? 27.328 1.736 -2.457 1 90.88 194 PHE B CA 1
ATOM 4094 C C . PHE B 1 194 ? 27.562 3.098 -3.098 1 90.88 194 PHE B C 1
ATOM 4096 O O . PHE B 1 194 ? 27.672 4.109 -2.4 1 90.88 194 PHE B O 1
ATOM 4103 N N . VAL B 1 195 ? 27.672 3.098 -4.363 1 94.88 195 VAL B N 1
ATOM 4104 C CA . VAL B 1 195 ? 27.891 4.344 -5.09 1 94.88 195 VAL B CA 1
ATOM 4105 C C . VAL B 1 195 ? 26.719 5.289 -4.863 1 94.88 195 VAL B C 1
ATOM 4107 O O . VAL B 1 195 ? 26.906 6.48 -4.605 1 94.88 195 VAL B O 1
ATOM 4110 N N . LEU B 1 196 ? 25.5 4.758 -4.914 1 96.19 196 LEU B N 1
ATOM 4111 C CA . LEU B 1 196 ? 24.312 5.574 -4.738 1 96.19 196 LEU B CA 1
ATOM 4112 C C . LEU B 1 196 ? 24.219 6.102 -3.309 1 96.19 196 LEU B C 1
ATOM 4114 O O . LEU B 1 196 ? 23.812 7.242 -3.09 1 96.19 196 LEU B O 1
ATOM 4118 N N . ILE B 1 197 ? 24.594 5.258 -2.35 1 95.38 197 ILE B N 1
ATOM 4119 C CA . ILE B 1 197 ? 24.594 5.688 -0.957 1 95.38 197 ILE B CA 1
ATOM 4120 C C . ILE B 1 197 ? 25.516 6.895 -0.782 1 95.38 197 ILE B C 1
ATOM 4122 O O . ILE B 1 197 ? 25.109 7.91 -0.209 1 95.38 197 ILE B O 1
ATOM 4126 N N . VAL B 1 198 ? 26.703 6.805 -1.318 1 95.44 198 VAL B N 1
ATOM 4127 C CA . VAL B 1 198 ? 27.688 7.867 -1.178 1 95.44 198 VAL B CA 1
ATOM 4128 C C . VAL B 1 198 ? 27.188 9.133 -1.867 1 95.44 198 VAL B C 1
ATOM 4130 O O . VAL B 1 198 ? 27.188 10.211 -1.27 1 95.44 198 VAL B O 1
ATOM 4133 N N . ILE B 1 199 ? 26.656 9.008 -3.053 1 97.19 199 ILE B N 1
ATOM 4134 C CA . ILE B 1 199 ? 26.203 10.156 -3.838 1 97.19 199 ILE B CA 1
ATOM 4135 C C . ILE B 1 199 ? 25.031 10.828 -3.141 1 97.19 199 ILE B C 1
ATOM 4137 O O . ILE B 1 199 ? 25.016 12.047 -2.967 1 97.19 199 ILE B O 1
ATOM 4141 N N . LEU B 1 200 ? 24.078 10.062 -2.721 1 97.5 200 LEU B N 1
ATOM 4142 C CA . LEU B 1 200 ? 22.844 10.609 -2.178 1 97.5 200 LEU B CA 1
ATOM 4143 C C . LEU B 1 200 ? 23.062 11.148 -0.768 1 97.5 200 LEU B C 1
ATOM 4145 O O . LEU B 1 200 ? 22.453 12.148 -0.377 1 97.5 200 LEU B O 1
ATOM 4149 N N . VAL B 1 201 ? 23.953 10.516 -0.017 1 94.25 201 VAL B N 1
ATOM 4150 C CA . VAL B 1 201 ? 24.266 11.016 1.317 1 94.25 201 VAL B CA 1
ATOM 4151 C C . VAL B 1 201 ? 24.984 12.359 1.21 1 94.25 201 VAL B C 1
ATOM 4153 O O . VAL B 1 201 ? 24.672 13.289 1.955 1 94.25 201 VAL B O 1
ATOM 4156 N N . ILE B 1 202 ? 25.922 12.461 0.317 1 94.88 202 ILE B N 1
ATOM 4157 C CA . ILE B 1 202 ? 26.625 13.719 0.092 1 94.88 202 ILE B CA 1
ATOM 4158 C C . ILE B 1 202 ? 25.641 14.789 -0.379 1 94.88 202 ILE B C 1
ATOM 4160 O O . ILE B 1 202 ? 25.672 15.922 0.101 1 94.88 202 ILE B O 1
ATOM 4164 N N . MET B 1 203 ? 24.75 14.398 -1.241 1 95.75 203 MET B N 1
ATOM 4165 C CA . MET B 1 203 ? 23.75 15.328 -1.753 1 95.75 203 MET B CA 1
ATOM 4166 C C . MET B 1 203 ? 22.844 15.836 -0.631 1 95.75 203 MET B C 1
ATOM 4168 O O . MET B 1 203 ? 22.578 17.031 -0.536 1 95.75 203 MET B O 1
ATOM 4172 N N . MET B 1 204 ? 22.422 15.008 0.241 1 94.69 204 MET B N 1
ATOM 4173 C CA . MET B 1 204 ? 21.469 15.352 1.297 1 94.69 204 MET B CA 1
ATOM 4174 C C . MET B 1 204 ? 22.141 16.172 2.385 1 94.69 204 MET B C 1
ATOM 4176 O O . MET B 1 204 ? 21.516 17.047 2.998 1 94.69 204 MET B O 1
ATOM 4180 N N . ASN B 1 205 ? 23.453 15.969 2.639 1 92.06 205 ASN B N 1
ATOM 4181 C CA . ASN B 1 205 ? 24.125 16.625 3.756 1 92.06 205 ASN B CA 1
ATOM 4182 C C . ASN B 1 205 ? 24.828 17.906 3.316 1 92.06 205 ASN B C 1
ATOM 4184 O O . ASN B 1 205 ? 25 18.828 4.117 1 92.06 205 ASN B O 1
ATOM 4188 N N . TRP B 1 206 ? 25.141 18 2.008 1 94.5 206 TRP B N 1
ATOM 4189 C CA . TRP B 1 206 ? 26.016 19.125 1.666 1 94.5 206 TRP B CA 1
ATOM 4190 C C . TRP B 1 206 ? 25.438 19.938 0.519 1 94.5 206 TRP B C 1
ATOM 4192 O O . TRP B 1 206 ? 26.016 20.953 0.112 1 94.5 206 TRP B O 1
ATOM 4202 N N . SER B 1 207 ? 24.312 19.625 0.031 1 95.5 207 SER B N 1
ATOM 4203 C CA . SER B 1 207 ? 23.75 20.375 -1.082 1 95.5 207 SER B CA 1
ATOM 4204 C C . SER B 1 207 ? 22.578 21.25 -0.626 1 95.5 207 SER B C 1
ATOM 4206 O O . SER B 1 207 ? 22.031 21.031 0.458 1 95.5 207 SER B O 1
ATOM 4208 N N . ARG B 1 208 ? 22.281 22.188 -1.448 1 96.06 208 ARG B N 1
ATOM 4209 C CA . ARG B 1 208 ? 21.109 23.047 -1.217 1 96.06 208 ARG B CA 1
ATOM 4210 C C . ARG B 1 208 ? 19.828 22.234 -1.284 1 96.06 208 ARG B C 1
ATOM 4212 O O . ARG B 1 208 ? 18.875 22.516 -0.54 1 96.06 208 ARG B O 1
ATOM 4219 N N . LEU B 1 209 ? 19.828 21.281 -2.098 1 96 209 LEU B N 1
ATOM 4220 C CA . LEU B 1 209 ? 18.641 20.438 -2.246 1 96 209 LEU B CA 1
ATOM 4221 C C . LEU B 1 209 ? 18.328 19.703 -0.949 1 96 209 LEU B C 1
ATOM 4223 O O . LEU B 1 209 ? 17.172 19.656 -0.521 1 96 209 LEU B O 1
ATOM 4227 N N . GLY B 1 210 ? 19.328 19.141 -0.421 1 96.44 210 GLY B N 1
ATOM 4228 C CA . GLY B 1 210 ? 19.125 18.453 0.845 1 96.44 210 GLY B CA 1
ATOM 4229 C C . GLY B 1 210 ? 18.578 19.344 1.931 1 96.44 210 GLY B C 1
ATOM 4230 O O . GLY B 1 210 ? 17.594 19 2.586 1 96.44 210 GLY B O 1
ATOM 4231 N N . ARG B 1 211 ? 19.109 20.5 2.066 1 95.88 211 ARG B N 1
ATOM 4232 C CA . ARG B 1 211 ? 18.656 21.469 3.066 1 95.88 211 ARG B CA 1
ATOM 4233 C C . ARG B 1 211 ? 17.219 21.906 2.787 1 95.88 211 ARG B C 1
ATOM 4235 O O . ARG B 1 211 ? 16.406 22.016 3.709 1 95.88 211 ARG B O 1
ATOM 4242 N N . ASN B 1 212 ? 16.984 22.141 1.542 1 97.69 212 ASN B N 1
ATOM 4243 C CA . ASN B 1 212 ? 15.641 22.547 1.156 1 97.69 212 ASN B CA 1
ATOM 4244 C C . ASN B 1 212 ? 14.625 21.438 1.448 1 97.69 212 ASN B C 1
ATOM 4246 O O . ASN B 1 212 ? 13.5 21.734 1.861 1 97.69 212 ASN B O 1
ATOM 4250 N N . LEU B 1 213 ? 15 20.234 1.264 1 97.19 213 LEU B N 1
ATOM 4251 C CA . LEU B 1 213 ? 14.102 19.109 1.48 1 97.19 213 LEU B CA 1
ATOM 4252 C C . LEU B 1 213 ? 13.727 18.984 2.953 1 97.19 213 LEU B C 1
ATOM 4254 O O . LEU B 1 213 ? 12.555 18.781 3.285 1 97.19 213 LEU B O 1
ATOM 4258 N N . TYR B 1 214 ? 14.719 19.125 3.832 1 96.25 214 TYR B N 1
ATOM 4259 C CA . TYR B 1 214 ? 14.453 19.047 5.266 1 96.25 214 TYR B CA 1
ATOM 4260 C C . TYR B 1 214 ? 13.547 20.203 5.707 1 96.25 214 TYR B C 1
ATOM 4262 O O . TYR B 1 214 ? 12.633 20 6.512 1 96.25 214 TYR B O 1
ATOM 4270 N N . ALA B 1 215 ? 13.75 21.328 5.156 1 96.75 215 ALA B N 1
ATOM 4271 C CA . ALA B 1 215 ? 12.953 22.5 5.508 1 96.75 215 ALA B CA 1
ATOM 4272 C C . ALA B 1 215 ? 11.508 22.344 5.035 1 96.75 215 ALA B C 1
ATOM 4274 O O . ALA B 1 215 ? 10.57 22.578 5.797 1 96.75 215 ALA B O 1
ATOM 4275 N N . VAL B 1 216 ? 11.383 21.906 3.787 1 97.31 216 VAL B N 1
ATOM 4276 C CA . VAL B 1 216 ? 10.055 21.719 3.211 1 97.31 216 VAL B CA 1
ATOM 4277 C C . VAL B 1 216 ? 9.305 20.625 3.963 1 97.31 216 VAL B C 1
ATOM 4279 O O . VAL B 1 216 ? 8.109 20.766 4.242 1 97.31 216 VAL B O 1
ATOM 4282 N N . GLY B 1 217 ? 10.047 19.562 4.258 1 96.12 217 GLY B N 1
ATOM 4283 C CA . GLY B 1 217 ? 9.43 18.469 4.992 1 96.12 217 GLY B CA 1
ATOM 4284 C C . GLY B 1 217 ? 9.023 18.859 6.402 1 96.12 217 GLY B C 1
ATOM 4285 O O . GLY B 1 217 ? 8.055 18.312 6.945 1 96.12 217 GLY B O 1
ATOM 4286 N N . GLY B 1 218 ? 9.734 19.703 7.02 1 93.38 218 GLY B N 1
ATOM 4287 C CA . GLY B 1 218 ? 9.383 20.188 8.344 1 93.38 218 GLY B CA 1
ATOM 4288 C C . GLY B 1 218 ? 8.141 21.062 8.359 1 93.38 218 GLY B C 1
ATOM 4289 O O . GLY B 1 218 ? 7.188 20.781 9.086 1 93.38 218 GLY B O 1
ATOM 4290 N N . ASN B 1 219 ? 8.188 22.094 7.547 1 95.06 219 ASN B N 1
ATOM 4291 C CA . ASN B 1 219 ? 7.066 23.016 7.383 1 95.06 219 ASN B CA 1
ATOM 4292 C C . ASN B 1 219 ? 7.145 23.766 6.051 1 95.06 219 ASN B C 1
ATOM 4294 O O . ASN B 1 219 ? 7.914 24.703 5.91 1 95.06 219 ASN B O 1
ATOM 4298 N N . SER B 1 220 ? 6.203 23.406 5.211 1 94.75 220 SER B N 1
ATOM 4299 C CA . SER B 1 220 ? 6.25 23.953 3.861 1 94.75 220 SER B CA 1
ATOM 4300 C C . SER B 1 220 ? 5.988 25.453 3.869 1 94.75 220 SER B C 1
ATOM 4302 O O . SER B 1 220 ? 6.555 26.188 3.057 1 94.75 220 SER B O 1
ATOM 4304 N N . GLN B 1 221 ? 5.121 25.875 4.723 1 93.62 221 GLN B N 1
ATOM 4305 C CA . GLN B 1 221 ? 4.812 27.297 4.805 1 93.62 221 GLN B CA 1
ATOM 4306 C C . GLN B 1 221 ? 6.016 28.094 5.297 1 93.62 221 GLN B C 1
ATOM 4308 O O . GLN B 1 221 ? 6.328 29.156 4.75 1 93.62 221 GLN B O 1
ATOM 4313 N N . SER B 1 222 ? 6.59 27.578 6.332 1 95.06 222 SER B N 1
ATOM 4314 C CA . SER B 1 222 ? 7.785 28.234 6.855 1 95.06 222 SER B CA 1
ATOM 4315 C C . SER B 1 222 ? 8.914 28.234 5.828 1 95.06 222 SER B C 1
ATOM 4317 O O . SER B 1 222 ? 9.641 29.219 5.699 1 95.06 222 SER B O 1
ATOM 4319 N N . ALA B 1 223 ? 9.016 27.172 5.137 1 96.5 223 ALA B N 1
ATOM 4320 C CA . ALA B 1 223 ? 10.031 27.078 4.094 1 96.5 223 ALA B CA 1
ATOM 4321 C C . ALA B 1 223 ? 9.797 28.109 3.006 1 96.5 223 ALA B C 1
ATOM 4323 O O . ALA B 1 223 ? 10.742 28.75 2.535 1 96.5 223 ALA B O 1
ATOM 4324 N N . LEU B 1 224 ? 8.57 28.266 2.635 1 94.94 224 LEU B N 1
ATOM 4325 C CA . LEU B 1 224 ? 8.203 29.266 1.626 1 94.94 224 LEU B CA 1
ATOM 4326 C C . LEU B 1 224 ? 8.555 30.672 2.094 1 94.94 224 LEU B C 1
ATOM 4328 O O . LEU B 1 224 ? 9.039 31.484 1.309 1 94.94 224 LEU B O 1
ATOM 4332 N N . MET B 1 225 ? 8.367 30.891 3.297 1 95.81 225 MET B N 1
ATOM 4333 C CA . MET B 1 225 ? 8.656 32.188 3.877 1 95.81 225 MET B CA 1
ATOM 4334 C C . MET B 1 225 ? 10.164 32.469 3.883 1 95.81 225 MET B C 1
ATOM 4336 O O . MET B 1 225 ? 10.586 33.625 3.867 1 95.81 225 MET B O 1
ATOM 4340 N N . LEU B 1 226 ? 10.961 31.453 3.889 1 95.75 226 LEU B N 1
ATOM 4341 C CA . LEU B 1 226 ? 12.414 31.578 3.877 1 95.75 226 LEU B CA 1
ATOM 4342 C C . LEU B 1 226 ? 12.938 31.672 2.447 1 95.75 226 LEU B C 1
ATOM 4344 O O . LEU B 1 226 ? 14.156 31.688 2.229 1 95.75 226 LEU B O 1
ATOM 4348 N N . GLY B 1 227 ? 12.008 31.672 1.493 1 96 227 GLY B N 1
ATOM 4349 C CA . GLY B 1 227 ? 12.383 31.875 0.105 1 96 227 GLY B CA 1
ATOM 4350 C C . GLY B 1 227 ? 12.672 30.578 -0.635 1 96 227 GLY B C 1
ATOM 4351 O O . GLY B 1 227 ? 13.18 30.594 -1.758 1 96 227 GLY B O 1
ATOM 4352 N N . ILE B 1 228 ? 12.383 29.531 -0.032 1 97.31 228 ILE B N 1
ATOM 4353 C CA . ILE B 1 228 ? 12.617 28.234 -0.671 1 97.31 228 ILE B CA 1
ATOM 4354 C C . ILE B 1 228 ? 11.477 27.922 -1.638 1 97.31 228 ILE B C 1
ATOM 4356 O O . ILE B 1 228 ? 10.305 28.141 -1.317 1 97.31 228 ILE B O 1
ATOM 4360 N N . ASN B 1 229 ? 11.812 27.453 -2.859 1 98 229 ASN B N 1
ATOM 4361 C CA . ASN B 1 229 ? 10.805 27.016 -3.812 1 98 229 ASN B CA 1
ATOM 4362 C C . ASN B 1 229 ? 10.266 25.625 -3.455 1 98 229 ASN B C 1
ATOM 4364 O O . ASN B 1 229 ? 10.836 24.609 -3.869 1 98 229 ASN B O 1
ATOM 4368 N N . VAL B 1 230 ? 9.219 25.641 -2.803 1 97.88 230 VAL B N 1
ATOM 4369 C CA . VAL B 1 230 ? 8.641 24.406 -2.262 1 97.88 230 VAL B CA 1
ATOM 4370 C C . VAL B 1 230 ? 8.227 23.484 -3.406 1 97.88 230 VAL B C 1
ATOM 4372 O O . VAL B 1 230 ? 8.5 22.281 -3.371 1 97.88 230 VAL B O 1
ATOM 4375 N N . LYS B 1 231 ? 7.633 24.031 -4.457 1 97.75 231 LYS B N 1
ATOM 4376 C CA . LYS B 1 231 ? 7.141 23.219 -5.574 1 97.75 231 LYS B CA 1
ATOM 4377 C C . LYS B 1 231 ? 8.289 22.531 -6.293 1 97.75 231 LYS B C 1
ATOM 4379 O O . LYS B 1 231 ? 8.227 21.328 -6.555 1 97.75 231 LYS B O 1
ATOM 4384 N N . LYS B 1 232 ? 9.273 23.234 -6.543 1 98.19 232 LYS B N 1
ATOM 4385 C CA . LYS B 1 232 ? 10.43 22.656 -7.23 1 98.19 232 LYS B CA 1
ATOM 4386 C C . LYS B 1 232 ? 11.109 21.594 -6.367 1 98.19 232 LYS B C 1
ATOM 4388 O O . LYS B 1 232 ? 11.539 20.562 -6.875 1 98.19 232 LYS B O 1
ATOM 4393 N N . THR B 1 233 ? 11.242 21.891 -5.098 1 98.31 233 THR B N 1
ATOM 4394 C CA . THR B 1 233 ? 11.898 20.953 -4.18 1 98.31 233 THR B CA 1
ATOM 4395 C C . THR B 1 233 ? 11.141 19.641 -4.117 1 98.31 233 THR B C 1
ATOM 4397 O O . THR B 1 233 ? 11.742 18.562 -4.199 1 98.31 233 THR B O 1
ATOM 4400 N N . LYS B 1 234 ? 9.82 19.703 -3.996 1 98.19 234 LYS B N 1
ATOM 4401 C CA . LYS B 1 234 ? 8.992 18.5 -4.008 1 98.19 234 LYS B CA 1
ATOM 4402 C C . LYS B 1 234 ? 9.125 17.75 -5.332 1 98.19 234 LYS B C 1
ATOM 4404 O O . LYS B 1 234 ? 9.289 16.531 -5.348 1 98.19 234 LYS B O 1
ATOM 4409 N N . PHE B 1 235 ? 9.094 18.562 -6.375 1 98.5 235 PHE B N 1
ATOM 4410 C CA . PHE B 1 235 ? 9.18 18 -7.715 1 98.5 235 PHE B CA 1
ATOM 4411 C C . PHE B 1 235 ? 10.461 17.188 -7.875 1 98.5 235 PHE B C 1
ATOM 4413 O O . PHE B 1 235 ? 10.43 16.047 -8.344 1 98.5 235 PHE B O 1
ATOM 4420 N N . ILE B 1 236 ? 11.539 17.703 -7.461 1 98.38 236 ILE B N 1
ATOM 4421 C CA . ILE B 1 236 ? 12.844 17.078 -7.625 1 98.38 236 ILE B CA 1
ATOM 4422 C C . ILE B 1 236 ? 12.922 15.812 -6.773 1 98.38 236 ILE B C 1
ATOM 4424 O O . ILE B 1 236 ? 13.531 14.82 -7.176 1 98.38 236 ILE B O 1
ATOM 4428 N N . SER B 1 237 ? 12.32 15.836 -5.578 1 98.5 237 SER B N 1
ATOM 4429 C CA . SER B 1 237 ? 12.344 14.656 -4.727 1 98.5 237 SER B CA 1
ATOM 4430 C C . SER B 1 237 ? 11.68 13.469 -5.414 1 98.5 237 SER B C 1
ATOM 4432 O O . SER B 1 237 ? 12.188 12.344 -5.344 1 98.5 237 SER B O 1
ATOM 4434 N N . TYR B 1 238 ? 10.578 13.688 -6.133 1 98.69 238 TYR B N 1
ATOM 4435 C CA . TYR B 1 238 ? 9.891 12.602 -6.824 1 98.69 238 TYR B CA 1
ATOM 4436 C C . TYR B 1 238 ? 10.633 12.211 -8.102 1 98.69 238 TYR B C 1
ATOM 4438 O O . TYR B 1 238 ? 10.578 11.055 -8.523 1 98.69 238 TYR B O 1
ATOM 4446 N N . LEU B 1 239 ? 11.328 13.188 -8.68 1 98.69 239 LEU B N 1
ATOM 4447 C CA . LEU B 1 239 ? 12.188 12.859 -9.812 1 98.69 239 LEU B CA 1
ATOM 4448 C C . LEU B 1 239 ? 13.297 11.891 -9.398 1 98.69 239 LEU B C 1
ATOM 4450 O O . LEU B 1 239 ? 13.555 10.914 -10.094 1 98.69 239 LEU B O 1
ATOM 4454 N N . ILE B 1 240 ? 13.867 12.18 -8.266 1 98.56 240 ILE B N 1
ATOM 4455 C CA . ILE B 1 240 ? 14.938 11.344 -7.746 1 98.56 240 ILE B CA 1
ATOM 4456 C C . ILE B 1 240 ? 14.383 9.961 -7.395 1 98.56 240 ILE B C 1
ATOM 4458 O O . ILE B 1 240 ? 15 8.938 -7.703 1 98.56 240 ILE B O 1
ATOM 4462 N N . SER B 1 241 ? 13.242 9.914 -6.719 1 98.56 241 SER B N 1
ATOM 4463 C CA . SER B 1 241 ? 12.609 8.648 -6.371 1 98.56 241 SER B CA 1
ATOM 4464 C C . SER B 1 241 ? 12.336 7.809 -7.613 1 98.56 241 SER B C 1
ATOM 4466 O O . SER B 1 241 ? 12.594 6.602 -7.621 1 98.56 241 SER B O 1
ATOM 4468 N N . GLY B 1 242 ? 11.812 8.492 -8.672 1 98.62 242 GLY B N 1
ATOM 4469 C CA . GLY B 1 242 ? 11.57 7.801 -9.93 1 98.62 242 GLY B CA 1
ATOM 4470 C C . GLY B 1 242 ? 12.844 7.27 -10.57 1 98.62 242 GLY B C 1
ATOM 4471 O O . GLY B 1 242 ? 12.875 6.125 -11.031 1 98.62 242 GLY B O 1
ATOM 4472 N N . LEU B 1 243 ? 13.844 8.086 -10.586 1 98.56 243 LEU B N 1
ATOM 4473 C CA . LEU B 1 243 ? 15.141 7.684 -11.133 1 98.56 243 LEU B CA 1
ATOM 4474 C C . LEU B 1 243 ? 15.672 6.453 -10.406 1 98.56 243 LEU B C 1
ATOM 4476 O O . LEU B 1 243 ? 16.125 5.5 -11.047 1 98.56 243 LEU B O 1
ATOM 4480 N N . LEU B 1 244 ? 15.609 6.496 -9.117 1 98.62 244 LEU B N 1
ATOM 4481 C CA . LEU B 1 244 ? 16.109 5.391 -8.312 1 98.62 244 LEU B CA 1
ATOM 4482 C C . LEU B 1 244 ? 15.266 4.137 -8.516 1 98.62 244 LEU B C 1
ATOM 4484 O O . LEU B 1 244 ? 15.781 3.02 -8.469 1 98.62 244 LEU B O 1
ATOM 4488 N N . SER B 1 245 ? 13.961 4.301 -8.75 1 98.62 245 SER B N 1
ATOM 4489 C CA . SER B 1 245 ? 13.117 3.15 -9.062 1 98.62 245 SER B CA 1
ATOM 4490 C C . SER B 1 245 ? 13.531 2.508 -10.383 1 98.62 245 SER B C 1
ATOM 4492 O O . SER B 1 245 ? 13.5 1.283 -10.523 1 98.62 245 SER B O 1
ATOM 4494 N N . GLY B 1 246 ? 13.914 3.35 -11.344 1 98.62 246 GLY B N 1
ATOM 4495 C CA . GLY B 1 246 ? 14.438 2.832 -12.594 1 98.62 246 GLY B CA 1
ATOM 4496 C C . GLY B 1 246 ? 15.727 2.041 -12.422 1 98.62 246 GLY B C 1
ATOM 4497 O O . GLY B 1 246 ? 15.852 0.934 -12.953 1 98.62 246 GLY B O 1
ATOM 4498 N N . ILE B 1 247 ? 16.609 2.58 -11.641 1 98.12 247 ILE B N 1
ATOM 4499 C CA . ILE B 1 247 ? 17.875 1.914 -11.375 1 98.12 247 ILE B CA 1
ATOM 4500 C C . ILE B 1 247 ? 17.625 0.617 -10.609 1 98.12 247 ILE B C 1
ATOM 4502 O O . ILE B 1 247 ? 18.203 -0.426 -10.938 1 98.12 247 ILE B O 1
ATOM 4506 N N . ALA B 1 248 ? 16.781 0.682 -9.594 1 97.75 248 ALA B N 1
ATOM 4507 C CA . ALA B 1 248 ? 16.438 -0.497 -8.797 1 97.75 248 ALA B CA 1
ATOM 4508 C C . ALA B 1 248 ? 15.852 -1.601 -9.672 1 97.75 248 ALA B C 1
ATOM 4510 O O . ALA B 1 248 ? 16.141 -2.781 -9.469 1 97.75 248 ALA B O 1
ATOM 4511 N N . GLY B 1 249 ? 15.031 -1.193 -10.617 1 97.5 249 GLY B N 1
ATOM 4512 C CA . GLY B 1 249 ? 14.445 -2.172 -11.516 1 97.5 249 GLY B CA 1
ATOM 4513 C C . GLY B 1 249 ? 15.469 -2.906 -12.359 1 97.5 249 GLY B C 1
ATOM 4514 O O . GLY B 1 249 ? 15.391 -4.125 -12.516 1 97.5 249 GLY B O 1
ATOM 4515 N N . PHE B 1 250 ? 16.375 -2.18 -12.898 1 96.31 250 PHE B N 1
ATOM 4516 C CA . PHE B 1 250 ? 17.406 -2.809 -13.711 1 96.31 250 PHE B CA 1
ATOM 4517 C C . PHE B 1 250 ? 18.281 -3.725 -12.859 1 96.31 250 PHE B C 1
ATOM 4519 O O . PHE B 1 250 ? 18.625 -4.832 -13.281 1 96.31 250 PHE B O 1
ATOM 4526 N N . VAL B 1 251 ? 18.656 -3.279 -11.688 1 94.25 251 VAL B N 1
ATOM 4527 C CA . VAL B 1 251 ? 19.453 -4.09 -10.781 1 94.25 251 VAL B CA 1
ATOM 4528 C C . VAL B 1 251 ? 18.672 -5.348 -10.391 1 94.25 251 VAL B C 1
ATOM 4530 O O . VAL B 1 251 ? 19.25 -6.43 -10.258 1 94.25 251 VAL B O 1
ATOM 4533 N N . TYR B 1 252 ? 17.406 -5.172 -10.172 1 94 252 TYR B N 1
ATOM 4534 C CA . TYR B 1 252 ? 16.547 -6.312 -9.867 1 94 252 TYR B CA 1
ATOM 4535 C C . TYR B 1 252 ? 16.578 -7.34 -10.992 1 94 252 TYR B C 1
ATOM 4537 O O . TYR B 1 252 ? 16.672 -8.547 -10.742 1 94 252 TYR B O 1
ATOM 4545 N N . LEU B 1 253 ? 16.547 -6.852 -12.164 1 92.69 253 LEU B N 1
ATOM 4546 C CA . LEU B 1 253 ? 16.609 -7.738 -13.32 1 92.69 253 LEU B CA 1
ATOM 4547 C C . LEU B 1 253 ? 17.953 -8.461 -13.375 1 92.69 253 LEU B C 1
ATOM 4549 O O . LEU B 1 253 ? 18.016 -9.648 -13.719 1 92.69 253 LEU B O 1
ATOM 4553 N N . MET B 1 254 ? 19 -7.785 -13.039 1 89.62 254 MET B N 1
ATOM 4554 C CA . MET B 1 254 ? 20.328 -8.383 -13.031 1 89.62 254 MET B CA 1
ATOM 4555 C C . MET B 1 254 ? 20.422 -9.477 -11.977 1 89.62 254 MET B C 1
ATOM 4557 O O . MET B 1 254 ? 21.203 -10.422 -12.125 1 89.62 254 MET B O 1
ATOM 4561 N N . THR B 1 255 ? 19.656 -9.375 -10.992 1 85.25 255 THR B N 1
ATOM 4562 C CA . THR B 1 255 ? 19.688 -10.336 -9.898 1 85.25 255 THR B CA 1
ATOM 4563 C C . THR B 1 255 ? 18.828 -11.547 -10.211 1 85.25 255 THR B C 1
ATOM 4565 O O . THR B 1 255 ? 19.219 -12.688 -9.961 1 85.25 255 THR B O 1
ATOM 4568 N N . THR B 1 256 ? 17.672 -11.352 -10.773 1 85.56 256 THR B N 1
ATOM 4569 C CA . THR B 1 256 ? 16.719 -12.445 -10.984 1 85.56 256 THR B CA 1
ATOM 4570 C C . THR B 1 256 ? 16.891 -13.047 -12.375 1 85.56 256 THR B C 1
ATOM 4572 O O . THR B 1 256 ? 16.594 -14.219 -12.594 1 85.56 256 THR B O 1
ATOM 4575 N N . GLY B 1 257 ? 17.219 -12.219 -13.32 1 89 257 GLY B N 1
ATOM 4576 C CA . GLY B 1 257 ? 17.422 -12.664 -14.688 1 89 257 GLY B CA 1
ATOM 4577 C C . GLY B 1 257 ? 16.125 -12.82 -15.477 1 89 257 GLY B C 1
ATOM 4578 O O . GLY B 1 257 ? 16.141 -13.32 -16.594 1 89 257 GLY B O 1
ATOM 4579 N N . ALA B 1 258 ? 15.047 -12.453 -14.828 1 90 258 ALA B N 1
ATOM 4580 C CA . ALA B 1 258 ? 13.773 -12.656 -15.508 1 90 258 ALA B CA 1
ATOM 4581 C C . ALA B 1 258 ? 12.781 -11.555 -15.156 1 90 258 ALA B C 1
ATOM 4583 O O . ALA B 1 258 ? 12.828 -10.984 -14.062 1 90 258 ALA B O 1
ATOM 4584 N N . GLY B 1 259 ? 12.023 -11.234 -16.172 1 89 259 GLY B N 1
ATOM 4585 C CA . GLY B 1 259 ? 10.875 -10.383 -15.953 1 89 259 GLY B CA 1
ATOM 4586 C C . GLY B 1 259 ? 9.625 -11.156 -15.578 1 89 259 GLY B C 1
ATOM 4587 O O . GLY B 1 259 ? 9.297 -12.164 -16.203 1 89 259 GLY B O 1
ATOM 4588 N N . ASN B 1 260 ? 9.055 -10.773 -14.477 1 90 260 ASN B N 1
ATOM 4589 C CA . ASN B 1 260 ? 7.844 -11.398 -13.961 1 90 260 ASN B CA 1
ATOM 4590 C C . ASN B 1 260 ? 6.867 -10.359 -13.422 1 90 260 ASN B C 1
ATOM 4592 O O . ASN B 1 260 ? 7.281 -9.352 -12.828 1 90 260 ASN B O 1
ATOM 4596 N N . VAL B 1 261 ? 5.574 -10.625 -13.57 1 86.19 261 VAL B N 1
ATOM 4597 C CA . VAL B 1 261 ? 4.543 -9.695 -13.133 1 86.19 261 VAL B CA 1
ATOM 4598 C C . VAL B 1 261 ? 4.594 -9.547 -11.609 1 86.19 261 VAL B C 1
ATOM 4600 O O . VAL B 1 261 ? 4.23 -8.492 -11.07 1 86.19 261 VAL B O 1
ATOM 4603 N N . GLY B 1 262 ? 5.105 -10.445 -10.891 1 87.56 262 GLY B N 1
ATOM 4604 C CA . GLY B 1 262 ? 5.164 -10.406 -9.438 1 87.56 262 GLY B CA 1
ATOM 4605 C C . GLY B 1 262 ? 6.441 -9.781 -8.914 1 87.56 262 GLY B C 1
ATOM 4606 O O . GLY B 1 262 ? 6.586 -9.578 -7.703 1 87.56 262 GLY B O 1
ATOM 4607 N N . ASN B 1 263 ? 7.32 -9.391 -9.93 1 91.94 263 ASN B N 1
ATOM 4608 C CA . ASN B 1 263 ? 8.586 -8.812 -9.484 1 91.94 263 ASN B CA 1
ATOM 4609 C C . ASN B 1 263 ? 8.367 -7.52 -8.695 1 91.94 263 ASN B C 1
ATOM 4611 O O . ASN B 1 263 ? 7.633 -6.637 -9.141 1 91.94 263 ASN B O 1
ATOM 4615 N N . ALA B 1 264 ? 8.961 -7.43 -7.555 1 93.31 264 ALA B N 1
ATOM 4616 C CA . ALA B 1 264 ? 9.031 -6.25 -6.699 1 93.31 264 ALA B CA 1
ATOM 4617 C C . ALA B 1 264 ? 7.656 -5.906 -6.125 1 93.31 264 ALA B C 1
ATOM 4619 O O . ALA B 1 264 ? 7.422 -4.777 -5.695 1 93.31 264 ALA B O 1
ATOM 4620 N N . ALA B 1 265 ? 6.738 -6.883 -6.199 1 90.56 265 ALA B N 1
ATOM 4621 C CA . ALA B 1 265 ? 5.445 -6.68 -5.547 1 90.56 265 ALA B CA 1
ATOM 4622 C C . ALA B 1 265 ? 5.617 -6.488 -4.043 1 90.56 265 ALA B C 1
ATOM 4624 O O . ALA B 1 265 ? 6.305 -7.277 -3.385 1 90.56 265 ALA B O 1
ATOM 4625 N N . GLY B 1 266 ? 5.078 -5.383 -3.504 1 90.75 266 GLY B N 1
ATOM 4626 C CA . GLY B 1 266 ? 5.152 -5.148 -2.07 1 90.75 266 GLY B CA 1
ATOM 4627 C C . GLY B 1 266 ? 6.398 -4.387 -1.656 1 90.75 266 GLY B C 1
ATOM 4628 O O . GLY B 1 266 ? 6.535 -3.996 -0.495 1 90.75 266 GLY B O 1
ATOM 4629 N N . PHE B 1 267 ? 7.254 -4.074 -2.613 1 94.12 267 PHE B N 1
ATOM 4630 C CA . PHE B 1 267 ? 8.5 -3.396 -2.279 1 94.12 267 PHE B CA 1
ATOM 4631 C C . PHE B 1 267 ? 8.234 -1.988 -1.764 1 94.12 267 PHE B C 1
ATOM 4633 O O . PHE B 1 267 ? 9.031 -1.439 -0.998 1 94.12 267 PHE B O 1
ATOM 4640 N N . GLU B 1 268 ? 7.16 -1.415 -2.25 1 95.88 268 GLU B N 1
ATOM 4641 C CA . GLU B 1 268 ? 6.824 -0.089 -1.738 1 95.88 268 GLU B CA 1
ATOM 4642 C C . GLU B 1 268 ? 6.605 -0.119 -0.228 1 95.88 268 GLU B C 1
ATOM 4644 O O . GLU B 1 268 ? 7.09 0.758 0.491 1 95.88 268 GLU B O 1
ATOM 4649 N N . MET B 1 269 ? 5.914 -1.122 0.261 1 93.75 269 MET B N 1
ATOM 4650 C CA . MET B 1 269 ? 5.645 -1.237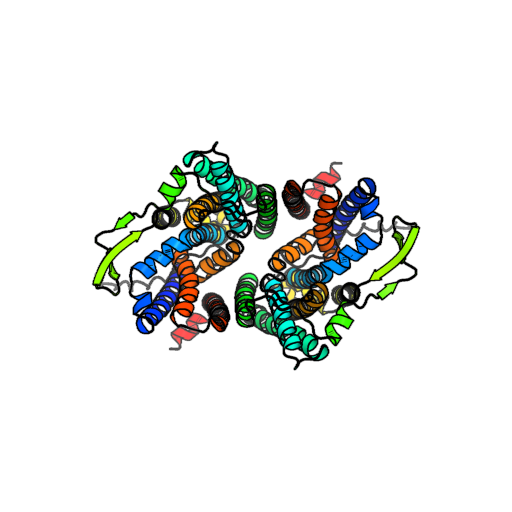 1.691 1 93.75 269 MET B CA 1
ATOM 4651 C C . MET B 1 269 ? 6.918 -1.577 2.459 1 93.75 269 MET B C 1
ATOM 4653 O O . MET B 1 269 ? 7.152 -1.043 3.545 1 93.75 269 MET B O 1
ATOM 4657 N N . LYS B 1 270 ? 7.715 -2.443 1.896 1 93 270 LYS B N 1
ATOM 4658 C CA . LYS B 1 270 ? 8.984 -2.801 2.533 1 93 270 LYS B CA 1
ATOM 4659 C C . LYS B 1 270 ? 9.922 -1.603 2.598 1 93 270 LYS B C 1
ATOM 4661 O O . LYS B 1 270 ? 10.609 -1.4 3.6 1 93 270 LYS B O 1
ATOM 4666 N N . ALA B 1 271 ? 9.914 -0.852 1.52 1 95.94 271 ALA B N 1
ATOM 4667 C CA . ALA B 1 271 ? 10.773 0.331 1.481 1 95.94 271 ALA B CA 1
ATOM 4668 C C . ALA B 1 271 ? 10.336 1.358 2.521 1 95.94 271 ALA B C 1
ATOM 4670 O O . ALA B 1 271 ? 11.172 1.985 3.174 1 95.94 271 ALA B O 1
ATOM 4671 N N . ILE B 1 272 ? 9.078 1.538 2.633 1 95 272 ILE B N 1
ATOM 4672 C CA . ILE B 1 272 ? 8.555 2.459 3.637 1 95 272 ILE B CA 1
ATOM 4673 C C . ILE B 1 272 ? 8.938 1.969 5.031 1 95 272 ILE B C 1
ATOM 4675 O O . ILE B 1 272 ? 9.453 2.734 5.848 1 95 272 ILE B O 1
ATOM 4679 N N . ALA B 1 273 ? 8.695 0.708 5.266 1 91.94 273 ALA B N 1
ATOM 4680 C CA . ALA B 1 273 ? 9.023 0.123 6.562 1 91.94 273 ALA B CA 1
ATOM 4681 C C . ALA B 1 273 ? 10.508 0.277 6.875 1 91.94 273 ALA B C 1
ATOM 4683 O O . ALA B 1 273 ? 10.883 0.67 7.984 1 91.94 273 ALA B O 1
ATOM 4684 N N . ALA B 1 274 ? 11.273 -0.023 5.891 1 91.88 274 ALA B N 1
ATOM 4685 C CA . ALA B 1 274 ? 12.727 0.086 6.059 1 91.88 274 ALA B CA 1
ATOM 4686 C C . ALA B 1 274 ? 13.133 1.522 6.371 1 91.88 274 ALA B C 1
ATOM 4688 O O . ALA B 1 274 ? 14.016 1.757 7.199 1 91.88 274 ALA B O 1
ATOM 4689 N N . SER B 1 275 ? 12.547 2.463 5.688 1 93.75 275 SER B N 1
ATOM 4690 C CA . SER B 1 275 ? 12.844 3.869 5.934 1 93.75 275 SER B CA 1
ATOM 4691 C C . SER B 1 275 ? 12.477 4.273 7.355 1 93.75 275 SER B C 1
ATOM 4693 O O . SER B 1 275 ? 13.234 4.988 8.016 1 93.75 275 SER B O 1
ATOM 4695 N N . ILE B 1 276 ? 11.359 3.77 7.797 1 90.19 276 ILE B N 1
ATOM 4696 C CA . ILE B 1 276 ? 10.898 4.094 9.141 1 90.19 276 ILE B CA 1
ATOM 4697 C C . ILE B 1 276 ? 11.836 3.471 10.18 1 90.19 276 ILE B C 1
ATOM 4699 O O . ILE B 1 276 ? 12.266 4.145 11.117 1 90.19 276 ILE B O 1
ATOM 4703 N N . ILE B 1 277 ? 12.133 2.246 9.938 1 87.62 277 ILE B N 1
ATOM 4704 C CA . ILE B 1 277 ? 13.055 1.549 10.828 1 87.62 277 ILE B CA 1
ATOM 4705 C C . ILE B 1 277 ? 14.398 2.26 10.836 1 87.62 277 ILE B C 1
ATOM 4707 O O . ILE B 1 277 ? 15.062 2.348 11.875 1 87.62 277 ILE B O 1
ATOM 4711 N N . GLY B 1 278 ? 14.773 2.764 9.703 1 89.38 278 GLY B N 1
ATOM 4712 C CA . GLY B 1 278 ? 16.031 3.465 9.555 1 89.38 278 GLY B CA 1
ATOM 4713 C C . GLY B 1 278 ? 16.031 4.836 10.211 1 89.38 278 GLY B C 1
ATOM 4714 O O . GLY B 1 278 ? 17.078 5.5 10.273 1 89.38 278 GLY B O 1
ATOM 4715 N N . GLY B 1 279 ? 14.844 5.312 10.633 1 87.31 279 GLY B N 1
ATOM 4716 C CA . GLY B 1 279 ? 14.82 6.547 11.406 1 87.31 279 GLY B CA 1
ATOM 4717 C C . GLY B 1 279 ? 14.211 7.711 10.648 1 87.31 279 GLY B C 1
ATOM 4718 O O . GLY B 1 279 ? 14.367 8.867 11.047 1 87.31 279 GLY B O 1
ATOM 4719 N N . THR B 1 280 ? 13.609 7.453 9.555 1 90.94 280 THR B N 1
ATOM 4720 C CA . THR B 1 280 ? 12.938 8.508 8.812 1 90.94 280 THR B CA 1
ATOM 4721 C C . THR B 1 280 ? 11.469 8.602 9.219 1 90.94 280 THR B C 1
ATOM 4723 O O . THR B 1 280 ? 10.805 7.586 9.414 1 90.94 280 THR B O 1
ATOM 4726 N N . MET B 1 281 ? 10.992 9.797 9.414 1 88.25 281 MET B N 1
ATOM 4727 C CA . MET B 1 281 ? 9.609 9.977 9.844 1 88.25 281 MET B CA 1
ATOM 4728 C C . MET B 1 281 ? 8.695 10.203 8.648 1 88.25 281 MET B C 1
ATOM 4730 O O . MET B 1 281 ? 9.086 10.836 7.668 1 88.25 281 MET B O 1
ATOM 4734 N N . LEU B 1 282 ? 7.504 9.797 8.867 1 87.31 282 LEU B N 1
ATOM 4735 C CA . LEU B 1 282 ? 6.504 9.961 7.816 1 87.31 282 LEU B CA 1
ATOM 4736 C C . LEU B 1 282 ? 6 11.398 7.758 1 87.31 282 LEU B C 1
ATOM 4738 O O . LEU B 1 282 ? 5.469 11.836 6.734 1 87.31 282 LEU B O 1
ATOM 4742 N N . THR B 1 283 ? 6.152 12.164 8.797 1 86.75 283 THR B N 1
ATOM 4743 C CA . THR B 1 283 ? 5.637 13.523 8.891 1 86.75 283 THR B CA 1
ATOM 4744 C C . THR B 1 283 ? 6.547 14.5 8.148 1 86.75 283 THR B C 1
ATOM 4746 O O . THR B 1 283 ? 6.188 15.664 7.953 1 86.75 283 THR B O 1
ATOM 4749 N N . GLY B 1 284 ? 7.68 14.031 7.773 1 91.25 284 GLY B N 1
ATOM 4750 C CA . GLY B 1 284 ? 8.578 14.875 7.004 1 91.25 284 GLY B CA 1
ATOM 4751 C C . GLY B 1 284 ? 9.57 15.641 7.867 1 91.25 284 GLY B C 1
ATOM 4752 O O . GLY B 1 284 ? 9.367 15.773 9.078 1 91.25 284 GLY B O 1
ATOM 4753 N N . GLY B 1 285 ? 10.664 16.031 7.309 1 93.12 285 GLY B N 1
ATOM 4754 C CA . GLY B 1 285 ? 11.609 16.953 7.91 1 93.12 285 GLY B CA 1
ATOM 4755 C C . GLY B 1 285 ? 12.648 16.266 8.773 1 93.12 285 GLY B C 1
ATOM 4756 O O . GLY B 1 285 ? 13.617 16.875 9.211 1 93.12 285 GLY B O 1
ATOM 4757 N N . VAL B 1 286 ? 12.469 15.016 9.039 1 90.5 286 VAL B N 1
ATOM 4758 C CA . VAL B 1 286 ? 13.398 14.312 9.922 1 90.5 286 VAL B CA 1
ATOM 4759 C C . VAL B 1 286 ? 13.812 12.984 9.289 1 90.5 286 VAL B C 1
ATOM 4761 O O . VAL B 1 286 ? 12.961 12.211 8.836 1 90.5 286 VAL B O 1
ATOM 4764 N N . GLY B 1 287 ? 15.102 12.742 9.273 1 90.5 287 GLY B N 1
ATOM 4765 C CA . GLY B 1 287 ? 15.625 11.484 8.758 1 90.5 287 GLY B CA 1
ATOM 4766 C C . GLY B 1 287 ? 17.094 11.555 8.375 1 90.5 287 GLY B C 1
ATOM 4767 O O . GLY B 1 287 ? 17.594 12.625 8.031 1 90.5 287 GLY B O 1
ATOM 4768 N N . ASN B 1 288 ? 17.75 10.43 8.57 1 90.12 288 ASN B N 1
ATOM 4769 C CA . ASN B 1 288 ? 19.125 10.258 8.102 1 90.12 288 ASN B CA 1
ATOM 4770 C C . ASN B 1 288 ? 19.203 9.227 6.984 1 90.12 288 ASN B C 1
ATOM 4772 O O . ASN B 1 288 ? 18.812 8.07 7.168 1 90.12 288 ASN B O 1
ATOM 4776 N N . LEU B 1 289 ? 19.734 9.695 5.891 1 92.44 289 LEU B N 1
ATOM 4777 C CA . LEU B 1 289 ? 19.75 8.828 4.723 1 92.44 289 LEU B CA 1
ATOM 4778 C C . LEU B 1 289 ? 20.594 7.586 4.973 1 92.44 289 LEU B C 1
ATOM 4780 O O . LEU B 1 289 ? 20.375 6.539 4.359 1 92.44 289 LEU B O 1
ATOM 4784 N N . LEU B 1 290 ? 21.547 7.664 5.859 1 91.31 290 LEU B N 1
ATOM 4785 C CA . LEU B 1 290 ? 22.375 6.512 6.195 1 91.31 290 LEU B CA 1
ATOM 4786 C C . LEU B 1 290 ? 21.562 5.461 6.949 1 91.31 290 LEU B C 1
ATOM 4788 O O . LEU B 1 290 ? 21.953 4.297 7.02 1 91.31 290 LEU B O 1
ATOM 4792 N N . GLY B 1 291 ? 20.484 5.895 7.492 1 90.25 291 GLY B N 1
ATOM 4793 C CA . GLY B 1 291 ? 19.609 4.969 8.188 1 90.25 291 GLY B CA 1
ATOM 4794 C C . GLY B 1 291 ? 18.844 4.059 7.254 1 90.25 291 GLY B C 1
ATOM 4795 O O . GLY B 1 291 ? 18.406 2.977 7.652 1 90.25 291 GLY B O 1
ATOM 4796 N N . SER B 1 292 ? 18.688 4.48 6.012 1 91.25 292 SER B N 1
ATOM 4797 C CA . SER B 1 292 ? 17.891 3.746 5.043 1 91.25 292 SER B CA 1
ATOM 4798 C C . SER B 1 292 ? 18.469 2.365 4.77 1 91.25 292 SER B C 1
ATOM 4800 O O . SER B 1 292 ? 17.766 1.356 4.875 1 91.25 292 SER B O 1
ATOM 4802 N N . PRO B 1 293 ? 19.781 2.318 4.445 1 90.31 293 PRO B N 1
ATOM 4803 C CA . PRO B 1 293 ? 20.344 0.983 4.246 1 90.31 293 PRO B CA 1
ATOM 4804 C C . PRO B 1 293 ? 20.297 0.127 5.512 1 90.31 293 PRO B C 1
ATOM 4806 O O . PRO B 1 293 ? 20.094 -1.087 5.43 1 90.31 293 PRO B O 1
ATOM 4809 N N . VAL B 1 294 ? 20.438 0.71 6.625 1 87.25 294 VAL B N 1
ATOM 4810 C CA . VAL B 1 294 ? 20.375 -0.006 7.895 1 87.25 294 VAL B CA 1
ATOM 4811 C C . VAL B 1 294 ? 18.984 -0.583 8.102 1 87.25 294 VAL B C 1
ATOM 4813 O O . VAL B 1 294 ? 18.828 -1.731 8.523 1 87.25 294 VAL B O 1
ATOM 4816 N N . GLY B 1 295 ? 18.031 0.257 7.844 1 88.94 295 GLY B N 1
ATOM 4817 C CA . GLY B 1 295 ? 16.672 -0.219 7.957 1 88.94 295 GLY B CA 1
ATOM 4818 C C . GLY B 1 295 ? 16.359 -1.373 7.02 1 88.94 295 GLY B C 1
ATOM 4819 O O . GLY B 1 295 ? 15.734 -2.355 7.422 1 88.94 295 GLY B O 1
ATOM 4820 N N . ALA B 1 296 ? 16.766 -1.234 5.809 1 89.75 296 ALA B N 1
ATOM 4821 C CA . ALA B 1 296 ? 16.562 -2.295 4.824 1 89.75 296 ALA B CA 1
ATOM 4822 C C . ALA B 1 296 ? 17.266 -3.58 5.246 1 89.75 296 ALA B C 1
ATOM 4824 O O . ALA B 1 296 ? 16.703 -4.672 5.137 1 89.75 296 ALA B O 1
ATOM 4825 N N . LEU B 1 297 ? 18.453 -3.432 5.711 1 84.69 297 LEU B N 1
ATOM 4826 C CA . LEU B 1 297 ? 19.234 -4.59 6.137 1 84.69 297 LEU B CA 1
ATOM 4827 C C . LEU B 1 297 ? 18.609 -5.238 7.367 1 84.69 297 LEU B C 1
ATOM 4829 O O . LEU B 1 297 ? 18.672 -6.461 7.531 1 84.69 297 LEU B O 1
ATOM 4833 N N . THR B 1 298 ? 18.047 -4.41 8.211 1 81.19 298 THR B N 1
ATOM 4834 C CA . THR B 1 298 ? 17.359 -4.949 9.375 1 81.19 298 THR B CA 1
ATOM 4835 C C . THR B 1 298 ? 16.203 -5.848 8.945 1 81.19 298 THR B C 1
ATOM 4837 O O . THR B 1 298 ? 16.031 -6.945 9.477 1 81.19 298 THR B O 1
ATOM 4840 N N . LEU B 1 299 ? 15.484 -5.359 8.055 1 79.5 299 LEU B N 1
ATOM 4841 C CA . LEU B 1 299 ? 14.375 -6.141 7.52 1 79.5 299 LEU B CA 1
ATOM 4842 C C . LEU B 1 299 ? 14.867 -7.473 6.961 1 79.5 299 LEU B C 1
ATOM 4844 O O . LEU B 1 299 ? 14.266 -8.516 7.219 1 79.5 299 LEU B O 1
ATOM 4848 N N . LEU B 1 300 ? 15.93 -7.461 6.332 1 75.12 300 LEU B N 1
ATOM 4849 C CA . LEU B 1 300 ? 16.469 -8.641 5.664 1 75.12 300 LEU B CA 1
ATOM 4850 C C . LEU B 1 300 ? 17.125 -9.578 6.672 1 75.12 300 LEU B C 1
ATOM 4852 O O . LEU B 1 300 ? 17.047 -10.805 6.523 1 75.12 300 LEU B O 1
ATOM 4856 N N . THR B 1 301 ? 17.797 -8.969 7.621 1 73.31 301 THR B N 1
ATOM 4857 C CA . THR B 1 301 ? 18.438 -9.758 8.672 1 73.31 301 THR B CA 1
ATOM 4858 C C . THR B 1 301 ? 17.391 -10.555 9.461 1 73.31 301 THR B C 1
ATOM 4860 O O . THR B 1 301 ? 17.641 -11.703 9.836 1 73.31 301 THR B O 1
ATOM 4863 N N . ILE B 1 302 ? 16.266 -9.891 9.672 1 73 302 ILE B N 1
ATOM 4864 C CA . ILE B 1 302 ? 15.195 -10.57 10.383 1 73 302 ILE B CA 1
ATOM 4865 C C . ILE B 1 302 ? 14.828 -11.859 9.648 1 73 302 ILE B C 1
ATOM 4867 O O . ILE B 1 302 ? 14.734 -12.922 10.266 1 73 302 ILE B O 1
ATOM 4871 N N . ASN B 1 303 ? 14.68 -11.797 8.398 1 68.12 303 ASN B N 1
ATOM 4872 C CA . ASN B 1 303 ? 14.312 -12.969 7.602 1 68.12 303 ASN B CA 1
ATOM 4873 C C . ASN B 1 303 ? 15.414 -14.016 7.605 1 68.12 303 ASN B C 1
ATOM 4875 O O . ASN B 1 303 ? 15.141 -15.211 7.73 1 68.12 303 ASN B O 1
ATOM 4879 N N . GLU B 1 304 ? 16.656 -13.562 7.516 1 65.81 304 GLU B N 1
ATOM 4880 C CA . GLU B 1 304 ? 17.797 -14.484 7.48 1 65.81 304 GLU B CA 1
ATOM 4881 C C . GLU B 1 304 ? 18.016 -15.133 8.844 1 65.81 304 GLU B C 1
ATOM 4883 O O . GLU B 1 304 ? 18.406 -16.297 8.922 1 65.81 304 GLU B O 1
ATOM 4888 N N . LEU B 1 305 ? 17.844 -14.336 9.891 1 65.38 305 LEU B N 1
ATOM 4889 C CA . LEU B 1 305 ? 18 -14.852 11.242 1 65.38 305 LEU B CA 1
ATOM 4890 C C . LEU B 1 305 ? 17.016 -15.984 11.516 1 65.38 305 LEU B C 1
ATOM 4892 O O . LEU B 1 305 ? 17.391 -17 12.117 1 65.38 305 LEU B O 1
ATOM 4896 N N . ILE B 1 306 ? 15.906 -15.852 11.055 1 66.88 306 ILE B N 1
ATOM 4897 C CA . ILE B 1 306 ? 14.875 -16.859 11.281 1 66.88 306 ILE B CA 1
ATOM 4898 C C . ILE B 1 306 ? 15.188 -18.109 10.477 1 66.88 306 ILE B C 1
ATOM 4900 O O . ILE B 1 306 ? 15.047 -19.234 10.977 1 66.88 306 ILE B O 1
ATOM 4904 N N . ARG B 1 307 ? 15.641 -17.906 9.266 1 64.88 307 ARG B N 1
ATOM 4905 C CA . ARG B 1 307 ? 16.031 -19.031 8.43 1 64.88 307 ARG B CA 1
ATOM 4906 C C . ARG B 1 307 ? 17.203 -19.781 9.047 1 64.88 307 ARG B C 1
ATOM 4908 O O . ARG B 1 307 ? 17.203 -21.016 9.078 1 64.88 307 ARG B O 1
ATOM 4915 N N . ALA B 1 308 ? 18.141 -19.094 9.539 1 63.19 308 ALA B N 1
ATOM 4916 C CA . ALA B 1 308 ? 19.328 -19.703 10.125 1 63.19 308 ALA B CA 1
ATOM 4917 C C . ALA B 1 308 ? 19 -20.438 11.422 1 63.19 308 ALA B C 1
ATOM 4919 O O . ALA B 1 308 ? 19.641 -21.438 11.75 1 63.19 308 ALA B O 1
ATOM 4920 N N . ALA B 1 309 ? 18.047 -19.891 12.18 1 62.78 309 ALA B N 1
ATOM 4921 C CA . ALA B 1 309 ? 17.641 -20.516 13.445 1 62.78 309 ALA B CA 1
ATOM 4922 C C . ALA B 1 309 ? 16.953 -21.859 13.211 1 62.78 309 ALA B C 1
ATOM 4924 O O . ALA B 1 309 ? 16.656 -22.578 14.156 1 62.78 309 ALA B O 1
ATOM 4925 N N . GLY B 1 310 ? 16.938 -22.156 11.984 1 59.56 310 GLY B N 1
ATOM 4926 C CA . GLY B 1 310 ? 16.359 -23.453 11.672 1 59.56 310 GLY B CA 1
ATOM 4927 C C . GLY B 1 310 ? 14.883 -23.547 12.016 1 59.56 310 GLY B C 1
ATOM 4928 O O . GLY B 1 310 ? 14.375 -24.625 12.32 1 59.56 310 GLY B O 1
ATOM 4929 N N . VAL B 1 311 ? 14.422 -22.438 12.367 1 59.5 311 VAL B N 1
ATOM 4930 C CA . VAL B 1 311 ? 12.992 -22.453 12.664 1 59.5 311 VAL B CA 1
ATOM 4931 C C . VAL B 1 311 ? 12.234 -23.109 11.516 1 59.5 311 VAL B C 1
ATOM 4933 O O . VAL B 1 311 ? 12.586 -22.938 10.352 1 59.5 311 VAL B O 1
ATOM 4936 N N . ASN B 1 312 ? 11.461 -24.047 11.953 1 62.53 312 ASN B N 1
ATOM 4937 C CA . ASN B 1 312 ? 10.617 -24.672 10.938 1 62.53 312 ASN B CA 1
ATOM 4938 C C . ASN B 1 312 ? 9.992 -23.625 10.016 1 62.53 312 ASN B C 1
ATOM 4940 O O . ASN B 1 312 ? 9.648 -22.516 10.453 1 62.53 312 ASN B O 1
ATOM 4944 N N . SER B 1 313 ? 10.164 -23.844 8.797 1 59.94 313 SER B N 1
ATOM 4945 C CA . SER B 1 313 ? 9.711 -22.953 7.742 1 59.94 313 SER B CA 1
ATOM 4946 C C . SER B 1 313 ? 8.336 -22.375 8.062 1 59.94 313 SER B C 1
ATOM 4948 O O . SER B 1 313 ? 8.039 -21.219 7.723 1 59.94 313 SER B O 1
ATOM 4950 N N . ASN B 1 314 ? 7.633 -23.141 8.984 1 61.41 314 ASN B N 1
ATOM 4951 C CA . ASN B 1 314 ? 6.254 -22.734 9.234 1 61.41 314 ASN B CA 1
ATOM 4952 C C . ASN B 1 314 ? 6.184 -21.531 10.164 1 61.41 314 ASN B C 1
ATOM 4954 O O . ASN B 1 314 ? 5.266 -20.719 10.062 1 61.41 314 ASN B O 1
ATOM 4958 N N . TYR B 1 315 ? 7.25 -21.453 10.945 1 67.56 315 TYR B N 1
ATOM 4959 C CA . TYR B 1 315 ? 7.156 -20.406 11.961 1 67.56 315 TYR B CA 1
ATOM 4960 C C . TYR B 1 315 ? 7.996 -19.203 11.57 1 67.56 315 TYR B C 1
ATOM 4962 O O . TYR B 1 315 ? 7.941 -18.156 12.227 1 67.56 315 TYR B O 1
ATOM 4970 N N . GLN B 1 316 ? 8.719 -19.375 10.531 1 68.06 316 GLN B N 1
ATOM 4971 C CA . GLN B 1 316 ? 9.625 -18.312 10.133 1 68.06 316 GLN B CA 1
ATOM 4972 C C . GLN B 1 316 ? 8.852 -17.031 9.781 1 68.06 316 GLN B C 1
ATOM 4974 O O . GLN B 1 316 ? 9.242 -15.938 10.18 1 68.06 316 GLN B O 1
ATOM 4979 N N . ALA B 1 317 ? 7.746 -17.266 9.18 1 70.31 317 ALA B N 1
ATOM 4980 C CA . ALA B 1 317 ? 6.988 -16.109 8.695 1 70.31 317 ALA B CA 1
ATOM 4981 C C . ALA B 1 317 ? 6.324 -15.367 9.852 1 70.31 317 ALA B C 1
ATOM 4983 O O . ALA B 1 317 ? 6.297 -14.133 9.867 1 70.31 317 ALA B O 1
ATOM 4984 N N . ILE B 1 318 ? 5.879 -16.094 10.828 1 76.44 318 ILE B N 1
ATOM 4985 C CA . ILE B 1 318 ? 5.207 -15.453 11.953 1 76.44 318 ILE B CA 1
ATOM 4986 C C . ILE B 1 318 ? 6.219 -14.656 12.773 1 76.44 318 ILE B C 1
ATOM 4988 O O . ILE B 1 318 ? 5.938 -13.531 13.195 1 76.44 318 ILE B O 1
ATOM 4992 N N . LEU B 1 319 ? 7.316 -15.227 12.945 1 75.06 319 LEU B N 1
ATOM 4993 C CA . LEU B 1 319 ? 8.344 -14.555 13.727 1 75.06 319 LEU B CA 1
ATOM 4994 C C . LEU B 1 319 ? 8.836 -13.297 13.016 1 75.06 319 LEU B C 1
ATOM 4996 O O . LEU B 1 319 ? 9.023 -12.25 13.648 1 75.06 319 LEU B O 1
ATOM 5000 N N . SER B 1 320 ? 8.945 -13.43 11.742 1 74.69 320 SER B N 1
ATOM 5001 C CA . SER B 1 320 ? 9.375 -12.266 10.961 1 74.69 320 SER B CA 1
ATOM 5002 C C . SER B 1 320 ? 8.352 -11.141 11.047 1 74.69 320 SER B C 1
ATOM 5004 O O . SER B 1 320 ? 8.719 -9.984 11.273 1 74.69 320 SER B O 1
ATOM 5006 N N . GLY B 1 321 ? 7.133 -11.562 10.867 1 78.81 321 GLY B N 1
ATOM 5007 C CA . GLY B 1 321 ? 6.082 -10.562 10.945 1 78.81 321 GLY B CA 1
ATOM 5008 C C . GLY B 1 321 ? 5.973 -9.914 12.312 1 78.81 321 GLY B C 1
ATOM 5009 O O . GLY B 1 321 ? 5.805 -8.703 12.422 1 78.81 321 GLY B O 1
ATOM 5010 N N . PHE B 1 322 ? 6.129 -10.719 13.273 1 84.19 322 PHE B N 1
ATOM 5011 C CA . PHE B 1 322 ? 6.035 -10.242 14.648 1 84.19 322 PHE B CA 1
ATOM 5012 C C . PHE B 1 322 ? 7.191 -9.305 14.969 1 84.19 322 PHE B C 1
ATOM 5014 O O . PHE B 1 322 ? 6.988 -8.242 15.57 1 84.19 322 PHE B O 1
ATOM 5021 N N . LEU B 1 323 ? 8.352 -9.672 14.594 1 78.19 323 LEU B N 1
ATOM 5022 C CA . LEU B 1 323 ? 9.516 -8.844 14.859 1 78.19 323 LEU B CA 1
ATOM 5023 C C . LEU B 1 323 ? 9.422 -7.516 14.117 1 78.19 323 LEU B C 1
ATOM 5025 O O . LEU B 1 323 ? 9.758 -6.461 14.664 1 78.19 323 LEU B O 1
ATOM 5029 N N . LEU B 1 324 ? 8.969 -7.605 12.898 1 81.44 324 LEU B N 1
ATOM 5030 C CA . LEU B 1 324 ? 8.805 -6.371 12.133 1 81.44 324 LEU B CA 1
ATOM 5031 C C . LEU B 1 324 ? 7.785 -5.453 12.797 1 81.44 324 LEU B C 1
ATOM 5033 O O . LEU B 1 324 ? 7.996 -4.238 12.875 1 81.44 324 LEU B O 1
ATOM 5037 N N . TYR B 1 325 ? 6.727 -6.066 13.273 1 87.44 325 TYR B N 1
ATOM 5038 C CA . TYR B 1 325 ? 5.703 -5.289 13.961 1 87.44 325 TYR B CA 1
ATOM 5039 C C . TYR B 1 325 ? 6.281 -4.582 15.18 1 87.44 325 TYR B C 1
ATOM 5041 O O . TYR B 1 325 ? 6.102 -3.373 15.352 1 87.44 325 TYR B O 1
ATOM 5049 N N . ILE B 1 326 ? 6.996 -5.273 15.953 1 84.31 326 ILE B N 1
ATOM 5050 C CA . ILE B 1 326 ? 7.551 -4.738 17.188 1 84.31 326 ILE B CA 1
ATOM 5051 C C . ILE B 1 326 ? 8.562 -3.635 16.875 1 84.31 326 ILE B C 1
ATOM 5053 O O . ILE B 1 326 ? 8.562 -2.58 17.516 1 84.31 326 ILE B O 1
ATOM 5057 N N . PHE B 1 327 ? 9.375 -3.836 15.859 1 79 327 PHE B N 1
ATOM 5058 C CA . PHE B 1 327 ? 10.414 -2.869 15.516 1 79 327 PHE B CA 1
ATOM 5059 C C . PHE B 1 327 ? 9.797 -1.57 15.016 1 79 327 PHE B C 1
ATOM 5061 O O . PHE B 1 327 ? 10.219 -0.481 15.406 1 79 327 PHE B O 1
ATOM 5068 N N . ILE B 1 328 ? 8.805 -1.701 14.219 1 83.25 328 ILE B N 1
ATOM 5069 C CA . ILE B 1 328 ? 8.164 -0.521 13.656 1 83.25 328 ILE B CA 1
ATOM 5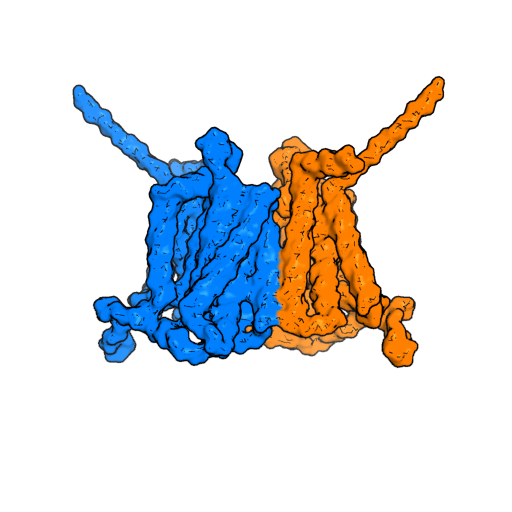070 C C . ILE B 1 328 ? 7.441 0.255 14.758 1 83.25 328 ILE B C 1
ATOM 5072 O O . ILE B 1 328 ? 7.59 1.476 14.859 1 83.25 328 ILE B O 1
ATOM 5076 N N . VAL B 1 329 ? 6.789 -0.489 15.617 1 84.88 329 VAL B N 1
ATOM 5077 C CA . VAL B 1 329 ? 6.023 0.142 16.688 1 84.88 329 VAL B CA 1
ATOM 5078 C C . VAL B 1 329 ? 6.973 0.763 17.703 1 84.88 329 VAL B C 1
ATOM 5080 O O . VAL B 1 329 ? 6.738 1.876 18.188 1 84.88 329 VAL B O 1
ATOM 5083 N N . MET B 1 330 ? 8.008 0.088 17.969 1 82.12 330 MET B N 1
ATOM 5084 C CA . MET B 1 330 ? 8.977 0.594 18.938 1 82.12 330 MET B CA 1
ATOM 5085 C C . MET B 1 330 ? 9.648 1.867 18.438 1 82.12 330 MET B C 1
ATOM 5087 O O . MET B 1 330 ? 9.805 2.834 19.172 1 82.12 330 MET B O 1
ATOM 5091 N N . GLN B 1 331 ? 10.039 1.845 17.203 1 77.25 331 GLN B N 1
ATOM 5092 C CA . GLN B 1 331 ? 10.672 3.02 16.609 1 77.25 331 GLN B CA 1
ATOM 5093 C C . GLN B 1 331 ? 9.742 4.227 16.641 1 77.25 331 GLN B C 1
ATOM 5095 O O . GLN B 1 331 ? 10.18 5.348 16.922 1 77.25 331 GLN B O 1
ATOM 5100 N N . SER B 1 332 ? 8.531 3.932 16.422 1 79.19 332 SER B N 1
ATOM 5101 C CA . SER B 1 332 ? 7.551 5.008 16.391 1 79.19 332 SER B CA 1
ATOM 5102 C C . SER B 1 332 ? 7.211 5.5 17.797 1 79.19 332 SER B C 1
ATOM 5104 O O . SER B 1 332 ? 6.953 6.691 17.984 1 79.19 332 SER B O 1
ATOM 5106 N N . ALA B 1 333 ? 7.23 4.602 18.703 1 80 333 ALA B N 1
ATOM 5107 C CA . ALA B 1 333 ? 6.926 4.949 20.094 1 80 333 ALA B CA 1
ATOM 5108 C C . ALA B 1 333 ? 8.031 5.816 20.688 1 80 333 ALA B C 1
ATOM 5110 O O . ALA B 1 333 ? 7.75 6.715 21.484 1 80 333 ALA B O 1
ATOM 5111 N N . VAL B 1 334 ? 9.227 5.59 20.312 1 75.69 334 VAL B N 1
ATOM 5112 C CA . VAL B 1 334 ? 10.352 6.352 20.828 1 75.69 334 VAL B CA 1
ATOM 5113 C C . VAL B 1 334 ? 10.25 7.805 20.375 1 75.69 334 VAL B C 1
ATOM 5115 O O . VAL B 1 334 ? 10.484 8.727 21.156 1 75.69 334 VAL B O 1
ATOM 5118 N N . VAL B 1 335 ? 9.828 8.047 19.188 1 71.19 335 VAL B N 1
ATOM 5119 C CA . VAL B 1 335 ? 9.688 9.391 18.641 1 71.19 335 VAL B CA 1
ATOM 5120 C C . VAL B 1 335 ? 8.562 10.125 19.359 1 71.19 335 VAL B C 1
ATOM 5122 O O . VAL B 1 335 ? 8.68 11.312 19.672 1 71.19 335 VAL B O 1
ATOM 5125 N N . TRP B 1 336 ? 7.559 9.312 19.5 1 72.12 336 TRP B N 1
ATOM 5126 C CA . TRP B 1 336 ? 6.406 9.891 20.188 1 72.12 336 TRP B CA 1
ATOM 5127 C C . TRP B 1 336 ? 6.773 10.328 21.594 1 72.12 336 TRP B C 1
ATOM 5129 O O . TRP B 1 336 ? 6.375 11.406 22.047 1 72.12 336 TRP B O 1
ATOM 5139 N N . LEU B 1 337 ? 7.496 9.523 22.297 1 71.94 337 LEU B N 1
ATOM 5140 C CA . LEU B 1 337 ? 7.883 9.812 23.672 1 71.94 337 LEU B CA 1
ATOM 5141 C C . LEU B 1 337 ? 8.805 11.023 23.734 1 71.94 337 LEU B C 1
ATOM 5143 O O . LEU B 1 337 ? 8.719 11.82 24.672 1 71.94 337 LEU B O 1
ATOM 5147 N N . ARG B 1 338 ? 9.602 11.148 22.797 1 68.25 338 ARG B N 1
ATOM 5148 C CA . ARG B 1 338 ? 10.539 12.273 22.781 1 68.25 338 ARG B CA 1
ATOM 5149 C C . ARG B 1 338 ? 9.828 13.57 22.422 1 68.25 338 ARG B C 1
ATOM 5151 O O . ARG B 1 338 ? 10.172 14.633 22.953 1 68.25 338 ARG B O 1
ATOM 5158 N N . SER B 1 339 ? 8.922 13.383 21.547 1 63.53 339 SER B N 1
ATOM 5159 C CA . SER B 1 339 ? 8.211 14.586 21.125 1 63.53 339 SER B CA 1
ATOM 5160 C C . SER B 1 339 ? 7.25 15.07 22.203 1 63.53 339 SER B C 1
ATOM 5162 O O . SER B 1 339 ? 6.969 16.266 22.297 1 63.53 339 SER B O 1
ATOM 5164 N N . SER B 1 340 ? 6.633 14.156 22.844 1 59.41 340 SER B N 1
ATOM 5165 C CA . SER B 1 340 ? 5.684 14.531 23.891 1 59.41 340 SER B CA 1
ATOM 5166 C C . SER B 1 340 ? 6.406 15.062 25.125 1 59.41 340 SER B C 1
ATOM 5168 O O . SER B 1 340 ? 5.766 15.539 26.062 1 59.41 340 SER B O 1
ATOM 5170 N N . GLY B 1 341 ? 7.684 15.367 25.016 1 54.78 341 GLY B N 1
ATOM 5171 C CA . GLY B 1 341 ? 8.422 15.844 26.172 1 54.78 341 GLY B CA 1
ATOM 5172 C C . GLY B 1 341 ? 8.477 14.828 27.297 1 54.78 341 GLY B C 1
ATOM 5173 O O . GLY B 1 341 ? 8.992 15.117 28.375 1 54.78 341 GLY B O 1
ATOM 5174 N N . LYS B 1 342 ? 7.824 13.812 27.156 1 49.62 342 LYS B N 1
ATOM 5175 C CA . LYS B 1 342 ? 7.738 12.875 28.266 1 49.62 342 LYS B CA 1
ATOM 5176 C C . LYS B 1 342 ? 9.039 12.102 28.438 1 49.62 342 LYS B C 1
ATOM 5178 O O . LYS B 1 342 ? 9.258 11.461 29.469 1 49.62 342 LYS B O 1
ATOM 5183 N N . PHE B 1 343 ? 9.789 11.969 27.453 1 45.75 343 PHE B N 1
ATOM 5184 C CA . PHE B 1 343 ? 11.086 11.328 27.609 1 45.75 343 PHE B CA 1
ATOM 5185 C C . PHE B 1 343 ? 11.953 12.078 28.625 1 45.75 343 PHE B C 1
ATOM 5187 O O . PHE B 1 343 ? 12.734 11.469 29.359 1 45.75 343 PHE B O 1
ATOM 5194 N N . LYS B 1 344 ? 11.953 13.422 28.578 1 40.53 344 LYS B N 1
ATOM 5195 C CA . LYS B 1 344 ? 12.773 14.141 29.547 1 40.53 344 LYS B CA 1
ATOM 5196 C C . LYS B 1 344 ? 12.477 13.68 30.969 1 40.53 344 LYS B C 1
ATOM 5198 O O . LYS B 1 344 ? 13.383 13.578 31.797 1 40.53 344 LYS B O 1
ATOM 5203 N N . LEU B 1 345 ? 11.258 13.469 31.203 1 37.47 345 LEU B N 1
ATOM 5204 C CA . LEU B 1 345 ? 10.992 13.188 32.594 1 37.47 345 LEU B CA 1
ATOM 5205 C C . LEU B 1 345 ? 11.469 11.797 33 1 37.47 345 LEU B C 1
ATOM 5207 O O . LEU B 1 345 ? 11.844 11.555 34.125 1 37.47 345 LEU B O 1
ATOM 5211 N N . ALA B 1 346 ? 11.492 10.938 32.062 1 39.34 346 ALA B N 1
ATOM 5212 C CA . ALA B 1 346 ? 11.852 9.578 32.469 1 39.34 346 ALA B CA 1
ATOM 5213 C C . ALA B 1 346 ? 13.359 9.438 32.656 1 39.34 346 ALA B C 1
ATOM 5215 O O . ALA B 1 346 ? 13.82 8.641 33.469 1 39.34 346 ALA B O 1
ATOM 5216 N N . ILE B 1 347 ? 14.078 10.055 31.75 1 38.5 347 ILE B N 1
ATOM 5217 C CA . ILE B 1 347 ? 15.523 9.961 31.922 1 38.5 347 ILE B CA 1
ATOM 5218 C C . ILE B 1 347 ? 15.953 10.82 33.125 1 38.5 347 ILE B C 1
ATOM 5220 O O . ILE B 1 347 ? 16.891 10.461 33.844 1 38.5 347 ILE B O 1
ATOM 5224 N N . LEU B 1 348 ? 15.352 11.945 33.312 1 35.25 348 LEU B N 1
ATOM 5225 C CA . LEU B 1 348 ? 15.766 12.758 34.438 1 35.25 348 LEU B CA 1
ATOM 5226 C C . LEU B 1 348 ? 15.336 12.117 35.75 1 35.25 348 LEU B C 1
ATOM 5228 O O . LEU B 1 348 ? 15.734 12.562 36.844 1 35.25 348 LEU B O 1
ATOM 5232 N N . ARG B 1 349 ? 14.328 11.32 35.656 1 35.59 349 ARG B N 1
ATOM 5233 C CA . ARG B 1 349 ? 14 10.773 36.969 1 35.59 349 ARG B CA 1
ATOM 5234 C C . ARG B 1 349 ? 14.945 9.633 37.344 1 35.59 349 ARG B C 1
ATOM 5236 O O . ARG B 1 349 ? 14.852 9.062 38.438 1 35.59 349 ARG B O 1
ATOM 5243 N N . HIS B 1 350 ? 15.641 9.039 36.281 1 32.62 350 HIS B N 1
ATOM 5244 C CA . HIS B 1 350 ? 16.703 8.211 36.844 1 32.62 350 HIS B CA 1
ATOM 5245 C C . HIS B 1 350 ? 18.047 8.938 36.812 1 32.62 350 HIS B C 1
ATOM 5247 O O . HIS B 1 350 ? 18.359 9.602 35.844 1 32.62 350 HIS B O 1
#

Radius of gyration: 26.62 Å; Cα contacts (8 Å, |Δi|>4): 1347; chains: 2; bounding box: 89×72×68 Å